Protein AF-A0A5R8WB84-F1 (afdb_monomer_lite)

Structure (mmCIF, N/CA/C/O backbone):
data_AF-A0A5R8WB84-F1
#
_entry.id   AF-A0A5R8WB84-F1
#
loop_
_atom_site.group_PDB
_atom_site.id
_atom_site.type_symbol
_atom_site.label_atom_id
_atom_site.label_alt_id
_atom_site.label_comp_id
_atom_site.label_asym_id
_atom_site.label_entity_id
_atom_site.label_seq_id
_atom_site.pdbx_PDB_ins_code
_atom_site.Cartn_x
_atom_site.Cartn_y
_atom_site.Cartn_z
_atom_site.occupancy
_atom_site.B_iso_or_equiv
_atom_site.auth_seq_id
_atom_site.auth_comp_id
_atom_site.auth_asym_id
_atom_site.auth_atom_id
_atom_site.pdbx_PDB_model_num
ATOM 1 N N . MET A 1 1 ? 4.385 -11.943 33.028 1.00 55.81 1 MET A N 1
ATOM 2 C CA . MET A 1 1 ? 4.362 -13.214 32.267 1.00 55.81 1 MET A CA 1
ATOM 3 C C . MET A 1 1 ? 3.483 -13.119 31.018 1.00 55.81 1 MET A C 1
ATOM 5 O O . MET A 1 1 ? 3.923 -13.540 29.957 1.00 55.81 1 MET A O 1
ATOM 9 N N . GLU A 1 2 ? 2.310 -12.484 31.090 1.00 69.31 2 GLU A N 1
ATOM 10 C CA . GLU A 1 2 ? 1.389 -12.321 29.947 1.00 69.31 2 GLU A CA 1
ATOM 11 C C . GLU A 1 2 ? 1.991 -11.527 28.764 1.00 69.31 2 GLU A C 1
ATOM 13 O O . GLU A 1 2 ? 1.921 -11.971 27.626 1.00 69.31 2 GLU A O 1
ATOM 18 N N . HIS A 1 3 ? 2.718 -10.431 29.021 1.00 70.00 3 HIS A N 1
ATOM 19 C CA . HIS A 1 3 ? 3.407 -9.674 27.959 1.00 70.00 3 HIS A CA 1
ATOM 20 C C . HIS A 1 3 ? 4.517 -10.461 27.243 1.00 70.00 3 HIS A C 1
ATOM 22 O O . HIS A 1 3 ? 4.686 -10.310 26.038 1.00 70.00 3 HIS A O 1
ATOM 28 N N . LEU A 1 4 ? 5.254 -11.313 27.966 1.00 73.31 4 LEU A N 1
ATOM 29 C CA . LEU A 1 4 ? 6.362 -12.089 27.400 1.00 73.31 4 LEU A CA 1
ATOM 30 C C . LEU A 1 4 ? 5.845 -13.229 26.511 1.00 73.31 4 LEU A C 1
ATOM 32 O O . LEU A 1 4 ? 6.374 -13.462 25.432 1.00 73.31 4 LEU A O 1
ATOM 36 N N . SER A 1 5 ? 4.780 -13.908 26.951 1.00 76.81 5 SER A N 1
ATOM 37 C CA . SER A 1 5 ? 4.115 -14.950 26.154 1.00 76.81 5 SER A CA 1
ATOM 38 C C . SER A 1 5 ? 3.452 -14.379 24.900 1.00 76.81 5 SER A C 1
ATOM 40 O O . SER A 1 5 ? 3.549 -14.978 23.832 1.00 76.81 5 SER A O 1
ATOM 42 N N . ARG A 1 6 ? 2.852 -13.186 24.995 1.00 76.25 6 ARG A N 1
ATOM 43 C CA . ARG A 1 6 ? 2.306 -12.474 23.839 1.00 76.25 6 ARG A CA 1
ATOM 44 C C . ARG A 1 6 ? 3.389 -12.105 22.822 1.00 76.25 6 ARG A C 1
ATOM 46 O O . ARG A 1 6 ? 3.241 -12.444 21.655 1.00 76.25 6 ARG A O 1
ATOM 53 N N . PHE A 1 7 ? 4.491 -11.504 23.272 1.00 75.94 7 PHE A N 1
ATOM 54 C CA . PHE A 1 7 ? 5.626 -11.192 22.401 1.00 75.94 7 PHE A CA 1
ATOM 55 C C . PHE A 1 7 ? 6.218 -12.453 21.754 1.00 75.94 7 PHE A C 1
ATOM 57 O O . PHE A 1 7 ? 6.484 -12.465 20.558 1.00 75.94 7 PHE A O 1
ATOM 64 N N . ALA A 1 8 ? 6.372 -13.545 22.511 1.00 81.19 8 ALA A N 1
ATOM 65 C CA . ALA A 1 8 ? 6.854 -14.813 21.967 1.00 81.19 8 ALA A CA 1
ATOM 66 C C . ALA A 1 8 ? 5.924 -15.365 20.872 1.00 81.19 8 ALA A C 1
ATOM 68 O O . ALA A 1 8 ? 6.402 -15.831 19.839 1.00 81.19 8 ALA A O 1
ATOM 69 N N . ASN A 1 9 ? 4.604 -15.270 21.057 1.00 81.88 9 ASN A N 1
ATOM 70 C CA . ASN A 1 9 ? 3.632 -15.668 20.039 1.00 81.88 9 ASN A CA 1
ATOM 71 C C . ASN A 1 9 ? 3.709 -14.778 18.790 1.00 81.88 9 ASN A C 1
ATOM 73 O O . ASN A 1 9 ? 3.677 -15.299 17.676 1.00 81.88 9 ASN A O 1
ATOM 77 N N . GLU A 1 10 ? 3.843 -13.461 18.962 1.00 78.50 10 GLU A N 1
ATOM 78 C CA . GLU A 1 10 ? 4.011 -12.506 17.858 1.00 78.50 10 GLU A CA 1
ATOM 79 C C . GLU A 1 10 ? 5.327 -12.757 17.099 1.00 78.50 10 GLU A C 1
ATOM 81 O O . GLU A 1 10 ? 5.325 -12.789 15.871 1.00 78.50 10 GLU A O 1
ATOM 86 N N . PHE A 1 11 ? 6.422 -13.053 17.804 1.00 81.44 11 PHE A N 1
ATOM 87 C CA . PHE A 1 11 ? 7.721 -13.397 17.218 1.00 81.44 11 PHE A CA 1
ATOM 88 C C . PHE A 1 11 ? 7.690 -14.719 16.436 1.00 81.44 11 PHE A C 1
ATOM 90 O O . PHE A 1 11 ? 8.152 -14.786 15.297 1.00 81.44 11 PHE A O 1
ATOM 97 N N . VAL A 1 12 ? 7.106 -15.779 17.006 1.00 84.38 12 VAL A N 1
ATOM 98 C CA . VAL A 1 12 ? 6.929 -17.066 16.307 1.00 84.38 12 VAL A CA 1
ATOM 99 C C . VAL A 1 12 ? 6.002 -16.901 15.101 1.00 84.38 12 VAL A C 1
ATOM 101 O O . VAL A 1 12 ? 6.254 -17.469 14.035 1.00 84.38 12 VAL A O 1
ATOM 104 N N . GLY A 1 13 ? 4.952 -16.089 15.247 1.00 81.00 13 GLY A N 1
ATOM 105 C CA . GLY A 1 13 ? 4.096 -15.669 14.146 1.00 81.00 13 GLY A CA 1
ATOM 106 C C . GLY A 1 13 ? 4.908 -14.998 13.040 1.00 81.00 13 GLY A C 1
ATOM 107 O O . GLY A 1 13 ? 4.831 -15.424 11.892 1.00 81.00 13 GLY A O 1
ATOM 108 N N . ALA A 1 14 ? 5.744 -14.019 13.382 1.00 79.31 14 ALA A N 1
ATOM 109 C CA . ALA A 1 14 ? 6.607 -13.316 12.442 1.00 79.31 14 ALA A CA 1
ATOM 110 C C . ALA A 1 14 ? 7.593 -14.257 11.728 1.00 79.31 14 ALA A C 1
ATOM 112 O O . ALA A 1 14 ? 7.686 -14.216 10.505 1.00 79.31 14 ALA A O 1
ATOM 113 N N . LEU A 1 15 ? 8.246 -15.186 12.434 1.00 84.38 15 LEU A N 1
ATOM 114 C CA . LEU A 1 15 ? 9.095 -16.211 11.806 1.00 84.38 15 LEU A CA 1
ATOM 115 C C . LEU A 1 15 ? 8.328 -17.050 10.778 1.00 84.38 15 LEU A C 1
ATOM 117 O O . LEU A 1 15 ? 8.792 -17.257 9.656 1.00 84.38 15 LEU A O 1
ATOM 121 N N . ARG A 1 16 ? 7.115 -17.494 11.126 1.00 85.75 16 ARG A N 1
ATOM 122 C CA . ARG A 1 16 ? 6.247 -18.223 10.192 1.00 85.75 16 ARG A CA 1
ATOM 123 C C . ARG A 1 16 ? 5.854 -17.362 8.989 1.00 85.75 16 ARG A C 1
ATOM 125 O O . ARG A 1 16 ? 5.659 -17.897 7.900 1.00 85.75 16 ARG A O 1
ATOM 132 N N . ASN A 1 17 ? 5.745 -16.050 9.179 1.00 81.94 17 ASN A N 1
ATOM 133 C CA . ASN A 1 17 ? 5.417 -15.094 8.126 1.00 81.94 17 ASN A CA 1
ATOM 134 C C . ASN A 1 17 ? 6.564 -14.881 7.136 1.00 81.94 17 ASN A C 1
ATOM 136 O O . ASN A 1 17 ? 6.289 -14.597 5.974 1.00 81.94 17 ASN A O 1
ATOM 140 N N . LEU A 1 18 ? 7.811 -15.065 7.575 1.00 84.75 18 LEU A N 1
ATOM 141 C CA . LEU A 1 18 ? 9.013 -14.950 6.744 1.00 84.75 18 LEU A CA 1
ATOM 142 C C . LEU A 1 18 ? 9.379 -16.246 6.019 1.00 84.75 18 LEU A C 1
ATOM 144 O O . LEU A 1 18 ? 10.057 -16.200 4.995 1.00 84.75 18 LEU A O 1
ATOM 148 N N . LEU A 1 19 ? 8.900 -17.395 6.506 1.00 87.81 19 LEU A N 1
ATOM 149 C CA . LEU A 1 19 ? 9.169 -18.710 5.917 1.00 87.81 19 LEU A CA 1
ATOM 150 C C . LEU A 1 19 ? 8.915 -18.765 4.396 1.00 87.81 19 LEU A C 1
ATOM 152 O O . LEU A 1 19 ? 9.779 -19.293 3.698 1.00 87.81 19 LEU A O 1
ATOM 156 N N . PRO A 1 20 ? 7.821 -18.197 3.841 1.00 89.12 20 PRO A N 1
ATOM 157 C CA . PRO A 1 20 ? 7.623 -18.144 2.395 1.00 89.12 20 PRO A CA 1
ATOM 158 C C . PRO A 1 20 ? 8.777 -17.475 1.641 1.00 89.12 20 PRO A C 1
ATOM 160 O O . PRO A 1 20 ? 9.170 -17.973 0.594 1.00 89.12 20 PRO A O 1
ATOM 163 N N . ILE A 1 21 ? 9.355 -16.391 2.171 1.00 86.75 21 ILE A N 1
ATOM 164 C CA . ILE A 1 21 ? 10.461 -15.680 1.510 1.00 86.75 21 ILE A CA 1
ATOM 165 C C . ILE A 1 21 ? 11.707 -16.553 1.509 1.00 86.75 21 ILE A C 1
ATOM 167 O O . ILE A 1 21 ? 12.303 -16.776 0.457 1.00 86.75 21 ILE A O 1
ATOM 171 N N . VAL A 1 22 ? 12.049 -17.115 2.671 1.00 85.75 22 VAL A N 1
ATOM 172 C CA . VAL A 1 22 ? 13.192 -18.026 2.809 1.00 85.75 22 VAL A CA 1
ATOM 173 C C . VAL A 1 22 ? 13.045 -19.222 1.870 1.00 85.75 22 VAL A C 1
ATOM 175 O O . VAL A 1 22 ? 14.002 -19.602 1.204 1.00 85.75 22 VAL A O 1
ATOM 178 N N . ALA A 1 23 ? 11.841 -19.786 1.763 1.00 89.31 23 ALA A N 1
ATOM 179 C CA . ALA A 1 23 ? 11.570 -20.906 0.872 1.00 89.31 23 ALA A CA 1
ATOM 180 C C . ALA A 1 23 ? 11.803 -20.542 -0.602 1.00 89.31 23 ALA A C 1
ATOM 182 O O . ALA A 1 23 ? 12.474 -21.293 -1.306 1.00 89.31 23 ALA A O 1
ATOM 183 N N . VAL A 1 24 ? 11.297 -19.393 -1.065 1.00 88.75 24 VAL A N 1
ATOM 184 C CA . VAL A 1 24 ? 11.494 -18.935 -2.453 1.00 88.75 24 VAL A CA 1
ATOM 185 C C . VAL A 1 24 ? 12.974 -18.725 -2.751 1.00 88.75 24 VAL A C 1
ATOM 187 O O . VAL A 1 24 ? 13.484 -19.251 -3.738 1.00 88.75 24 VAL A O 1
ATOM 190 N N . VAL A 1 25 ? 13.673 -18.025 -1.861 1.00 84.44 25 VAL A N 1
ATOM 191 C CA . VAL A 1 25 ? 15.113 -17.783 -1.965 1.00 84.44 25 VAL A CA 1
ATOM 192 C C . VAL A 1 25 ? 15.888 -19.096 -2.081 1.00 84.44 25 VAL A C 1
ATOM 194 O O . VAL A 1 25 ? 16.638 -19.289 -3.035 1.00 84.44 25 VAL A O 1
ATOM 197 N N . VAL A 1 26 ? 15.685 -20.019 -1.138 1.00 85.69 26 VAL A N 1
ATOM 198 C CA . VAL A 1 26 ? 16.426 -21.286 -1.077 1.00 85.69 26 VAL A CA 1
ATOM 199 C C . VAL A 1 26 ? 16.142 -22.152 -2.303 1.00 85.69 26 VAL A C 1
ATOM 201 O O . VAL A 1 26 ? 17.068 -22.740 -2.860 1.00 85.69 26 VAL A O 1
ATOM 204 N N . VAL A 1 27 ? 14.888 -22.211 -2.762 1.00 88.62 27 VAL A N 1
ATOM 205 C CA . VAL A 1 27 ? 14.512 -22.981 -3.956 1.00 88.62 27 VAL A CA 1
ATOM 206 C C . VAL A 1 27 ? 15.235 -22.459 -5.194 1.00 88.62 27 VAL A C 1
ATOM 208 O O . VAL A 1 27 ? 15.824 -23.252 -5.921 1.00 88.62 27 VAL A O 1
ATOM 211 N N . PHE A 1 28 ? 15.251 -21.149 -5.433 1.00 87.50 28 PHE A N 1
ATOM 212 C CA . PHE A 1 28 ? 15.930 -20.596 -6.607 1.00 87.50 28 PHE A CA 1
ATOM 213 C C . PHE A 1 28 ? 17.456 -20.687 -6.497 1.00 87.50 28 PHE A C 1
ATOM 215 O O . PHE A 1 28 ? 18.107 -21.088 -7.458 1.00 87.50 28 PHE A O 1
ATOM 222 N N . GLN A 1 29 ? 18.032 -20.395 -5.331 1.00 83.88 29 GLN A N 1
ATOM 223 C CA . GLN A 1 29 ? 19.478 -20.509 -5.106 1.00 83.88 29 GLN A CA 1
ATOM 224 C C . GLN A 1 29 ? 19.977 -21.942 -5.346 1.00 83.88 29 GLN A C 1
ATOM 226 O O . GLN A 1 29 ? 20.909 -22.157 -6.121 1.00 83.88 29 GLN A O 1
ATOM 231 N N . LEU A 1 30 ? 19.303 -22.947 -4.776 1.00 85.31 30 LEU A N 1
ATOM 232 C CA . LEU A 1 30 ? 19.727 -24.344 -4.897 1.00 85.31 30 LEU A CA 1
ATOM 233 C C . LEU A 1 30 ? 19.327 -24.993 -6.227 1.00 85.31 30 LEU A C 1
ATOM 235 O O . LEU A 1 30 ? 20.139 -25.696 -6.827 1.00 85.31 30 LEU A O 1
ATOM 239 N N . MET A 1 31 ? 18.086 -24.801 -6.688 1.00 85.38 31 MET A N 1
ATOM 240 C CA . MET A 1 31 ? 17.571 -25.514 -7.865 1.00 85.38 31 MET A CA 1
ATOM 241 C C . MET A 1 31 ? 17.868 -24.799 -9.184 1.00 85.38 31 MET A C 1
ATOM 243 O O . MET A 1 31 ? 18.110 -25.478 -10.182 1.00 85.38 31 MET A O 1
ATOM 247 N N . VAL A 1 32 ? 17.847 -23.461 -9.203 1.00 85.12 32 VAL A N 1
ATOM 248 C CA . VAL A 1 32 ? 18.014 -22.667 -10.434 1.00 85.12 32 VAL A CA 1
ATOM 249 C C . VAL A 1 32 ? 19.468 -22.241 -10.599 1.00 85.12 32 VAL A C 1
ATOM 251 O O . VAL A 1 32 ? 20.110 -22.628 -11.573 1.00 85.12 32 VAL A O 1
ATOM 254 N N . PHE A 1 33 ? 20.015 -21.503 -9.633 1.00 83.44 33 PHE A N 1
ATOM 255 C CA . PHE A 1 33 ? 21.368 -20.944 -9.734 1.00 83.44 33 PHE A CA 1
ATOM 256 C C . PHE A 1 33 ? 22.471 -21.928 -9.344 1.00 83.44 33 PHE A C 1
ATOM 258 O O . PHE A 1 33 ? 23.615 -21.764 -9.765 1.00 83.44 33 PHE A O 1
ATOM 265 N N . ARG A 1 34 ? 22.130 -22.966 -8.566 1.00 82.81 34 ARG A N 1
ATOM 266 C CA . ARG A 1 34 ? 23.067 -23.956 -8.009 1.00 82.81 34 ARG A CA 1
ATOM 267 C C . ARG A 1 34 ? 24.235 -23.302 -7.259 1.00 82.81 34 ARG A C 1
ATOM 269 O O . ARG A 1 34 ? 25.364 -23.787 -7.320 1.00 82.81 34 ARG A O 1
ATOM 276 N N . ARG A 1 35 ? 23.959 -22.201 -6.558 1.00 77.44 35 ARG A N 1
ATOM 277 C CA . ARG A 1 35 ? 24.913 -21.471 -5.715 1.00 77.44 35 ARG A CA 1
ATOM 278 C C . ARG A 1 35 ? 24.345 -21.331 -4.305 1.00 77.44 35 ARG A C 1
ATOM 280 O O . ARG A 1 35 ? 23.131 -21.342 -4.113 1.00 77.44 35 ARG A O 1
ATOM 287 N N . MET A 1 36 ? 25.228 -21.276 -3.312 1.00 69.81 36 MET A N 1
ATOM 288 C CA . MET A 1 36 ? 24.836 -20.834 -1.975 1.00 69.81 36 MET A CA 1
ATOM 289 C C . MET A 1 36 ? 24.845 -19.303 -1.942 1.00 69.81 36 MET A C 1
ATOM 291 O O . MET A 1 36 ? 25.636 -18.712 -2.677 1.00 69.81 36 MET A O 1
ATOM 295 N N . PRO A 1 37 ? 24.001 -18.672 -1.106 1.00 67.94 37 PRO A N 1
ATOM 296 C CA . PRO A 1 37 ? 24.146 -17.255 -0.802 1.00 67.94 37 PRO A CA 1
ATOM 297 C C . PRO A 1 37 ? 25.572 -16.981 -0.327 1.00 67.94 37 PRO A C 1
ATOM 299 O O . PRO A 1 37 ? 26.098 -17.771 0.461 1.00 67.94 37 PRO A O 1
ATOM 302 N N . ASP A 1 38 ? 26.164 -15.882 -0.790 1.00 70.62 38 ASP A N 1
ATOM 303 C CA . ASP A 1 38 ? 27.542 -15.526 -0.445 1.00 70.62 38 ASP A CA 1
ATOM 304 C C . ASP A 1 38 ? 27.698 -15.327 1.080 1.00 70.62 38 ASP A C 1
ATOM 306 O O . ASP A 1 38 ? 28.669 -15.813 1.658 1.00 70.62 38 ASP A O 1
ATOM 310 N N . ASP A 1 39 ? 26.668 -14.784 1.752 1.00 79.56 39 ASP A N 1
ATOM 311 C CA . ASP A 1 39 ? 26.644 -14.542 3.205 1.00 79.56 39 ASP A CA 1
ATOM 312 C C . ASP A 1 39 ? 25.387 -15.114 3.912 1.00 79.56 39 ASP A C 1
ATOM 314 O O . ASP A 1 39 ? 24.433 -14.398 4.240 1.00 79.56 39 ASP A O 1
ATOM 318 N N . PRO A 1 40 ? 25.346 -16.427 4.224 1.00 81.38 40 PRO A N 1
ATOM 319 C CA . PRO A 1 40 ? 24.186 -17.050 4.870 1.00 81.38 40 PRO A CA 1
ATOM 320 C C . PRO A 1 40 ? 23.967 -16.570 6.314 1.00 81.38 40 PRO A C 1
ATOM 322 O O . PRO A 1 40 ? 22.838 -16.589 6.808 1.00 81.38 40 PRO A O 1
ATOM 325 N N . LEU A 1 41 ? 25.031 -16.141 7.002 1.00 84.94 41 LEU A N 1
ATOM 326 C CA . LEU A 1 41 ? 24.939 -15.603 8.361 1.00 84.94 41 LEU A CA 1
ATOM 327 C C . LEU A 1 41 ? 24.231 -14.247 8.382 1.00 84.94 41 LEU A C 1
ATOM 329 O O . LEU A 1 41 ? 23.410 -14.017 9.269 1.00 84.94 41 LEU A O 1
ATOM 333 N N . GLU A 1 42 ? 24.500 -13.389 7.399 1.00 83.38 42 GLU A N 1
ATOM 334 C CA . GLU A 1 42 ? 23.844 -12.088 7.269 1.00 83.38 42 GLU A CA 1
ATOM 335 C C . GLU A 1 42 ? 22.360 -12.250 6.935 1.00 83.38 42 GLU A C 1
ATOM 337 O O . GLU A 1 42 ? 21.516 -11.604 7.553 1.00 83.38 42 GLU A O 1
ATOM 342 N N . LEU A 1 43 ? 22.013 -13.214 6.075 1.00 83.38 43 LEU A N 1
ATOM 343 C CA . LEU A 1 43 ? 20.619 -13.569 5.805 1.00 83.38 43 LEU A CA 1
ATOM 344 C C . LEU A 1 43 ? 19.883 -14.028 7.073 1.00 83.38 43 LEU A C 1
ATOM 346 O O . LEU A 1 43 ? 18.778 -13.561 7.356 1.00 83.38 43 LEU A O 1
ATOM 350 N N . VAL A 1 44 ? 20.475 -14.939 7.851 1.00 86.75 44 VAL A N 1
ATOM 351 C CA . VAL A 1 44 ? 19.862 -15.429 9.097 1.00 86.75 44 VAL A CA 1
ATOM 352 C C . VAL A 1 44 ? 19.745 -14.306 10.129 1.00 86.75 44 VAL A C 1
ATOM 354 O O . VAL A 1 44 ? 18.693 -14.166 10.756 1.00 86.75 44 VAL A O 1
ATOM 357 N N . ALA A 1 45 ? 20.785 -13.485 10.285 1.00 88.94 45 ALA A N 1
ATOM 358 C CA . ALA A 1 45 ? 20.761 -12.325 11.168 1.00 88.94 45 ALA A CA 1
ATOM 359 C C . ALA A 1 45 ? 19.668 -11.331 10.749 1.00 88.94 45 ALA A C 1
ATOM 361 O O . ALA A 1 45 ? 18.849 -10.941 11.581 1.00 88.94 45 ALA A O 1
ATOM 362 N N . GLY A 1 46 ? 19.585 -11.007 9.457 1.00 88.50 46 GLY A N 1
ATOM 363 C CA . GLY A 1 46 ? 18.535 -10.178 8.875 1.00 88.50 46 GLY A CA 1
ATOM 364 C C . GLY A 1 46 ? 17.147 -10.722 9.202 1.00 88.50 46 GLY A C 1
ATOM 365 O O . GLY A 1 46 ? 16.340 -10.017 9.798 1.00 88.50 46 GLY A O 1
ATOM 366 N N . LEU A 1 47 ? 16.882 -12.004 8.938 1.00 86.94 47 LEU A N 1
ATOM 367 C CA . LEU A 1 47 ? 15.591 -12.645 9.232 1.00 86.94 47 LEU A CA 1
ATOM 368 C C . LEU A 1 47 ? 15.203 -12.590 10.718 1.00 86.94 47 LEU A C 1
ATOM 370 O O . LEU A 1 47 ? 14.034 -12.363 11.040 1.00 86.94 47 LEU A O 1
ATOM 374 N N . LEU A 1 48 ? 16.160 -12.776 11.630 1.00 89.69 48 LEU A N 1
ATOM 375 C CA . LEU A 1 48 ? 15.921 -12.662 13.072 1.00 89.69 48 LEU A CA 1
ATOM 376 C C . LEU A 1 48 ? 15.582 -11.225 13.486 1.00 89.69 48 LEU A C 1
ATOM 378 O O . LEU A 1 48 ? 14.673 -11.012 14.299 1.00 89.69 48 LEU A O 1
ATOM 382 N N . ILE A 1 49 ? 16.272 -10.241 12.905 1.00 91.62 49 ILE A N 1
ATOM 383 C CA . ILE A 1 49 ? 15.982 -8.820 13.114 1.00 91.62 49 ILE A CA 1
ATOM 384 C C . ILE A 1 49 ? 14.578 -8.493 12.585 1.00 91.62 49 ILE A C 1
ATOM 386 O O . ILE A 1 49 ? 13.799 -7.869 13.303 1.00 91.62 49 ILE A O 1
ATOM 390 N N . VAL A 1 50 ? 14.209 -8.980 11.395 1.00 88.38 50 VAL A N 1
ATOM 391 C CA . VAL A 1 50 ? 12.869 -8.786 10.810 1.00 88.38 50 VAL A CA 1
ATOM 392 C C . VAL A 1 50 ? 11.783 -9.381 11.705 1.00 88.38 50 VAL A C 1
ATOM 394 O O . VAL A 1 50 ? 10.798 -8.707 12.005 1.00 88.38 50 VAL A O 1
ATOM 397 N N . ALA A 1 51 ? 11.961 -10.618 12.180 1.00 88.62 51 ALA A N 1
ATOM 398 C CA . ALA A 1 51 ? 10.989 -11.267 13.059 1.00 88.62 51 ALA A CA 1
ATOM 399 C C . ALA A 1 51 ? 10.796 -10.499 14.378 1.00 88.62 51 ALA A C 1
ATOM 401 O O . ALA A 1 51 ? 9.668 -10.323 14.842 1.00 88.62 51 ALA A O 1
ATOM 402 N N . THR A 1 52 ? 11.893 -9.995 14.952 1.00 90.94 52 THR A N 1
ATOM 403 C CA . THR A 1 52 ? 11.863 -9.143 16.150 1.00 90.94 52 THR A CA 1
ATOM 404 C C . THR A 1 52 ? 11.156 -7.818 15.862 1.00 90.94 52 THR A C 1
ATOM 406 O O . THR A 1 52 ? 10.283 -7.408 16.627 1.00 90.94 52 THR A O 1
ATOM 409 N N . GLY A 1 53 ? 11.487 -7.176 14.739 1.00 91.44 53 GLY A N 1
ATOM 410 C CA . GLY A 1 53 ? 10.910 -5.907 14.304 1.00 91.44 53 GLY A CA 1
ATOM 411 C C . GLY A 1 53 ? 9.394 -5.971 14.137 1.00 91.44 53 GLY A C 1
ATOM 412 O O . GLY A 1 53 ? 8.690 -5.151 14.722 1.00 91.44 53 GLY A O 1
ATOM 413 N N . ILE A 1 54 ? 8.879 -6.996 13.443 1.00 88.00 54 ILE A N 1
ATOM 414 C CA . ILE A 1 54 ? 7.430 -7.209 13.265 1.00 88.00 54 ILE A CA 1
ATOM 415 C C . ILE A 1 54 ? 6.725 -7.353 14.618 1.00 88.00 54 ILE A C 1
ATOM 417 O O . ILE A 1 54 ? 5.690 -6.723 14.826 1.00 88.00 54 ILE A O 1
ATOM 421 N N . GLY A 1 55 ? 7.273 -8.148 15.546 1.00 88.31 55 GLY A N 1
ATOM 422 C CA . GLY A 1 55 ? 6.672 -8.332 16.871 1.00 88.31 55 GLY A CA 1
ATOM 423 C C . GLY A 1 55 ? 6.571 -7.017 17.650 1.00 88.31 55 GLY A C 1
ATOM 424 O O . GLY A 1 55 ? 5.492 -6.631 18.097 1.00 88.31 55 GLY A O 1
ATOM 425 N N . VAL A 1 56 ? 7.676 -6.268 17.743 1.00 91.12 56 VAL A N 1
ATOM 426 C CA . VAL A 1 56 ? 7.694 -4.966 18.435 1.00 91.12 56 VAL A CA 1
ATOM 427 C C . VAL A 1 56 ? 6.756 -3.958 17.753 1.00 91.12 56 VAL A C 1
ATOM 429 O O . VAL A 1 56 ? 6.038 -3.223 18.437 1.00 91.12 56 VAL A O 1
ATOM 432 N N . PHE A 1 57 ? 6.720 -3.949 16.419 1.00 90.56 57 PHE A N 1
ATOM 433 C CA . PHE A 1 57 ? 5.874 -3.064 15.623 1.00 90.56 57 PHE A CA 1
ATOM 434 C C . PHE A 1 57 ? 4.378 -3.319 15.856 1.00 90.56 57 PHE A C 1
ATOM 436 O O . PHE A 1 57 ? 3.644 -2.384 16.185 1.00 90.56 57 PHE A O 1
ATOM 443 N N . LEU A 1 58 ? 3.926 -4.574 15.739 1.00 88.44 58 LEU A N 1
ATOM 444 C CA . LEU A 1 58 ? 2.518 -4.943 15.926 1.00 88.44 58 LEU A CA 1
ATOM 445 C C . LEU A 1 58 ? 2.048 -4.625 17.351 1.00 88.44 58 LEU A C 1
ATOM 447 O O . LEU A 1 58 ? 0.999 -4.002 17.537 1.00 88.44 58 LEU A O 1
ATOM 451 N N . GLN A 1 59 ? 2.866 -4.942 18.357 1.00 89.69 59 GLN A N 1
ATOM 452 C CA . GLN A 1 59 ? 2.578 -4.568 19.739 1.00 89.69 59 GLN A CA 1
ATOM 453 C C . GLN A 1 59 ? 2.502 -3.041 19.920 1.00 89.69 59 GLN A C 1
ATOM 455 O O . GLN A 1 59 ? 1.659 -2.535 20.669 1.00 89.69 59 GLN A O 1
ATOM 460 N N . GLY A 1 60 ? 3.357 -2.289 19.226 1.00 91.12 60 GLY A N 1
ATOM 461 C CA . GLY A 1 60 ? 3.334 -0.831 19.221 1.00 91.12 60 GLY A CA 1
ATOM 462 C C . GLY A 1 60 ? 2.034 -0.250 18.652 1.00 91.12 60 GLY A C 1
ATOM 463 O O . GLY A 1 60 ? 1.471 0.679 19.249 1.00 91.12 60 GLY A O 1
ATOM 464 N N . LEU A 1 61 ? 1.523 -0.803 17.543 1.00 89.88 61 LEU A N 1
ATOM 465 C CA . LEU A 1 61 ? 0.268 -0.364 16.913 1.00 89.88 61 LEU A CA 1
ATOM 466 C C . LEU A 1 61 ? -0.922 -0.501 17.869 1.00 89.88 61 LEU A C 1
ATOM 468 O O . LEU A 1 61 ? -1.715 0.436 18.023 1.00 89.88 61 LEU A O 1
ATOM 472 N N . ASP A 1 62 ? -0.998 -1.632 18.566 1.00 89.12 62 ASP A N 1
ATOM 473 C CA . ASP A 1 62 ? -2.036 -1.936 19.551 1.00 89.12 62 ASP A CA 1
ATOM 474 C C . ASP A 1 62 ? -2.012 -1.008 20.768 1.00 89.12 62 ASP A C 1
ATOM 476 O O . ASP A 1 62 ? -3.055 -0.673 21.339 1.00 89.12 62 ASP A O 1
ATOM 480 N N . LEU A 1 63 ? -0.820 -0.582 21.191 1.00 89.00 63 LEU A N 1
ATOM 481 C CA . LEU A 1 63 ? -0.650 0.308 22.337 1.00 89.00 63 LEU A CA 1
ATOM 482 C C . LEU A 1 63 ? -0.890 1.783 21.995 1.00 89.00 63 LEU A C 1
ATOM 484 O O . LEU A 1 63 ? -1.272 2.545 22.889 1.00 89.00 63 LEU A O 1
ATOM 488 N N . SER A 1 64 ? -0.672 2.187 20.740 1.00 90.38 64 SER A N 1
ATOM 489 C CA . SER A 1 64 ? -0.645 3.598 20.337 1.00 90.38 64 SER A CA 1
ATOM 490 C C . SER A 1 64 ? -1.619 3.930 19.205 1.00 90.38 64 SER A C 1
ATOM 492 O O . SER A 1 64 ? -2.653 4.550 19.456 1.00 90.38 64 SER A O 1
ATOM 494 N N . ILE A 1 65 ? -1.315 3.521 17.974 1.00 90.19 65 ILE A N 1
ATOM 495 C CA . ILE A 1 65 ? -1.988 3.971 16.752 1.00 90.19 65 ILE A CA 1
ATOM 496 C C . ILE A 1 65 ? -3.474 3.600 16.748 1.00 90.19 65 ILE A C 1
ATOM 498 O O . ILE A 1 65 ? -4.321 4.472 16.527 1.00 90.19 65 ILE A O 1
ATOM 502 N N . PHE A 1 66 ? -3.820 2.346 17.058 1.00 88.94 66 PHE A N 1
ATOM 503 C CA . PHE A 1 66 ? -5.217 1.907 17.043 1.00 88.94 66 PHE A CA 1
ATOM 504 C C . PHE A 1 66 ? -6.076 2.590 18.115 1.00 88.94 66 PHE A C 1
ATOM 506 O O . PHE A 1 66 ? -7.138 3.125 17.764 1.00 88.94 66 PHE A O 1
ATOM 513 N N . PRO A 1 67 ? -5.668 2.638 19.403 1.00 88.81 67 PRO A N 1
ATOM 514 C CA . PRO A 1 67 ? -6.412 3.387 20.409 1.00 88.81 67 PRO A CA 1
ATOM 515 C C . PRO A 1 67 ? -6.536 4.871 20.071 1.00 88.81 67 PRO A C 1
ATOM 517 O O . PRO A 1 67 ? -7.607 5.442 20.270 1.00 88.81 67 PRO A O 1
ATOM 520 N N . VAL A 1 68 ? -5.475 5.506 19.564 1.00 89.75 68 VAL A N 1
ATOM 521 C CA . VAL A 1 68 ? -5.487 6.935 19.218 1.00 89.75 68 VAL A CA 1
ATOM 522 C C . VAL A 1 68 ? -6.490 7.214 18.100 1.00 89.75 68 VAL A C 1
ATOM 524 O O . VAL A 1 68 ? -7.363 8.063 18.284 1.00 89.75 68 VAL A O 1
ATOM 527 N N . GLY A 1 69 ? -6.443 6.459 16.998 1.00 87.88 69 GLY A N 1
ATOM 528 C CA . GLY A 1 69 ? -7.380 6.610 15.880 1.00 87.88 69 GLY A CA 1
ATOM 529 C C . GLY A 1 69 ? -8.841 6.408 16.298 1.00 87.88 69 GLY A C 1
ATOM 530 O O . GLY A 1 69 ? -9.682 7.279 16.055 1.00 87.88 69 GLY A O 1
ATOM 531 N N . LYS A 1 70 ? -9.138 5.308 17.011 1.00 88.50 70 LYS A N 1
ATOM 532 C CA . LYS A 1 70 ? -10.496 5.002 17.503 1.00 88.50 70 LYS A CA 1
ATOM 533 C C . LYS A 1 70 ? -10.996 6.068 18.484 1.00 88.50 70 LYS A C 1
ATOM 535 O O . LYS A 1 70 ? -12.136 6.517 18.382 1.00 88.50 70 LYS A O 1
ATOM 540 N N . ASN A 1 71 ? -10.156 6.511 19.423 1.00 88.62 71 ASN A N 1
ATOM 541 C CA . ASN A 1 71 ? -10.540 7.516 20.417 1.00 88.62 71 ASN A CA 1
ATOM 542 C C . ASN A 1 71 ? -10.777 8.896 19.799 1.00 88.62 71 ASN A C 1
ATOM 544 O O . ASN A 1 71 ? -11.751 9.547 20.175 1.00 88.62 71 ASN A O 1
ATOM 548 N N . LEU A 1 72 ? -9.935 9.333 18.859 1.00 88.25 72 LEU A N 1
ATOM 549 C CA . LEU A 1 72 ? -10.124 10.596 18.140 1.00 88.25 72 LEU A CA 1
ATOM 550 C C . LEU A 1 72 ? -11.450 10.596 17.384 1.00 88.25 72 LEU A C 1
ATOM 552 O O . LEU A 1 72 ? -12.271 11.492 17.585 1.00 88.25 72 LEU A O 1
ATOM 556 N N . ALA A 1 73 ? -11.699 9.555 16.587 1.00 86.44 73 ALA A N 1
ATOM 557 C CA . ALA A 1 73 ? -12.952 9.385 15.860 1.00 86.44 73 ALA A CA 1
ATOM 558 C C . ALA A 1 73 ? -14.170 9.446 16.798 1.00 86.44 73 ALA A C 1
ATOM 560 O O . ALA A 1 73 ? -15.106 10.217 16.566 1.00 86.44 73 ALA A O 1
ATOM 561 N N . ASN A 1 74 ? -14.120 8.709 17.912 1.00 86.69 74 ASN A N 1
ATOM 562 C CA . ASN A 1 74 ? -15.188 8.702 18.909 1.00 86.69 74 ASN A CA 1
ATOM 563 C C . ASN A 1 74 ? -15.401 10.084 19.553 1.00 86.69 74 ASN A C 1
ATOM 565 O O . ASN A 1 74 ? -16.541 10.493 19.780 1.00 86.69 74 ASN A O 1
ATOM 569 N N . GLN A 1 75 ? -14.325 10.817 19.853 1.00 87.81 75 GLN A N 1
ATOM 570 C CA . GLN A 1 75 ? -14.398 12.156 20.447 1.00 87.81 75 GLN A CA 1
ATOM 571 C C . GLN A 1 75 ? -15.016 13.173 19.485 1.00 87.81 75 GLN A C 1
ATOM 573 O O . GLN A 1 75 ? -15.866 13.958 19.906 1.00 87.81 75 GLN A O 1
ATOM 578 N N . PHE A 1 76 ? -14.651 13.143 18.202 1.00 88.25 76 PHE A N 1
ATOM 579 C CA . PHE A 1 76 ? -15.237 14.036 17.201 1.00 88.25 76 PHE A CA 1
ATOM 580 C C . PHE A 1 76 ? -16.749 13.839 17.062 1.00 88.25 76 PHE A C 1
ATOM 582 O O . PHE A 1 76 ? -17.490 14.825 17.029 1.00 88.25 76 PHE A O 1
ATOM 589 N N . VAL A 1 77 ? -17.213 12.584 17.036 1.00 85.44 77 VAL A N 1
ATOM 590 C CA . VAL A 1 77 ? -18.645 12.266 16.931 1.00 85.44 77 VAL A CA 1
ATOM 591 C C . VAL A 1 77 ? -19.388 12.652 18.212 1.00 85.44 77 VAL A C 1
ATOM 593 O O . VAL A 1 77 ? -20.402 13.344 18.141 1.00 85.44 77 VAL A O 1
ATOM 596 N N . ARG A 1 78 ? -18.871 12.278 19.392 1.00 83.44 78 ARG A N 1
ATOM 597 C CA . ARG A 1 78 ? -19.520 12.578 20.684 1.00 83.44 78 ARG A CA 1
ATOM 598 C C . ARG A 1 78 ? -19.621 14.070 20.982 1.00 83.44 78 ARG A C 1
ATOM 600 O O . ARG A 1 78 ? -20.617 14.502 21.548 1.00 83.44 78 ARG A O 1
ATOM 607 N N . ASN A 1 79 ? -18.613 14.853 20.603 1.00 79.31 79 ASN A N 1
ATOM 608 C CA . ASN A 1 79 ? -18.604 16.296 20.839 1.00 79.31 79 ASN A CA 1
ATOM 609 C C . ASN A 1 79 ? -19.435 17.077 19.803 1.00 79.31 79 ASN A C 1
ATOM 611 O O . ASN A 1 79 ? -19.480 18.303 19.871 1.00 79.31 79 ASN A O 1
ATOM 615 N N . GLY A 1 80 ? -20.030 16.411 18.802 1.00 79.62 80 GLY A N 1
ATOM 616 C CA . GLY A 1 80 ? -20.690 17.086 17.679 1.00 79.62 80 GLY A CA 1
ATOM 617 C C . GLY A 1 80 ? -19.734 17.949 16.843 1.00 79.62 80 GLY A C 1
ATOM 618 O O . GLY A 1 80 ? -20.171 18.785 16.053 1.00 79.62 80 GLY A O 1
ATOM 619 N N . ALA A 1 81 ? -18.419 17.750 16.990 1.00 83.00 81 ALA A N 1
ATOM 620 C CA . ALA A 1 81 ? -17.363 18.560 16.389 1.00 83.00 81 ALA A CA 1
ATOM 621 C C . ALA A 1 81 ? -17.086 18.153 14.932 1.00 83.00 81 ALA A C 1
ATOM 623 O O . ALA A 1 81 ? -15.940 18.075 14.490 1.00 83.00 81 ALA A O 1
ATOM 624 N N . LEU A 1 82 ? -18.148 17.912 14.161 1.00 80.06 82 LEU A N 1
ATOM 625 C CA . LEU A 1 82 ? -18.067 17.450 12.775 1.00 80.06 82 LEU A CA 1
ATOM 626 C C . LEU A 1 82 ? -17.287 18.424 11.886 1.00 80.06 82 LEU A C 1
ATOM 628 O O . LEU A 1 82 ? -16.572 18.014 10.977 1.00 80.06 82 LEU A O 1
ATOM 632 N N . ARG A 1 83 ? -17.389 19.722 12.199 1.00 86.62 83 ARG A N 1
ATOM 633 C CA . ARG A 1 83 ? -16.655 20.797 11.521 1.00 86.62 83 ARG A CA 1
ATOM 634 C C . ARG A 1 83 ? -15.139 20.691 11.703 1.00 86.62 83 ARG A C 1
ATOM 636 O O . ARG A 1 83 ? -14.421 21.173 10.842 1.00 86.62 83 ARG A O 1
ATOM 643 N N . LEU A 1 84 ? -14.661 20.070 12.786 1.00 89.75 84 LEU A N 1
ATOM 644 C CA . LEU A 1 84 ? -13.233 19.843 13.041 1.00 89.75 84 LEU A CA 1
ATOM 645 C C . LEU A 1 84 ? -12.750 18.493 12.499 1.00 89.75 84 LEU A C 1
ATOM 647 O O . LEU A 1 84 ? -11.576 18.353 12.177 1.00 89.75 84 LEU A O 1
ATOM 651 N N . LEU A 1 85 ? -13.652 17.520 12.354 1.00 90.88 85 LEU A N 1
ATOM 652 C CA . LEU A 1 85 ? -13.316 16.196 11.834 1.00 90.88 85 LEU A CA 1
ATOM 653 C C . LEU A 1 85 ? -12.884 16.239 10.357 1.00 90.88 85 LEU A C 1
ATOM 655 O O . LEU A 1 85 ? -11.975 15.514 9.966 1.00 90.88 85 LEU A O 1
ATOM 659 N N . LEU A 1 86 ? -13.511 17.090 9.538 1.00 93.31 86 LEU A N 1
ATOM 660 C CA . LEU A 1 86 ? -13.146 17.241 8.124 1.00 93.31 86 LEU A CA 1
ATOM 661 C C . LEU A 1 86 ? -11.734 17.828 7.928 1.00 93.31 86 LEU A C 1
ATOM 663 O O . LEU A 1 86 ? -10.925 17.166 7.282 1.00 93.31 86 LEU A O 1
ATOM 667 N N . PRO A 1 87 ? -11.376 19.002 8.493 1.00 94.44 87 PRO A N 1
ATOM 668 C CA . PRO A 1 87 ? -10.011 19.514 8.377 1.00 94.44 87 PRO A CA 1
ATOM 669 C C . PRO A 1 87 ? -8.983 18.598 9.057 1.00 94.44 87 PRO A C 1
ATOM 671 O O . PRO A 1 87 ? -7.854 18.529 8.586 1.00 94.44 87 PRO A O 1
ATOM 674 N N . PHE A 1 88 ? -9.363 17.848 10.101 1.00 93.44 88 PHE A N 1
ATOM 675 C CA . PHE A 1 88 ? -8.517 16.792 10.667 1.00 93.44 88 PHE A CA 1
ATOM 676 C C . PHE A 1 88 ? -8.223 15.685 9.650 1.00 93.44 88 PHE A C 1
ATOM 678 O O . PHE A 1 88 ? -7.064 15.335 9.451 1.00 93.44 88 PHE A O 1
ATOM 685 N N . GLY A 1 89 ? -9.256 15.167 8.977 1.00 93.75 89 GLY A N 1
ATOM 686 C CA . GLY A 1 89 ? -9.098 14.173 7.918 1.00 93.75 89 GLY A CA 1
ATOM 687 C C . GLY A 1 89 ? -8.204 14.673 6.790 1.00 93.75 89 GLY A C 1
ATOM 688 O O . GLY A 1 89 ? -7.267 13.983 6.409 1.00 93.75 89 GLY A O 1
ATOM 689 N N . PHE A 1 90 ? -8.428 15.903 6.317 1.00 96.31 90 PHE A N 1
ATOM 690 C CA . PHE A 1 90 ? -7.555 16.515 5.316 1.00 96.31 90 PHE A CA 1
ATOM 691 C C . PHE A 1 90 ? -6.098 16.566 5.788 1.00 96.31 90 PHE A C 1
ATOM 693 O O . PHE A 1 90 ? -5.207 16.117 5.073 1.00 96.31 90 PHE A O 1
ATOM 700 N N . ALA A 1 91 ? -5.861 17.080 6.998 1.00 95.75 91 ALA A N 1
ATOM 701 C CA . ALA A 1 91 ? -4.520 17.255 7.539 1.00 95.75 91 ALA A CA 1
ATOM 702 C C . ALA A 1 91 ? -3.792 15.920 7.748 1.00 95.75 91 ALA A C 1
ATOM 704 O O . ALA A 1 91 ? -2.620 15.829 7.401 1.00 95.75 91 ALA A O 1
ATOM 705 N N . ILE A 1 92 ? -4.469 14.885 8.264 1.00 93.12 92 ILE A N 1
ATOM 706 C CA . ILE A 1 92 ? -3.880 13.546 8.431 1.00 93.12 92 ILE A CA 1
ATOM 707 C C . ILE A 1 92 ? -3.519 12.952 7.073 1.00 93.12 92 ILE A C 1
ATOM 709 O O . ILE A 1 92 ? -2.403 12.472 6.915 1.00 93.12 92 ILE A O 1
ATOM 713 N N . GLY A 1 93 ? -4.434 12.998 6.099 1.00 93.88 93 GLY A N 1
ATOM 714 C CA . GLY A 1 93 ? -4.191 12.446 4.765 1.00 93.88 93 GLY A CA 1
ATOM 715 C C . GLY A 1 93 ? -3.041 13.159 4.055 1.00 93.88 93 GLY A C 1
ATOM 716 O O . GLY A 1 93 ? -2.131 12.514 3.547 1.00 93.88 93 GLY A O 1
ATOM 717 N N . PHE A 1 94 ? -3.033 14.492 4.101 1.00 95.38 94 PHE A N 1
ATOM 718 C CA . PHE A 1 94 ? -1.954 15.303 3.544 1.00 95.38 94 PHE A CA 1
ATOM 719 C C . PHE A 1 94 ? -0.607 15.016 4.222 1.00 95.38 94 PHE A C 1
ATOM 721 O O . PHE A 1 94 ? 0.380 14.763 3.537 1.00 95.38 94 PHE A O 1
ATOM 728 N N . ALA A 1 95 ? -0.562 15.040 5.559 1.00 93.31 95 ALA A N 1
ATOM 729 C CA . ALA A 1 95 ? 0.666 14.835 6.325 1.00 93.31 95 ALA A CA 1
ATOM 730 C C . ALA A 1 95 ? 1.231 13.422 6.150 1.00 93.31 95 ALA A C 1
ATOM 732 O O . ALA A 1 95 ? 2.443 13.271 6.035 1.00 93.31 95 ALA A O 1
ATOM 733 N N . ALA A 1 96 ? 0.361 12.412 6.096 1.00 90.06 96 ALA A N 1
ATOM 734 C CA . ALA A 1 96 ? 0.756 11.035 5.843 1.00 90.06 96 ALA A CA 1
ATOM 735 C C . ALA A 1 96 ? 1.394 10.882 4.460 1.00 90.06 96 ALA A C 1
ATOM 737 O O . ALA A 1 96 ? 2.485 10.345 4.348 1.00 90.06 96 ALA A O 1
ATOM 738 N N . SER A 1 97 ? 0.749 11.394 3.412 1.00 91.44 97 SER A N 1
ATOM 739 C CA . SER A 1 97 ? 1.221 11.180 2.043 1.00 91.44 97 SER A CA 1
ATOM 740 C C . SER A 1 97 ? 2.403 12.057 1.648 1.00 91.44 97 SER A C 1
ATOM 742 O O . SER A 1 97 ? 3.217 11.639 0.833 1.00 91.44 97 SER A O 1
ATOM 744 N N . ILE A 1 98 ? 2.534 13.269 2.200 1.00 90.75 98 ILE A N 1
ATOM 745 C CA . ILE A 1 98 ? 3.696 14.114 1.889 1.00 90.75 98 ILE A CA 1
ATOM 746 C C . ILE A 1 98 ? 4.980 13.571 2.517 1.00 90.75 98 ILE A C 1
ATOM 748 O O . ILE A 1 98 ? 6.058 13.760 1.952 1.00 90.75 98 ILE A O 1
ATOM 752 N N . ALA A 1 99 ? 4.860 12.914 3.670 1.00 87.19 99 ALA A N 1
ATOM 753 C CA . ALA A 1 99 ? 5.970 12.331 4.410 1.00 87.19 99 ALA A CA 1
ATOM 754 C C . ALA A 1 99 ? 6.218 10.855 4.061 1.00 87.19 99 ALA A C 1
ATOM 756 O O . ALA A 1 99 ? 7.117 10.250 4.629 1.00 87.19 99 ALA A O 1
ATOM 757 N N . GLU A 1 100 ? 5.440 10.296 3.129 1.00 87.38 100 GLU A N 1
ATOM 758 C CA . GLU A 1 100 ? 5.503 8.888 2.746 1.00 87.38 100 GLU A CA 1
ATOM 759 C C . GLU A 1 100 ? 6.799 8.565 1.981 1.00 87.38 100 GLU A C 1
ATOM 761 O O . GLU A 1 100 ? 6.953 9.041 0.849 1.00 87.38 100 GLU A O 1
ATOM 766 N N . PRO A 1 101 ? 7.701 7.723 2.518 1.00 84.50 101 PRO A N 1
ATOM 767 C CA . PRO A 1 101 ? 9.007 7.453 1.904 1.00 84.50 101 PRO A CA 1
ATOM 768 C C . PRO A 1 101 ? 8.877 6.823 0.524 1.00 84.50 101 PRO A C 1
ATOM 770 O O . PRO A 1 101 ? 9.598 7.170 -0.412 1.00 84.50 101 PRO A O 1
ATOM 773 N N . ALA A 1 102 ? 7.894 5.942 0.362 1.00 85.44 102 ALA A N 1
ATOM 774 C CA . ALA A 1 102 ? 7.658 5.274 -0.899 1.00 85.44 102 ALA A CA 1
ATOM 775 C C . ALA A 1 102 ? 7.166 6.264 -1.983 1.00 85.44 102 ALA A C 1
ATOM 777 O O . ALA A 1 102 ? 7.589 6.180 -3.138 1.00 85.44 102 ALA A O 1
ATOM 778 N N . VAL A 1 103 ? 6.361 7.274 -1.618 1.00 89.56 103 VAL A N 1
ATOM 779 C CA . VAL A 1 103 ? 5.940 8.353 -2.535 1.00 89.56 103 VAL A CA 1
ATOM 780 C C . VAL A 1 103 ? 7.128 9.251 -2.885 1.00 89.56 103 VAL A C 1
ATOM 782 O O . VAL A 1 103 ? 7.236 9.699 -4.026 1.00 89.56 103 VAL A O 1
ATOM 785 N N . ILE A 1 104 ? 8.037 9.500 -1.935 1.00 88.62 104 ILE A N 1
ATOM 786 C CA . ILE A 1 104 ? 9.285 10.237 -2.182 1.00 88.62 104 ILE A CA 1
ATOM 787 C C . ILE A 1 104 ? 10.133 9.505 -3.221 1.00 88.62 104 ILE A C 1
ATOM 789 O O . ILE A 1 104 ? 10.517 10.119 -4.217 1.00 88.62 104 ILE A O 1
ATOM 793 N N . ALA A 1 105 ? 10.362 8.206 -3.021 1.00 84.81 105 ALA A N 1
ATOM 794 C CA . ALA A 1 105 ? 11.172 7.379 -3.906 1.00 84.81 105 ALA A CA 1
ATOM 795 C C . ALA A 1 105 ? 10.593 7.325 -5.328 1.00 84.81 105 ALA A C 1
ATOM 797 O O . ALA A 1 105 ? 11.306 7.580 -6.297 1.00 84.81 105 ALA A O 1
ATOM 798 N N . VAL A 1 106 ? 9.284 7.081 -5.470 1.00 87.06 106 VAL A N 1
ATOM 799 C CA . VAL A 1 106 ? 8.621 7.072 -6.786 1.00 87.06 106 VAL A CA 1
ATOM 800 C C . VAL A 1 106 ? 8.686 8.445 -7.451 1.00 87.06 106 VAL A C 1
ATOM 802 O O . VAL A 1 106 ? 8.921 8.531 -8.654 1.00 87.06 106 VAL A O 1
ATOM 805 N N . ALA A 1 107 ? 8.525 9.531 -6.693 1.00 90.19 107 ALA A N 1
ATOM 806 C CA . ALA A 1 107 ? 8.594 10.878 -7.247 1.00 90.19 107 ALA A CA 1
ATOM 807 C C . ALA A 1 107 ? 10.009 11.269 -7.703 1.00 90.19 107 ALA A C 1
ATOM 809 O O . ALA A 1 107 ? 10.156 11.923 -8.735 1.00 90.19 107 ALA A O 1
ATOM 810 N N . GLN A 1 108 ? 11.041 10.847 -6.969 1.00 88.12 108 GLN A N 1
ATOM 811 C CA . GLN A 1 108 ? 12.440 11.009 -7.372 1.00 88.12 108 GLN A CA 1
ATOM 812 C C . GLN A 1 108 ? 12.748 10.186 -8.623 1.00 88.12 108 GLN A C 1
ATOM 814 O O . GLN A 1 108 ? 13.285 10.722 -9.591 1.00 88.12 108 GLN A O 1
ATOM 819 N N . GLN A 1 109 ? 12.330 8.918 -8.649 1.00 85.19 109 GLN A N 1
ATOM 820 C CA . GLN A 1 109 ? 12.534 8.051 -9.804 1.00 85.19 109 GLN A CA 1
ATOM 821 C C . GLN A 1 109 ? 11.819 8.593 -11.046 1.00 85.19 109 GLN A C 1
ATOM 823 O O . GLN A 1 109 ? 12.392 8.614 -12.132 1.00 85.19 109 GLN A O 1
ATOM 828 N N . ALA A 1 110 ? 10.597 9.104 -10.891 1.00 87.56 110 ALA A N 1
ATOM 829 C CA . ALA A 1 110 ? 9.867 9.755 -11.971 1.00 87.56 110 ALA A CA 1
ATOM 830 C C . ALA A 1 110 ? 10.601 10.990 -12.506 1.00 87.56 110 ALA A C 1
ATOM 832 O O . ALA A 1 110 ? 10.640 11.199 -13.716 1.00 87.56 110 ALA A O 1
ATOM 833 N N . GLN A 1 111 ? 11.202 11.802 -11.633 1.00 88.94 111 GLN A N 1
ATOM 834 C CA . GLN A 1 111 ? 11.959 12.984 -12.044 1.00 88.94 111 GLN A CA 1
ATOM 835 C C . GLN A 1 111 ? 13.227 12.616 -12.825 1.00 88.94 111 GLN A C 1
ATOM 837 O O . GLN A 1 111 ? 13.503 13.238 -13.849 1.00 88.94 111 GLN A O 1
ATOM 842 N N . ILE A 1 112 ? 13.953 11.582 -12.389 1.00 85.94 112 ILE A N 1
ATOM 843 C CA . ILE A 1 112 ? 15.161 11.087 -13.065 1.00 85.94 112 ILE A CA 1
ATOM 844 C C . ILE A 1 112 ? 14.807 10.496 -14.435 1.00 85.94 112 ILE A C 1
ATOM 846 O O . ILE A 1 112 ? 15.366 10.901 -15.449 1.00 85.94 112 ILE A O 1
ATOM 850 N N . VAL A 1 113 ? 13.840 9.575 -14.481 1.00 84.19 113 VAL A N 1
ATOM 851 C CA . VAL A 1 113 ? 13.481 8.845 -15.710 1.00 84.19 113 VAL A CA 1
ATOM 852 C C . VAL A 1 113 ? 12.757 9.748 -16.725 1.00 84.19 113 VAL A C 1
ATOM 854 O O . VAL A 1 113 ? 12.763 9.462 -17.917 1.00 84.19 113 VAL A O 1
ATOM 857 N N . SER A 1 114 ? 12.161 10.860 -16.282 1.00 84.50 114 SER A N 1
ATOM 858 C CA . SER A 1 114 ? 11.549 11.865 -17.169 1.00 84.50 114 SER A CA 1
ATOM 859 C C . SER A 1 114 ? 12.480 13.019 -17.558 1.00 84.50 114 SER A C 1
ATOM 861 O O . SER A 1 114 ? 11.994 14.022 -18.082 1.00 84.50 114 SER A O 1
ATOM 863 N N . GLU A 1 115 ? 13.786 12.911 -17.281 1.00 82.56 115 GLU A N 1
ATOM 864 C CA . GLU A 1 115 ? 14.791 13.940 -17.596 1.00 82.56 115 GLU A CA 1
ATOM 865 C C . GLU A 1 115 ? 14.408 15.334 -17.056 1.00 82.56 115 GLU A C 1
ATOM 867 O O . GLU A 1 115 ? 14.529 16.352 -17.733 1.00 82.56 115 GLU A O 1
ATOM 872 N N . GLY A 1 116 ? 13.874 15.392 -15.830 1.00 81.69 116 GLY A N 1
ATOM 873 C CA . GLY A 1 116 ? 13.491 16.652 -15.181 1.00 81.69 116 GLY A CA 1
ATOM 874 C C . GLY A 1 116 ? 12.162 17.253 -15.654 1.00 81.69 116 GLY A C 1
ATOM 875 O O . GLY A 1 116 ? 11.752 18.299 -15.146 1.00 81.69 116 GLY A O 1
ATOM 876 N N . ARG A 1 117 ? 11.436 16.609 -16.579 1.00 84.44 117 ARG A N 1
ATOM 877 C CA . ARG A 1 117 ? 10.095 17.057 -16.999 1.00 84.44 117 ARG A CA 1
ATOM 878 C C . ARG A 1 117 ? 9.080 16.964 -15.854 1.00 84.44 117 ARG A C 1
ATOM 880 O O . ARG A 1 117 ? 8.246 17.852 -15.698 1.00 84.44 117 ARG A O 1
ATOM 887 N N . ILE A 1 118 ? 9.143 15.909 -15.041 1.00 88.31 118 ILE A N 1
ATOM 888 C CA . ILE A 1 118 ? 8.292 15.736 -13.856 1.00 88.31 118 ILE A CA 1
ATOM 889 C C . ILE A 1 118 ? 9.036 16.268 -12.631 1.00 88.31 118 ILE A C 1
ATOM 891 O O . ILE A 1 118 ? 10.098 15.766 -12.280 1.00 88.31 118 ILE A O 1
ATOM 895 N N . ASN A 1 119 ? 8.462 17.248 -11.932 1.00 90.75 119 ASN A N 1
ATOM 896 C CA . ASN A 1 119 ? 9.039 17.734 -10.681 1.00 90.75 119 ASN A CA 1
ATOM 897 C C . ASN A 1 119 ? 8.592 16.845 -9.510 1.00 90.75 119 ASN A C 1
ATOM 899 O O . ASN A 1 119 ? 7.397 16.766 -9.208 1.00 90.75 119 ASN A O 1
ATOM 903 N N . GLY A 1 120 ? 9.543 16.215 -8.817 1.00 90.00 120 GLY A N 1
ATOM 904 C CA . GLY A 1 120 ? 9.251 15.290 -7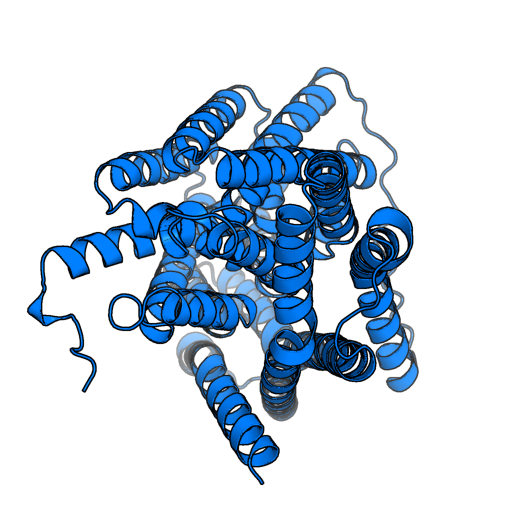.724 1.00 90.00 120 GLY A CA 1
ATOM 905 C C . GLY A 1 120 ? 8.514 15.944 -6.549 1.00 90.00 120 GLY A C 1
ATOM 906 O O . GLY A 1 120 ? 7.600 15.347 -5.981 1.00 90.00 120 GLY A O 1
ATOM 907 N N . LEU A 1 121 ? 8.830 17.199 -6.204 1.00 91.81 121 LEU A N 1
ATOM 908 C CA . LEU A 1 121 ? 8.136 17.921 -5.130 1.00 91.81 121 LEU A CA 1
ATOM 909 C C . LEU A 1 121 ? 6.691 18.256 -5.519 1.00 91.81 121 LEU A C 1
ATOM 911 O O . LEU A 1 121 ? 5.776 18.044 -4.721 1.00 91.81 121 LEU A O 1
ATOM 915 N N . THR A 1 122 ? 6.466 18.757 -6.736 1.00 93.31 122 THR A N 1
ATOM 916 C CA . THR A 1 122 ? 5.112 19.046 -7.229 1.00 93.31 122 THR A CA 1
ATOM 917 C C . THR A 1 122 ? 4.273 17.775 -7.292 1.00 93.31 122 THR A C 1
ATOM 919 O O . THR A 1 122 ? 3.135 17.783 -6.825 1.00 93.31 122 THR A O 1
ATOM 922 N N . LEU A 1 123 ? 4.842 16.670 -7.783 1.00 93.38 123 LEU A N 1
ATOM 923 C CA . LEU A 1 123 ? 4.176 15.371 -7.813 1.00 93.38 123 LEU A CA 1
ATOM 924 C C . LEU A 1 123 ? 3.757 14.920 -6.404 1.00 93.38 123 LEU A C 1
ATOM 926 O O . LEU A 1 123 ? 2.596 14.571 -6.189 1.00 93.38 123 LEU A O 1
ATOM 930 N N . ARG A 1 124 ? 4.658 15.019 -5.417 1.00 94.62 124 ARG A N 1
ATOM 931 C CA . ARG A 1 124 ? 4.352 14.726 -4.005 1.00 94.62 124 ARG A CA 1
ATOM 932 C C . ARG A 1 124 ? 3.223 15.596 -3.455 1.00 94.62 124 ARG A C 1
ATOM 934 O O . ARG A 1 124 ? 2.340 15.086 -2.770 1.00 94.62 124 ARG A O 1
ATOM 941 N N . LEU A 1 125 ? 3.227 16.897 -3.753 1.00 95.81 125 LEU A N 1
ATOM 942 C CA . LEU A 1 125 ? 2.174 17.818 -3.315 1.00 95.81 125 LEU A CA 1
ATOM 943 C C . LEU A 1 125 ? 0.819 17.476 -3.944 1.00 95.81 125 LEU A C 1
ATOM 945 O O . LEU A 1 125 ? -0.189 17.467 -3.239 1.00 95.81 125 LEU A O 1
ATOM 949 N N . VAL A 1 126 ? 0.787 17.151 -5.240 1.00 96.38 126 VAL A N 1
ATOM 950 C CA . VAL A 1 126 ? -0.433 16.718 -5.942 1.00 96.38 126 VAL A CA 1
ATOM 951 C C . VAL A 1 126 ? -1.010 15.465 -5.289 1.00 96.38 126 VAL A C 1
ATOM 953 O O . VAL A 1 126 ? -2.212 15.413 -5.011 1.00 96.38 126 VAL A O 1
ATOM 956 N N . ILE A 1 127 ? -0.158 14.485 -4.987 1.00 95.69 127 ILE A N 1
ATOM 957 C CA . ILE A 1 127 ? -0.552 13.254 -4.300 1.00 95.69 127 ILE A CA 1
ATOM 958 C C . ILE A 1 127 ? -1.101 13.580 -2.904 1.00 95.69 127 ILE A C 1
ATOM 960 O O . ILE A 1 127 ? -2.226 13.197 -2.585 1.00 95.69 127 ILE A O 1
ATOM 964 N N . ALA A 1 128 ? -0.370 14.352 -2.096 1.00 95.69 128 ALA A N 1
ATOM 965 C CA . ALA A 1 128 ? -0.762 14.679 -0.726 1.00 95.69 128 ALA A CA 1
ATOM 966 C C . ALA A 1 128 ? -2.081 15.464 -0.639 1.00 95.69 128 ALA A C 1
ATOM 968 O O . ALA A 1 128 ? -2.934 15.162 0.199 1.00 95.69 128 ALA A O 1
ATOM 969 N N . VAL A 1 129 ? -2.296 16.440 -1.527 1.00 97.12 129 VAL A N 1
ATOM 970 C CA . VAL A 1 129 ? -3.569 17.175 -1.608 1.00 97.12 129 VAL A CA 1
ATOM 971 C C . VAL A 1 129 ? -4.706 16.243 -2.026 1.00 97.12 129 VAL A C 1
ATOM 973 O O . VAL A 1 129 ? -5.783 16.296 -1.431 1.00 97.12 129 VAL A O 1
ATOM 976 N N . SER A 1 130 ? -4.468 15.357 -2.995 1.00 96.56 130 SER A N 1
ATOM 977 C CA . SER A 1 130 ? -5.459 14.374 -3.450 1.00 96.56 130 SER A CA 1
ATOM 978 C C . SER A 1 130 ? -5.887 13.431 -2.320 1.00 96.56 130 SER A C 1
ATOM 980 O O . SER A 1 130 ? -7.087 13.237 -2.107 1.00 96.56 130 SER A O 1
ATOM 982 N N . VAL A 1 131 ? -4.928 12.910 -1.543 1.00 95.81 131 VAL A N 1
ATOM 983 C CA . VAL A 1 131 ? -5.206 12.052 -0.378 1.00 95.81 131 VAL A CA 1
ATOM 984 C C . VAL A 1 131 ? -5.938 12.821 0.723 1.00 95.81 131 VAL A C 1
ATOM 986 O O . VAL A 1 131 ? -6.931 12.334 1.264 1.00 95.81 131 VAL A O 1
ATOM 989 N N . GLY A 1 132 ? -5.516 14.050 1.032 1.00 95.88 132 GLY A N 1
ATOM 990 C CA . GLY A 1 132 ? -6.208 14.895 2.006 1.00 95.88 132 GLY A CA 1
ATOM 991 C C . GLY A 1 132 ? -7.674 15.138 1.626 1.00 95.88 132 GLY A C 1
ATOM 992 O O . GLY A 1 132 ? -8.577 14.927 2.440 1.00 95.88 132 GLY A O 1
ATOM 993 N N . LEU A 1 133 ? -7.940 15.533 0.377 1.00 96.50 133 LEU A N 1
ATOM 994 C CA . LEU A 1 133 ? -9.299 15.794 -0.113 1.00 96.50 133 LEU A CA 1
ATOM 995 C C . LEU A 1 133 ? -10.169 14.536 -0.116 1.00 96.50 133 LEU A C 1
ATOM 997 O O . LEU A 1 133 ? -11.339 14.590 0.273 1.00 96.50 133 LEU A O 1
ATOM 1001 N N . VAL A 1 134 ? -9.624 13.390 -0.527 1.00 96.06 134 VAL A N 1
ATOM 1002 C CA . VAL A 1 134 ? -10.423 12.167 -0.554 1.00 96.06 134 VAL A CA 1
ATOM 1003 C C . VAL A 1 134 ? -10.680 11.618 0.844 1.00 96.06 134 VAL A C 1
ATOM 1005 O O . VAL A 1 134 ? -11.760 11.081 1.085 1.00 96.06 134 VAL A O 1
ATOM 1008 N N . LEU A 1 135 ? -9.776 11.819 1.804 1.00 95.31 135 LEU A N 1
ATOM 1009 C CA . LEU A 1 135 ? -10.027 11.409 3.183 1.00 95.31 135 LEU A CA 1
ATOM 1010 C C . LEU A 1 135 ? -11.185 12.212 3.804 1.00 95.31 135 LEU A C 1
ATOM 1012 O O . LEU A 1 135 ? -12.004 11.646 4.530 1.00 95.31 135 LEU A O 1
ATOM 1016 N N . VAL A 1 136 ? -11.348 13.490 3.433 1.00 95.75 136 VAL A N 1
ATOM 1017 C CA . VAL A 1 136 ? -12.552 14.281 3.763 1.00 95.75 136 VAL A CA 1
ATOM 1018 C C . VAL A 1 136 ? -13.810 13.625 3.193 1.00 95.75 136 VAL A C 1
ATOM 1020 O O . VAL A 1 136 ? -14.794 13.440 3.914 1.00 95.75 136 VAL A O 1
ATOM 1023 N N . LEU A 1 137 ? -13.789 13.241 1.913 1.00 95.31 137 LEU A N 1
ATOM 1024 C CA . LEU A 1 137 ? -14.908 12.557 1.261 1.00 95.31 137 LEU A CA 1
ATOM 1025 C C . LEU A 1 137 ? -15.203 11.202 1.923 1.00 95.31 137 LEU A C 1
ATOM 1027 O O . LEU A 1 137 ? -16.364 10.878 2.170 1.00 95.31 137 LEU A O 1
ATOM 1031 N N . GLY A 1 138 ? -14.168 10.438 2.266 1.00 95.00 138 GLY A N 1
ATOM 1032 C CA . GLY A 1 138 ? -14.269 9.161 2.962 1.00 95.00 138 GLY A CA 1
ATOM 1033 C C . GLY A 1 138 ? -14.919 9.306 4.336 1.00 95.00 138 GLY A C 1
ATOM 1034 O O . GLY A 1 138 ? -15.862 8.584 4.652 1.00 95.00 138 GLY A O 1
ATOM 1035 N N . ILE A 1 139 ? -14.507 10.298 5.124 1.00 94.25 139 ILE A N 1
ATOM 1036 C CA . ILE A 1 139 ? -15.154 10.614 6.401 1.00 94.25 139 ILE A CA 1
ATOM 1037 C C . ILE A 1 139 ? -16.625 10.992 6.182 1.00 94.25 139 ILE A C 1
ATOM 1039 O O . ILE A 1 139 ? -17.507 10.451 6.851 1.00 94.25 139 ILE A O 1
ATOM 1043 N N . LEU A 1 140 ? -16.926 11.873 5.218 1.00 93.56 140 LEU A N 1
ATOM 1044 C CA . LEU A 1 140 ? -18.306 12.250 4.881 1.00 93.56 140 LEU A CA 1
ATOM 1045 C C . LEU A 1 140 ? -19.160 11.044 4.484 1.00 93.56 140 LEU A C 1
ATOM 1047 O O . LEU A 1 140 ? -20.335 10.980 4.857 1.00 93.56 140 LEU A O 1
ATOM 1051 N N . ARG A 1 141 ? -18.574 10.081 3.769 1.00 94.00 141 ARG A N 1
ATOM 1052 C CA . ARG A 1 141 ? -19.213 8.815 3.412 1.00 94.00 141 ARG A CA 1
ATOM 1053 C C . ARG A 1 141 ? -19.598 8.027 4.662 1.00 94.00 141 ARG A C 1
ATOM 1055 O O . ARG A 1 141 ? -20.752 7.611 4.735 1.00 94.00 141 ARG A O 1
ATOM 1062 N N . VAL A 1 142 ? -18.707 7.850 5.642 1.00 93.25 142 VAL A N 1
ATOM 1063 C CA . VAL A 1 142 ? -19.028 7.112 6.886 1.00 93.25 142 VAL A CA 1
ATOM 1064 C C . VAL A 1 142 ? -20.133 7.818 7.678 1.00 93.25 142 VAL A C 1
ATOM 1066 O O . VAL A 1 142 ? -21.083 7.188 8.149 1.00 93.25 142 VAL A O 1
ATOM 1069 N N . LEU A 1 143 ? -20.065 9.149 7.761 1.00 91.25 143 LEU A N 1
ATOM 1070 C CA . LEU A 1 143 ? -21.061 9.963 8.458 1.00 91.25 143 LEU A CA 1
ATOM 1071 C C . LEU A 1 143 ? -22.449 9.838 7.815 1.00 91.25 143 LEU A C 1
ATOM 1073 O O . LEU A 1 143 ? -23.436 9.543 8.494 1.00 91.25 143 LEU A O 1
ATOM 1077 N N . ARG A 1 144 ? -22.530 10.018 6.491 1.00 90.75 144 ARG A N 1
ATOM 1078 C CA . ARG A 1 144 ? -23.797 9.968 5.747 1.00 90.75 144 ARG A CA 1
ATOM 1079 C C . ARG A 1 144 ? -24.271 8.555 5.424 1.00 90.75 144 ARG A C 1
ATOM 1081 O O . ARG A 1 144 ? -25.447 8.381 5.119 1.00 90.75 144 ARG A O 1
ATOM 1088 N N . GLY A 1 145 ? -23.411 7.546 5.530 1.00 89.44 145 GLY A N 1
ATOM 1089 C CA . GLY A 1 145 ? -23.754 6.170 5.171 1.00 89.44 145 GLY A CA 1
ATOM 1090 C C . GLY A 1 145 ? -23.793 5.936 3.679 1.00 89.44 145 GLY A C 1
ATOM 1091 O O . GLY A 1 145 ? -24.649 5.201 3.190 1.00 89.44 145 GLY A O 1
ATOM 1092 N N . TRP A 1 146 ? -22.937 6.634 2.938 1.00 93.06 146 TRP A N 1
ATOM 1093 C CA . TRP A 1 146 ? -22.876 6.440 1.503 1.00 93.06 146 TRP A CA 1
ATOM 1094 C C . TRP A 1 146 ? -22.236 5.085 1.192 1.00 93.06 146 TRP A C 1
ATOM 1096 O O . TRP A 1 146 ? -21.179 4.756 1.740 1.00 93.06 146 TRP A O 1
ATOM 1106 N N . PRO A 1 147 ? -22.844 4.287 0.303 1.00 91.38 147 PRO A N 1
ATOM 1107 C CA . PRO A 1 147 ? -22.282 3.000 -0.060 1.00 91.38 147 PRO A CA 1
ATOM 1108 C C . PRO A 1 147 ? -20.955 3.176 -0.810 1.00 91.38 147 PRO A C 1
ATOM 1110 O O . PRO A 1 147 ? -20.900 3.867 -1.829 1.00 91.38 147 PRO A O 1
ATOM 1113 N N . ILE A 1 148 ? -19.902 2.496 -0.345 1.00 93.31 148 ILE A N 1
ATOM 1114 C CA . ILE A 1 148 ? -18.545 2.614 -0.908 1.00 93.31 148 ILE A CA 1
ATOM 1115 C C . ILE A 1 148 ? -18.464 2.246 -2.381 1.00 93.31 148 ILE A C 1
ATOM 1117 O O . ILE A 1 148 ? -17.791 2.929 -3.142 1.00 93.31 148 ILE A O 1
ATOM 1121 N N . HIS A 1 149 ? -19.196 1.211 -2.800 1.00 92.00 149 HIS A N 1
ATOM 1122 C CA . HIS A 1 149 ? -19.133 0.712 -4.170 1.00 92.00 149 HIS A CA 1
ATOM 1123 C C . HIS A 1 149 ? -19.485 1.806 -5.182 1.00 92.00 149 HIS A C 1
ATOM 1125 O O . HIS A 1 149 ? -18.858 1.883 -6.226 1.00 92.00 149 HIS A O 1
ATOM 1131 N N . ARG A 1 150 ? -20.415 2.717 -4.858 1.00 92.19 150 ARG A N 1
ATOM 1132 C CA . ARG A 1 150 ? -20.758 3.832 -5.756 1.00 92.19 150 ARG A CA 1
ATOM 1133 C C . ARG A 1 150 ? -19.600 4.809 -5.926 1.00 92.19 150 ARG A C 1
ATOM 1135 O O . ARG A 1 150 ? -19.370 5.276 -7.033 1.00 92.19 150 ARG A O 1
ATOM 1142 N N . LEU A 1 151 ? -18.883 5.104 -4.842 1.00 94.81 151 LEU A N 1
ATOM 1143 C CA . LEU A 1 151 ? -17.727 5.999 -4.872 1.00 94.81 151 LEU A CA 1
ATOM 1144 C C . LEU A 1 151 ? -16.547 5.359 -5.603 1.00 94.81 151 LEU A C 1
ATOM 1146 O O . LEU A 1 151 ? -15.911 6.032 -6.405 1.00 94.81 151 LEU A O 1
ATOM 1150 N N . LEU A 1 152 ? -16.300 4.067 -5.370 1.00 94.38 152 LEU A N 1
ATOM 1151 C CA . LEU A 1 152 ? -15.249 3.328 -6.065 1.00 94.38 152 LEU A CA 1
ATOM 1152 C C . LEU A 1 152 ? -15.553 3.194 -7.559 1.00 94.38 152 LEU A C 1
ATOM 1154 O O . LEU A 1 152 ? -14.693 3.507 -8.369 1.00 94.38 152 LEU A O 1
ATOM 1158 N N . ILE A 1 153 ? -16.775 2.804 -7.942 1.00 93.56 153 ILE A N 1
ATOM 1159 C CA . ILE A 1 153 ? -17.166 2.705 -9.359 1.00 93.56 153 ILE A CA 1
ATOM 1160 C C . ILE A 1 153 ? -17.026 4.061 -10.046 1.00 93.56 153 ILE A C 1
ATOM 1162 O O . ILE A 1 153 ? -16.417 4.141 -11.107 1.00 93.56 153 ILE A O 1
ATOM 1166 N N . ALA A 1 154 ? -17.555 5.131 -9.443 1.00 94.19 154 ALA A N 1
ATOM 1167 C CA . ALA A 1 154 ? -17.461 6.465 -10.025 1.00 94.19 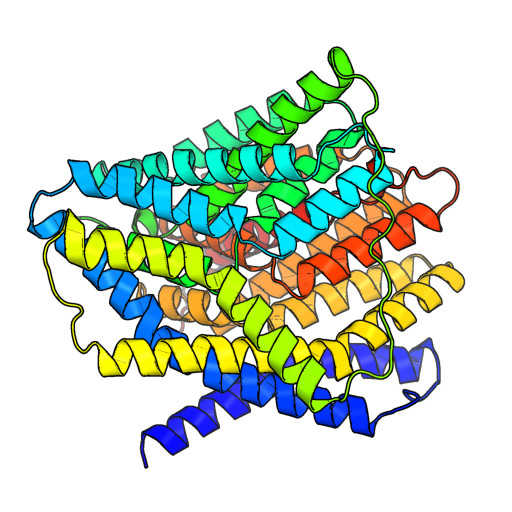154 ALA A CA 1
ATOM 1168 C C . ALA A 1 154 ? -16.003 6.929 -10.153 1.00 94.19 154 ALA A C 1
ATOM 1170 O O . ALA A 1 154 ? -15.601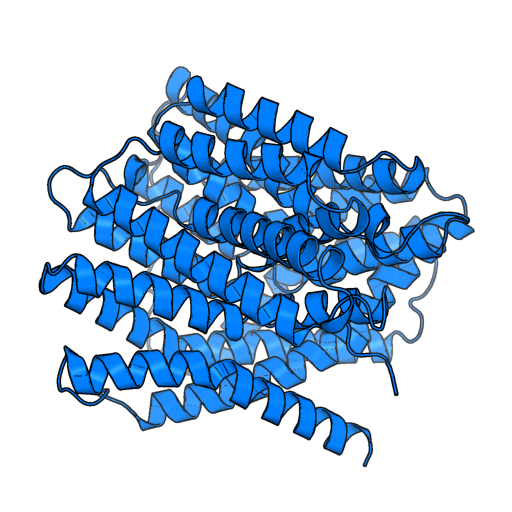 7.392 -11.216 1.00 94.19 154 ALA A O 1
ATOM 1171 N N . GLY A 1 155 ? -15.198 6.782 -9.099 1.00 94.31 155 GLY A N 1
ATOM 1172 C CA . GLY A 1 155 ? -13.813 7.243 -9.111 1.00 94.31 155 GLY A CA 1
ATOM 1173 C C . GLY A 1 155 ? -12.903 6.427 -10.029 1.00 94.31 155 GLY A C 1
ATOM 1174 O O . GLY A 1 155 ? -12.124 7.021 -10.768 1.00 94.31 155 GLY A O 1
ATOM 1175 N N . TYR A 1 156 ? -13.045 5.098 -10.080 1.00 94.31 156 TYR A N 1
ATOM 1176 C CA . TYR A 1 156 ? -12.293 4.275 -11.032 1.00 94.31 156 TYR A CA 1
ATOM 1177 C C . TYR A 1 156 ? -12.770 4.460 -12.473 1.00 94.31 156 TYR A C 1
ATOM 1179 O O . TYR A 1 156 ? -11.939 4.433 -13.374 1.00 94.31 156 TYR A O 1
ATOM 1187 N N . ALA A 1 157 ? -14.060 4.714 -12.721 1.00 94.00 157 ALA A N 1
ATOM 1188 C CA . ALA A 1 157 ? -14.529 5.087 -14.057 1.00 94.00 157 ALA A CA 1
ATOM 1189 C C . ALA A 1 157 ? -13.906 6.413 -14.521 1.00 94.00 157 ALA A C 1
ATOM 1191 O O . ALA A 1 157 ? -13.476 6.524 -15.669 1.00 94.00 157 ALA A O 1
ATOM 1192 N N . VAL A 1 158 ? -13.798 7.398 -13.622 1.00 95.12 158 VAL A N 1
ATOM 1193 C CA . VAL A 1 158 ? -13.095 8.660 -13.893 1.00 95.12 158 VAL A CA 1
ATOM 1194 C C . VAL A 1 158 ? -11.612 8.403 -14.167 1.00 95.12 158 VAL A C 1
ATOM 1196 O O . VAL A 1 158 ? -11.123 8.835 -15.207 1.00 95.12 158 VAL A O 1
ATOM 1199 N N . ALA A 1 159 ? -10.918 7.651 -13.308 1.00 94.25 159 ALA A N 1
ATOM 1200 C CA . ALA A 1 159 ? -9.506 7.312 -13.502 1.00 94.25 159 ALA A CA 1
ATOM 1201 C C . ALA A 1 159 ? -9.263 6.601 -14.841 1.00 94.25 159 ALA A C 1
ATOM 1203 O O . ALA A 1 159 ? -8.392 7.002 -15.603 1.00 94.25 159 ALA A O 1
ATOM 1204 N N . LEU A 1 160 ? -10.086 5.605 -15.185 1.00 94.31 160 LEU A N 1
ATOM 1205 C CA . LEU A 1 160 ? -9.997 4.901 -16.466 1.00 94.31 160 LEU A CA 1
ATOM 1206 C C . LEU A 1 160 ? -10.279 5.813 -17.660 1.00 94.31 160 LEU A C 1
ATOM 1208 O O . LEU A 1 160 ? -9.642 5.664 -18.695 1.00 94.31 160 LEU A O 1
ATOM 1212 N N . THR A 1 161 ? -11.197 6.769 -17.532 1.00 93.50 161 THR A N 1
ATOM 1213 C CA . THR A 1 161 ? -11.456 7.743 -18.601 1.00 93.50 161 THR A CA 1
ATOM 1214 C C . THR A 1 161 ? -10.228 8.622 -18.834 1.00 93.50 161 THR A C 1
ATOM 1216 O O . THR A 1 161 ? -9.799 8.785 -19.974 1.00 93.50 161 THR A O 1
ATOM 1219 N N . PHE A 1 162 ? -9.612 9.131 -17.763 1.00 93.75 162 PHE A N 1
ATOM 1220 C CA . PHE A 1 162 ? -8.380 9.915 -17.861 1.00 93.75 162 PHE A CA 1
ATOM 1221 C C . PHE A 1 162 ? -7.188 9.087 -18.347 1.00 93.75 162 PHE A C 1
ATOM 1223 O O . PHE A 1 162 ? -6.349 9.623 -19.060 1.00 93.75 162 PHE A O 1
ATOM 1230 N N . THR A 1 163 ? -7.144 7.783 -18.067 1.00 94.06 163 THR A N 1
ATOM 1231 C CA . THR A 1 163 ? -6.120 6.866 -18.592 1.00 94.06 163 THR A CA 1
ATOM 1232 C C . THR A 1 163 ? -6.035 6.877 -20.119 1.00 94.06 163 THR A C 1
ATOM 1234 O O . THR A 1 163 ? -4.935 6.814 -20.652 1.00 94.06 163 THR A O 1
ATOM 1237 N N . PHE A 1 164 ? -7.158 6.990 -20.835 1.00 91.69 164 PHE A N 1
ATOM 1238 C CA . PHE A 1 164 ? -7.147 7.049 -22.305 1.00 91.69 164 PHE A CA 1
ATOM 1239 C C . PHE A 1 164 ? -6.770 8.426 -22.869 1.00 91.69 164 PHE A C 1
ATOM 1241 O O . PHE A 1 164 ? -6.492 8.540 -24.059 1.00 91.69 164 PHE A O 1
ATOM 1248 N N . VAL A 1 165 ? -6.779 9.465 -22.032 1.00 90.38 165 VAL A N 1
ATOM 1249 C CA . VAL A 1 165 ? -6.438 10.844 -22.418 1.00 90.38 165 VAL A CA 1
ATOM 1250 C C . VAL A 1 165 ? -5.006 11.200 -22.006 1.00 90.38 165 VAL A C 1
ATOM 1252 O O . VAL A 1 165 ? -4.375 12.048 -22.633 1.00 90.38 165 VAL A O 1
ATOM 1255 N N . ALA A 1 166 ? -4.492 10.567 -20.952 1.00 92.00 166 ALA A N 1
ATOM 1256 C CA . ALA A 1 166 ? -3.187 10.861 -20.385 1.00 92.00 166 ALA A CA 1
ATOM 1257 C C . ALA A 1 166 ? -2.029 10.378 -21.288 1.00 92.00 166 ALA A C 1
ATOM 1259 O O . ALA A 1 166 ? -2.153 9.346 -21.954 1.00 92.00 166 ALA A O 1
ATOM 1260 N N . PRO A 1 167 ? -0.874 11.074 -21.268 1.00 91.06 167 PRO A N 1
ATOM 1261 C CA . PRO A 1 167 ? 0.350 10.625 -21.934 1.00 91.06 167 PRO A CA 1
ATOM 1262 C C . PRO A 1 167 ? 0.792 9.248 -21.432 1.00 91.06 167 PRO A C 1
ATOM 1264 O O . PRO A 1 167 ? 0.709 8.981 -20.230 1.00 91.06 167 PRO A O 1
ATOM 1267 N N . ALA A 1 168 ? 1.296 8.394 -22.328 1.00 89.50 168 ALA A N 1
ATOM 1268 C CA . ALA A 1 168 ? 1.667 7.007 -22.026 1.00 89.50 168 ALA A CA 1
ATOM 1269 C C . ALA A 1 168 ? 2.717 6.892 -20.905 1.00 89.50 168 ALA A C 1
ATOM 1271 O O . ALA A 1 168 ? 2.672 5.956 -20.109 1.00 89.50 168 ALA A O 1
ATOM 1272 N N . GLU A 1 169 ? 3.602 7.881 -20.810 1.00 89.12 169 GLU A N 1
ATOM 1273 C CA . GLU A 1 169 ? 4.671 8.027 -19.821 1.00 89.12 169 GLU A CA 1
ATOM 1274 C C . GLU A 1 169 ? 4.142 8.231 -18.395 1.00 89.12 169 GLU A C 1
ATOM 1276 O O . GLU A 1 169 ? 4.812 7.913 -17.417 1.00 89.12 169 GLU A O 1
ATOM 1281 N N . ILE A 1 170 ? 2.931 8.776 -18.262 1.00 91.56 170 ILE A N 1
ATOM 1282 C CA . ILE A 1 170 ? 2.323 9.111 -16.971 1.00 91.56 170 ILE A CA 1
ATOM 1283 C C . ILE A 1 170 ? 1.420 7.994 -16.473 1.00 91.56 170 ILE A C 1
ATOM 1285 O O . ILE A 1 170 ? 1.220 7.872 -15.267 1.00 91.56 170 ILE A O 1
ATOM 1289 N N . ILE A 1 171 ? 0.855 7.183 -17.371 1.00 93.06 171 ILE A N 1
ATOM 1290 C CA . ILE A 1 171 ? -0.184 6.221 -16.996 1.00 93.06 171 ILE A CA 1
ATOM 1291 C C . ILE A 1 171 ? 0.352 5.244 -15.946 1.00 93.06 171 ILE A C 1
ATOM 1293 O O . ILE A 1 171 ? -0.234 5.144 -14.873 1.00 93.06 171 ILE A O 1
ATOM 1297 N N . GLY A 1 172 ? 1.479 4.573 -16.211 1.00 92.44 172 GLY A N 1
ATOM 1298 C CA . GLY A 1 172 ? 2.087 3.637 -15.256 1.00 92.44 172 GLY A CA 1
ATOM 1299 C C . GLY A 1 172 ? 2.412 4.305 -13.918 1.00 92.44 172 GLY A C 1
ATOM 1300 O O . GLY A 1 172 ? 2.003 3.818 -12.863 1.00 92.44 172 GLY A O 1
ATOM 1301 N N . LEU A 1 173 ? 3.058 5.474 -13.977 1.00 93.00 173 LEU A N 1
ATOM 1302 C CA . LEU A 1 173 ? 3.423 6.266 -12.804 1.00 93.00 173 LEU A CA 1
ATOM 1303 C C . LEU A 1 173 ? 2.207 6.667 -11.958 1.00 93.00 173 LEU A C 1
ATOM 1305 O O . LEU A 1 173 ? 2.273 6.623 -10.736 1.00 93.00 173 LEU A O 1
ATOM 1309 N N . ALA A 1 174 ? 1.095 7.059 -12.581 1.00 94.75 174 ALA A N 1
ATOM 1310 C CA . ALA A 1 174 ? -0.094 7.510 -11.868 1.00 94.75 174 ALA A CA 1
ATOM 1311 C C . ALA A 1 174 ? -0.753 6.392 -11.058 1.00 94.75 174 ALA A C 1
ATOM 1313 O O . ALA A 1 174 ? -1.179 6.619 -9.923 1.00 94.75 174 ALA A O 1
ATOM 1314 N N . TYR A 1 175 ? -0.828 5.187 -11.624 1.00 94.31 175 TYR A N 1
ATOM 1315 C CA . TYR A 1 175 ? -1.381 4.043 -10.906 1.00 94.31 175 TYR A CA 1
ATOM 1316 C C . TYR A 1 175 ? -0.456 3.567 -9.784 1.00 94.31 175 TYR A C 1
ATOM 1318 O O . TYR A 1 175 ? -0.941 3.278 -8.689 1.00 94.31 175 TYR A O 1
ATOM 1326 N N . ASP A 1 176 ? 0.857 3.547 -10.020 1.00 92.88 176 ASP A N 1
ATOM 1327 C CA . ASP A 1 176 ? 1.828 3.219 -8.977 1.00 92.88 176 ASP A CA 1
ATOM 1328 C C . ASP A 1 176 ? 1.792 4.263 -7.853 1.00 92.88 176 ASP A C 1
ATOM 1330 O O . ASP A 1 176 ? 1.652 3.902 -6.690 1.00 92.88 176 ASP A O 1
ATOM 1334 N N . ALA A 1 177 ? 1.783 5.558 -8.179 1.00 90.81 177 ALA A N 1
ATOM 1335 C CA . ALA A 1 177 ? 1.682 6.639 -7.199 1.00 90.81 177 ALA A CA 1
ATOM 1336 C C . ALA A 1 177 ? 0.436 6.523 -6.311 1.00 90.81 177 ALA A C 1
ATOM 1338 O O . ALA A 1 177 ? 0.527 6.758 -5.109 1.00 90.81 177 ALA A O 1
ATOM 1339 N N . GLY A 1 178 ? -0.713 6.129 -6.876 1.00 89.06 178 GLY A N 1
ATOM 1340 C CA . GLY A 1 178 ? -1.918 5.830 -6.102 1.00 89.06 178 GLY A CA 1
ATOM 1341 C C . GLY A 1 178 ? -1.704 4.684 -5.114 1.00 89.06 178 GLY A C 1
ATOM 1342 O O . GLY A 1 178 ? -1.984 4.832 -3.922 1.00 89.06 178 GLY A O 1
ATOM 1343 N N . GLY A 1 179 ? -1.160 3.563 -5.597 1.00 86.44 179 GLY A N 1
ATOM 1344 C CA . GLY A 1 179 ? -0.858 2.388 -4.775 1.00 86.44 179 GLY A CA 1
ATOM 1345 C C . GLY A 1 179 ? 0.144 2.672 -3.657 1.00 86.44 179 GLY A C 1
ATOM 1346 O O . GLY A 1 179 ? 0.055 2.073 -2.599 1.00 86.44 179 GLY A O 1
ATOM 1347 N N . VAL A 1 180 ? 1.054 3.622 -3.848 1.00 89.38 180 VAL A N 1
ATOM 1348 C CA . VAL A 1 180 ? 2.162 3.906 -2.924 1.00 89.38 180 VAL A CA 1
ATOM 1349 C C . VAL A 1 180 ? 1.794 4.902 -1.812 1.00 89.38 180 VAL A C 1
ATOM 1351 O O . VAL A 1 180 ? 2.569 5.140 -0.894 1.00 89.38 180 VAL A O 1
ATOM 1354 N N . THR A 1 181 ? 0.589 5.477 -1.833 1.00 88.56 181 THR A N 1
ATOM 1355 C CA . THR A 1 181 ? 0.161 6.500 -0.852 1.00 88.56 181 THR A CA 1
ATOM 1356 C C . THR A 1 181 ? -0.074 5.998 0.579 1.00 88.56 181 THR A C 1
ATOM 1358 O O . THR A 1 181 ? -0.450 6.779 1.461 1.00 88.56 181 THR A O 1
ATOM 1361 N N . THR A 1 182 ? 0.109 4.705 0.817 1.00 83.69 182 THR A N 1
ATOM 1362 C CA . THR A 1 182 ? -0.357 3.971 1.989 1.00 83.69 182 THR A CA 1
ATOM 1363 C C . THR A 1 182 ? 0.803 3.455 2.846 1.00 83.69 182 THR A C 1
ATOM 1365 O O . THR A 1 182 ? 1.208 2.305 2.733 1.00 83.69 182 THR A O 1
ATOM 1368 N N . ASN A 1 183 ? 1.288 4.278 3.789 1.00 80.50 183 ASN A N 1
ATOM 1369 C CA . ASN A 1 183 ? 2.290 3.823 4.764 1.00 80.50 183 ASN A CA 1
ATOM 1370 C C . ASN A 1 183 ? 1.789 2.666 5.643 1.00 80.50 183 ASN A C 1
ATOM 1372 O O . ASN A 1 183 ? 0.628 2.641 6.076 1.00 80.50 183 ASN A O 1
ATOM 1376 N N . ILE A 1 184 ? 2.744 1.859 6.094 1.00 81.75 184 ILE A N 1
ATOM 1377 C CA . ILE A 1 184 ? 2.635 0.870 7.166 1.00 81.75 184 ILE A CA 1
ATOM 1378 C C . ILE A 1 184 ? 2.020 1.421 8.475 1.00 81.75 184 ILE A C 1
ATOM 1380 O O . ILE A 1 184 ? 1.319 0.686 9.167 1.00 81.75 184 ILE A O 1
ATOM 1384 N N . VAL A 1 185 ? 2.226 2.702 8.822 1.00 85.06 185 VAL A N 1
ATOM 1385 C CA . VAL A 1 185 ? 1.636 3.359 10.013 1.00 85.06 185 VAL A CA 1
ATOM 1386 C C . VAL A 1 185 ? 0.288 4.019 9.696 1.00 85.06 185 VAL A C 1
ATOM 1388 O O . VAL A 1 185 ? -0.669 3.934 10.475 1.00 85.06 185 VAL A O 1
ATOM 1391 N N . SER A 1 186 ? 0.193 4.677 8.542 1.00 88.00 186 SER A N 1
ATOM 1392 C CA . SER A 1 186 ? -0.966 5.473 8.123 1.00 88.00 186 SER A CA 1
ATOM 1393 C C . SER A 1 186 ? -2.191 4.615 7.842 1.00 88.00 186 SER A C 1
ATOM 1395 O O . SER A 1 186 ? -3.301 5.001 8.208 1.00 88.00 186 SER A O 1
ATOM 1397 N N . VAL A 1 187 ? -2.015 3.435 7.245 1.00 90.44 187 VAL A N 1
ATOM 1398 C CA . VAL A 1 187 ? -3.131 2.525 6.969 1.00 90.44 187 VAL A CA 1
ATOM 1399 C C . VAL A 1 187 ? -3.816 2.067 8.265 1.00 90.44 187 VAL A C 1
ATOM 1401 O O . VAL A 1 187 ? -5.022 2.311 8.387 1.00 90.44 187 VAL A O 1
ATOM 1404 N N . PRO A 1 188 ? -3.117 1.463 9.252 1.00 89.88 188 PRO A N 1
ATOM 1405 C CA . PRO A 1 188 ? -3.686 1.158 10.564 1.00 89.88 188 PRO A CA 1
ATOM 1406 C C . PRO A 1 188 ? -4.434 2.333 11.198 1.00 89.88 188 PRO A C 1
ATOM 1408 O O . PRO A 1 188 ? -5.530 2.155 11.734 1.00 89.88 188 PRO A O 1
ATOM 1411 N N . LEU A 1 189 ? -3.873 3.543 11.110 1.00 90.62 189 LEU A N 1
ATOM 1412 C CA . LEU A 1 189 ? -4.481 4.750 11.663 1.00 90.62 189 LEU A CA 1
ATOM 1413 C C . LEU A 1 189 ? -5.784 5.131 10.943 1.00 90.62 189 LEU A C 1
ATOM 1415 O O . LEU A 1 189 ? -6.804 5.353 11.597 1.00 90.62 189 LEU A O 1
ATOM 1419 N N . ILE A 1 190 ? -5.770 5.191 9.609 1.00 92.50 190 ILE A N 1
ATOM 1420 C CA . ILE A 1 190 ? -6.933 5.530 8.774 1.00 92.50 190 ILE A CA 1
ATOM 1421 C C . ILE A 1 190 ? -8.041 4.485 8.957 1.00 92.50 190 ILE A C 1
ATOM 1423 O O . ILE A 1 190 ? -9.203 4.849 9.153 1.00 92.50 190 ILE A O 1
ATOM 1427 N N . ALA A 1 191 ? -7.691 3.196 8.979 1.00 92.06 191 ALA A N 1
ATOM 1428 C CA . ALA A 1 191 ? -8.630 2.115 9.264 1.00 92.06 191 ALA A CA 1
ATOM 1429 C C . ALA A 1 191 ? -9.217 2.234 10.682 1.00 92.06 191 ALA A C 1
ATOM 1431 O O . ALA A 1 191 ? -10.429 2.115 10.866 1.00 92.06 191 ALA A O 1
ATOM 1432 N N . ALA A 1 192 ? -8.395 2.547 11.689 1.00 92.06 192 ALA A N 1
ATOM 1433 C CA . ALA A 1 192 ? -8.859 2.771 13.058 1.00 92.06 192 ALA A CA 1
ATOM 1434 C C . ALA A 1 192 ? -9.801 3.977 13.181 1.00 92.06 192 ALA A C 1
ATOM 1436 O O . ALA A 1 192 ? -10.773 3.908 13.937 1.00 92.06 192 ALA A O 1
ATOM 1437 N N . ILE A 1 193 ? -9.554 5.058 12.432 1.00 92.75 193 ILE A N 1
ATOM 1438 C CA . ILE A 1 193 ? -10.464 6.208 12.347 1.00 92.75 193 ILE A CA 1
ATOM 1439 C C . ILE A 1 193 ? -11.801 5.768 11.745 1.00 92.75 193 ILE A C 1
ATOM 1441 O O . ILE A 1 193 ? -12.847 6.042 12.332 1.00 92.75 193 ILE A O 1
ATOM 1445 N N . GLY A 1 194 ? -11.785 5.053 10.618 1.00 93.75 194 GLY A N 1
ATOM 1446 C CA . GLY A 1 194 ? -12.999 4.556 9.967 1.00 93.75 194 GLY A CA 1
ATOM 1447 C C . GLY A 1 194 ? -13.819 3.632 10.870 1.00 93.75 194 GLY A C 1
ATOM 1448 O O . GLY A 1 194 ? -15.011 3.867 11.080 1.00 93.75 194 GLY A O 1
ATOM 1449 N N . LEU A 1 195 ? -13.168 2.650 11.499 1.00 92.38 195 LEU A N 1
ATOM 1450 C CA . LEU A 1 195 ? -13.785 1.751 12.478 1.00 92.38 195 LEU A CA 1
ATOM 1451 C C . LEU A 1 195 ? -14.322 2.504 13.702 1.00 92.38 195 LEU A C 1
ATOM 1453 O O . LEU A 1 195 ? -15.423 2.208 14.164 1.00 92.38 195 LEU A O 1
ATOM 1457 N N . GLY A 1 196 ? -13.589 3.494 14.219 1.00 91.38 196 GLY A N 1
ATOM 1458 C CA . GLY A 1 196 ? -14.039 4.335 15.331 1.00 91.38 196 GLY A CA 1
ATOM 1459 C C . GLY A 1 196 ? -15.278 5.164 14.977 1.00 91.38 196 GLY A C 1
ATOM 1460 O O . GLY A 1 196 ? -16.241 5.210 15.745 1.00 91.38 196 GLY A O 1
ATOM 1461 N N . LEU A 1 197 ? -15.303 5.759 13.779 1.00 92.50 197 LEU A N 1
ATOM 1462 C CA . LEU A 1 197 ? -16.458 6.508 13.280 1.00 92.50 197 LEU A CA 1
ATOM 1463 C C . LEU A 1 197 ? -17.675 5.596 13.107 1.00 92.50 197 LEU A C 1
ATOM 1465 O O . LEU A 1 197 ? -18.758 5.941 13.578 1.00 92.50 197 LEU A O 1
ATOM 1469 N N . ALA A 1 198 ? -17.499 4.425 12.491 1.00 92.06 198 ALA A N 1
ATOM 1470 C CA . ALA A 1 198 ? -18.572 3.451 12.321 1.00 92.06 198 ALA A CA 1
ATOM 1471 C C . ALA A 1 198 ? -19.109 2.965 13.677 1.00 92.06 198 ALA A C 1
ATOM 1473 O O . ALA A 1 198 ? -20.316 2.951 13.887 1.00 92.06 198 ALA A O 1
ATOM 1474 N N . ASN A 1 199 ? -18.236 2.657 14.639 1.00 91.88 199 ASN A N 1
ATOM 1475 C CA . ASN A 1 199 ? -18.653 2.208 15.969 1.00 91.88 199 ASN A CA 1
ATOM 1476 C C . ASN A 1 199 ? -19.392 3.294 16.777 1.00 91.88 199 ASN A C 1
ATOM 1478 O O . ASN A 1 199 ? -20.223 2.991 17.632 1.00 91.88 199 ASN A O 1
ATOM 1482 N N . SER A 1 200 ? -19.097 4.571 16.521 1.00 89.31 200 SER A N 1
ATOM 1483 C CA . SER A 1 200 ? -19.719 5.702 17.221 1.00 89.31 200 SER A CA 1
ATOM 1484 C C . SER A 1 200 ? -21.090 6.111 16.682 1.00 89.31 200 SER A C 1
ATOM 1486 O O . SER A 1 200 ? -21.776 6.912 17.320 1.00 89.31 200 SER A O 1
ATOM 1488 N N . ILE A 1 201 ? -21.508 5.593 15.525 1.00 89.44 201 ILE A N 1
ATOM 1489 C CA . ILE A 1 201 ? -22.752 5.984 14.855 1.00 89.44 201 ILE A CA 1
ATOM 1490 C C . ILE A 1 201 ? -23.717 4.796 14.858 1.00 89.44 201 ILE A C 1
ATOM 1492 O O . ILE A 1 201 ? -23.430 3.729 14.319 1.00 89.44 201 ILE A O 1
ATOM 1496 N N . ARG A 1 202 ? -24.907 4.985 15.444 1.00 84.88 202 ARG A N 1
ATOM 1497 C CA . ARG A 1 202 ? -25.936 3.934 15.500 1.00 84.88 202 ARG A CA 1
ATOM 1498 C C . ARG A 1 202 ? -26.336 3.480 14.092 1.00 84.88 202 ARG A C 1
ATOM 1500 O O . ARG A 1 202 ? -26.612 4.307 13.228 1.00 84.88 202 ARG A O 1
ATOM 1507 N N . GLY A 1 203 ? -26.418 2.164 13.896 1.00 84.56 203 GLY A N 1
ATOM 1508 C CA . GLY A 1 203 ? -26.848 1.547 12.636 1.00 84.56 203 GLY A CA 1
ATOM 1509 C C . GLY A 1 203 ? -25.754 1.412 11.571 1.00 84.56 203 GLY A C 1
ATOM 1510 O O . GLY A 1 203 ? -26.059 0.971 10.466 1.00 84.56 203 GLY A O 1
ATOM 1511 N N . ARG A 1 204 ? -24.498 1.769 11.877 1.00 89.94 204 ARG A N 1
ATOM 1512 C CA . ARG A 1 204 ? -23.352 1.516 10.993 1.00 89.94 204 ARG A CA 1
ATOM 1513 C C . ARG A 1 204 ? -22.765 0.132 11.221 1.00 89.94 204 ARG A C 1
ATOM 1515 O O . ARG A 1 204 ? -22.741 -0.385 12.334 1.00 89.94 204 ARG A O 1
ATOM 1522 N N . SER A 1 205 ? -22.262 -0.447 10.141 1.00 89.50 205 SER A N 1
ATOM 1523 C CA . SER A 1 205 ? -21.528 -1.705 10.147 1.00 89.50 205 SER A CA 1
ATOM 1524 C C . SER A 1 205 ? -20.022 -1.443 10.149 1.00 89.50 205 SER A C 1
ATOM 1526 O O . SER A 1 205 ? -19.516 -0.658 9.349 1.00 89.50 205 SER A O 1
ATOM 1528 N N . LEU A 1 206 ? -19.276 -2.129 11.016 1.00 90.00 206 LEU A N 1
ATOM 1529 C CA . LEU A 1 206 ? -17.818 -1.968 11.082 1.00 90.00 206 LEU A CA 1
ATOM 1530 C C . LEU A 1 206 ? -17.141 -2.380 9.769 1.00 90.00 206 LEU A C 1
ATOM 1532 O O . LEU A 1 206 ? -16.248 -1.686 9.296 1.00 90.00 206 LEU A O 1
ATOM 1536 N N . LEU A 1 207 ? -17.616 -3.459 9.138 1.00 88.50 207 LEU A N 1
ATOM 1537 C CA . LEU A 1 207 ? -17.057 -3.925 7.870 1.00 88.50 207 LEU A CA 1
ATOM 1538 C C . LEU A 1 207 ? -17.437 -3.051 6.669 1.00 88.50 207 LEU A C 1
ATOM 1540 O O . LEU A 1 207 ? -16.555 -2.643 5.920 1.00 88.50 207 LEU A O 1
ATOM 1544 N N . ALA A 1 208 ? -18.725 -2.754 6.465 1.00 90.06 208 ALA A N 1
ATOM 1545 C CA . ALA A 1 208 ? -19.147 -2.068 5.241 1.00 90.06 208 ALA A CA 1
ATOM 1546 C C . ALA A 1 208 ? -18.980 -0.542 5.316 1.00 90.06 208 ALA A C 1
ATOM 1548 O O . ALA A 1 208 ? -18.793 0.094 4.277 1.00 90.06 208 ALA A O 1
ATOM 1549 N N . ASP A 1 209 ? -19.042 0.048 6.516 1.00 91.31 209 ASP A N 1
ATOM 1550 C CA . ASP A 1 209 ? -18.891 1.494 6.715 1.00 91.31 209 ASP A CA 1
ATOM 1551 C C . ASP A 1 209 ? -17.525 1.874 7.299 1.00 91.31 209 ASP A C 1
ATOM 1553 O O . ASP A 1 209 ? -17.016 2.936 6.959 1.00 91.31 209 ASP A O 1
ATOM 1557 N N . GLY A 1 210 ? -16.927 1.034 8.153 1.00 90.44 210 GLY A N 1
ATOM 1558 C CA . GLY A 1 210 ? -15.651 1.342 8.809 1.00 90.44 210 GLY A CA 1
ATOM 1559 C C . GLY A 1 210 ? -14.424 1.191 7.906 1.00 90.44 210 GLY A C 1
ATOM 1560 O O . GLY A 1 210 ? -13.506 2.001 8.002 1.00 90.44 210 GLY A O 1
ATOM 1561 N N . PHE A 1 211 ? -14.427 0.213 6.997 1.00 94.00 211 PHE A N 1
ATOM 1562 C CA . PHE A 1 211 ? -13.397 0.066 5.960 1.00 94.00 211 PHE A CA 1
ATOM 1563 C C . PHE A 1 211 ? -13.747 0.855 4.685 1.00 94.00 211 PHE A C 1
ATOM 1565 O O . PHE A 1 211 ? -14.858 1.366 4.495 1.00 94.00 211 PHE A O 1
ATOM 1572 N N . GLY A 1 212 ? -12.801 0.940 3.757 1.00 93.56 212 GLY A N 1
ATOM 1573 C CA . GLY A 1 212 ? -12.910 1.607 2.461 1.00 93.56 212 GLY A CA 1
ATOM 1574 C C . GLY A 1 212 ? -12.399 3.048 2.471 1.00 93.56 212 GLY A C 1
ATOM 1575 O O . GLY A 1 212 ? -12.655 3.775 1.516 1.00 93.56 212 GLY A O 1
ATOM 1576 N N . LEU A 1 213 ? -11.774 3.509 3.560 1.00 94.44 213 LEU A N 1
ATOM 1577 C CA . LEU A 1 213 ? -11.106 4.815 3.587 1.00 94.44 213 LEU A CA 1
ATOM 1578 C C . LEU A 1 213 ? -9.755 4.740 2.870 1.00 94.44 213 LEU A C 1
ATOM 1580 O O . LEU A 1 213 ? -9.442 5.628 2.082 1.00 94.44 213 LEU A O 1
ATOM 1584 N N . VAL A 1 214 ? -9.003 3.658 3.085 1.00 93.38 214 VAL A N 1
ATOM 1585 C CA . VAL A 1 214 ? -7.699 3.427 2.446 1.00 93.38 214 VAL A CA 1
ATOM 1586 C C . VAL A 1 214 ? -7.874 3.245 0.936 1.00 93.38 214 VAL A C 1
ATOM 1588 O O . VAL A 1 214 ? -7.162 3.860 0.150 1.00 93.38 214 VAL A O 1
ATOM 1591 N N . ALA A 1 215 ? -8.907 2.511 0.523 1.00 94.31 215 ALA A N 1
ATOM 1592 C CA . ALA A 1 215 ? -9.313 2.334 -0.868 1.00 94.31 215 ALA A CA 1
ATOM 1593 C C . ALA A 1 215 ? -9.478 3.659 -1.626 1.00 94.31 215 ALA A C 1
ATOM 1595 O O . ALA A 1 215 ? -9.090 3.790 -2.787 1.00 94.31 215 ALA A O 1
ATOM 1596 N N . LEU A 1 216 ? -10.084 4.647 -0.966 1.00 95.00 216 LEU A N 1
ATOM 1597 C CA . LEU A 1 216 ? -10.302 5.966 -1.540 1.00 95.00 216 LEU A CA 1
ATOM 1598 C C . LEU A 1 216 ? -8.990 6.757 -1.635 1.00 95.00 216 LEU A C 1
ATOM 1600 O O . LEU A 1 216 ? -8.769 7.420 -2.650 1.00 95.00 216 LEU A O 1
ATOM 1604 N N . CYS A 1 217 ? -8.124 6.640 -0.621 1.00 93.75 217 CYS A N 1
ATOM 1605 C CA . CYS A 1 217 ? -6.784 7.228 -0.618 1.00 93.75 217 CYS A CA 1
ATOM 1606 C C . CYS A 1 217 ? -5.910 6.706 -1.760 1.00 93.75 217 CYS A C 1
ATOM 1608 O O . CYS A 1 217 ? -5.153 7.489 -2.305 1.00 93.75 217 CYS A O 1
ATOM 1610 N N . VAL A 1 218 ? -6.066 5.448 -2.179 1.00 92.75 218 VAL A N 1
ATOM 1611 C CA . VAL A 1 218 ? -5.339 4.892 -3.333 1.00 92.75 218 VAL A CA 1
ATOM 1612 C C . VAL A 1 218 ? -5.894 5.401 -4.668 1.00 92.75 218 VAL A C 1
ATOM 1614 O O . VAL A 1 218 ? -5.143 5.715 -5.585 1.00 92.75 218 VAL A O 1
ATOM 1617 N N . MET A 1 219 ? -7.218 5.512 -4.788 1.00 94.19 219 MET A N 1
ATOM 1618 C CA . MET A 1 219 ? -7.898 5.792 -6.057 1.00 94.19 219 MET A CA 1
ATOM 1619 C C . MET A 1 219 ? -7.759 7.246 -6.538 1.00 94.19 219 MET A C 1
ATOM 1621 O O . MET A 1 219 ? -7.522 7.488 -7.718 1.00 94.19 219 MET A O 1
ATOM 1625 N N . VAL A 1 220 ? -7.959 8.239 -5.664 1.00 93.62 220 VAL A N 1
ATOM 1626 C CA . VAL A 1 220 ? -8.025 9.652 -6.099 1.00 93.62 220 VAL A CA 1
ATOM 1627 C C . VAL A 1 220 ? -6.673 10.251 -6.508 1.00 93.62 220 VAL A C 1
ATOM 1629 O O . VAL A 1 220 ? -6.651 10.989 -7.496 1.00 93.62 220 VAL A O 1
ATOM 1632 N N . PRO A 1 221 ? -5.539 9.934 -5.857 1.00 93.56 221 PRO A N 1
ATOM 1633 C CA . PRO A 1 221 ? -4.229 10.381 -6.325 1.00 93.56 221 PRO A CA 1
ATOM 1634 C C . PRO A 1 221 ? -3.900 9.915 -7.740 1.00 93.56 221 PRO A C 1
ATOM 1636 O O . PRO A 1 221 ? -3.246 10.667 -8.452 1.00 93.56 221 PRO A O 1
ATOM 1639 N N . MET A 1 222 ? -4.408 8.757 -8.191 1.00 94.12 222 MET A N 1
ATOM 1640 C CA . MET A 1 222 ? -4.238 8.308 -9.584 1.00 94.12 222 MET A CA 1
ATOM 1641 C C . MET A 1 222 ? -4.756 9.365 -10.564 1.00 94.12 222 MET A C 1
ATOM 1643 O O . MET A 1 222 ? -4.044 9.776 -11.476 1.00 94.12 222 MET A O 1
ATOM 1647 N N . VAL A 1 223 ? -5.965 9.880 -10.320 1.00 95.19 223 VAL A N 1
ATOM 1648 C CA . VAL A 1 223 ? -6.569 10.946 -11.134 1.00 95.19 223 VAL A CA 1
ATOM 1649 C C . VAL A 1 223 ? -5.751 12.237 -11.035 1.00 95.19 223 VAL A C 1
ATOM 1651 O O . VAL A 1 223 ? -5.501 12.890 -12.045 1.00 95.19 223 VAL A O 1
ATOM 1654 N N . GLY A 1 224 ? -5.293 12.596 -9.831 1.00 95.06 224 GLY A N 1
ATOM 1655 C CA . GLY A 1 224 ? -4.458 13.781 -9.611 1.00 95.06 224 GLY A CA 1
ATOM 1656 C C . GLY A 1 224 ? -3.150 13.740 -10.408 1.00 95.06 224 GLY A C 1
ATOM 1657 O O . GLY A 1 224 ? -2.806 14.714 -11.080 1.00 95.06 224 GLY A O 1
ATOM 1658 N N . VAL A 1 225 ? -2.454 12.601 -10.395 1.00 95.19 225 VAL A N 1
ATOM 1659 C CA . VAL A 1 225 ? -1.198 12.408 -11.134 1.00 95.19 225 VAL A CA 1
ATOM 1660 C C . VAL A 1 225 ? -1.434 12.369 -12.643 1.00 95.19 225 VAL A C 1
ATOM 1662 O O . VAL A 1 225 ? -0.649 12.954 -13.383 1.00 95.19 225 VAL A O 1
ATOM 1665 N N . GLN A 1 226 ? -2.535 11.775 -13.118 1.00 95.19 226 GLN A N 1
ATOM 1666 C CA . GLN A 1 226 ? -2.906 11.813 -14.539 1.00 95.19 226 GLN A CA 1
ATOM 1667 C C . GLN A 1 226 ? -3.152 13.238 -15.037 1.00 95.19 226 GLN A C 1
ATOM 1669 O O . GLN A 1 226 ? -2.651 13.620 -16.096 1.00 95.19 226 GLN A O 1
ATOM 1674 N N . LEU A 1 227 ? -3.892 14.044 -14.270 1.00 94.25 227 LEU A N 1
ATOM 1675 C CA . LEU A 1 227 ? -4.149 15.447 -14.594 1.00 94.25 227 LEU A CA 1
ATOM 1676 C C . LEU A 1 227 ? -2.855 16.266 -14.597 1.00 94.25 227 LEU A C 1
ATOM 1678 O O . LEU A 1 227 ? -2.605 17.019 -15.539 1.00 94.25 227 LEU A O 1
ATOM 1682 N N . TYR A 1 228 ? -2.016 16.084 -13.575 1.00 93.50 228 TYR A N 1
ATOM 1683 C CA . TYR A 1 228 ? -0.716 16.740 -13.490 1.00 93.50 228 TYR A CA 1
ATOM 1684 C C . TYR A 1 228 ? 0.190 16.359 -14.663 1.00 93.50 228 TYR A C 1
ATOM 1686 O O . TYR A 1 228 ? 0.725 17.235 -15.333 1.00 93.50 228 TYR A O 1
ATOM 1694 N N . GLY A 1 229 ? 0.318 15.069 -14.965 1.00 90.44 229 GLY A N 1
ATOM 1695 C CA . GLY A 1 229 ? 1.143 14.605 -16.069 1.00 90.44 229 GLY A CA 1
ATOM 1696 C C . GLY A 1 229 ? 0.624 15.059 -17.434 1.00 90.44 229 GLY A C 1
ATOM 1697 O O . GLY A 1 229 ? 1.416 15.474 -18.274 1.00 90.44 229 GLY A O 1
ATOM 1698 N N . THR A 1 230 ? -0.698 15.096 -17.631 1.00 91.00 230 THR A N 1
ATOM 1699 C CA . THR A 1 230 ? -1.296 15.682 -18.841 1.00 91.00 230 THR A CA 1
ATOM 1700 C C . THR A 1 230 ? -0.911 17.153 -18.970 1.00 91.00 230 THR A C 1
ATOM 1702 O O . THR A 1 230 ? -0.499 17.577 -20.045 1.00 91.00 230 THR A O 1
ATOM 1705 N N . TRP A 1 231 ? -0.975 17.926 -17.883 1.00 90.62 231 TRP A N 1
ATOM 1706 C CA . TRP A 1 231 ? -0.575 19.335 -17.874 1.00 90.62 231 TRP A CA 1
ATOM 1707 C C . TRP A 1 231 ? 0.923 19.526 -18.158 1.00 90.62 231 TRP A C 1
ATOM 1709 O O . TRP A 1 231 ? 1.291 20.342 -19.000 1.00 90.62 231 TRP A O 1
ATOM 1719 N N . VAL A 1 232 ? 1.789 18.732 -17.525 1.00 89.12 232 VAL A N 1
ATOM 1720 C CA . VAL A 1 232 ? 3.245 18.801 -17.717 1.00 89.12 232 VAL A CA 1
ATOM 1721 C C . VAL A 1 232 ? 3.649 18.470 -19.153 1.00 89.12 232 VAL A C 1
ATOM 1723 O O . VAL A 1 232 ? 4.464 19.176 -19.730 1.00 89.12 232 VAL A O 1
ATOM 1726 N N . TYR A 1 233 ? 3.084 17.426 -19.758 1.00 85.56 233 TYR A N 1
ATOM 1727 C CA . TYR A 1 233 ? 3.465 17.011 -21.114 1.00 85.56 233 TYR A CA 1
ATOM 1728 C C . TYR A 1 233 ? 2.799 17.843 -22.219 1.00 85.56 233 TYR A C 1
ATOM 1730 O O . TYR A 1 233 ? 3.233 17.778 -23.366 1.00 85.56 233 TYR A O 1
ATOM 1738 N N . SER A 1 234 ? 1.767 18.629 -21.895 1.00 84.69 234 SER A N 1
ATOM 1739 C CA . SER A 1 234 ? 1.127 19.549 -22.848 1.00 84.69 234 SER A CA 1
ATOM 1740 C C . SER A 1 234 ? 1.663 20.979 -22.770 1.00 84.69 234 SER A C 1
ATOM 1742 O O . SER A 1 234 ? 1.749 21.642 -23.801 1.00 84.69 234 SER A O 1
ATOM 1744 N N . PHE A 1 235 ? 2.031 21.458 -21.577 1.00 79.25 235 PHE A N 1
ATOM 1745 C CA . PHE A 1 235 ? 2.403 22.861 -21.349 1.00 79.25 235 PHE A CA 1
ATOM 1746 C C . PHE A 1 235 ? 3.753 23.056 -20.641 1.00 79.25 235 PHE A C 1
ATOM 1748 O O . PHE A 1 235 ? 4.242 24.184 -20.580 1.00 79.25 235 PHE A O 1
ATOM 1755 N N . GLY A 1 236 ? 4.345 22.003 -20.075 1.00 67.75 236 GLY A N 1
ATOM 1756 C CA . GLY A 1 236 ? 5.588 22.076 -19.307 1.00 67.75 236 GLY A CA 1
ATOM 1757 C C . GLY A 1 236 ? 6.845 21.963 -20.174 1.00 67.75 236 GLY A C 1
ATOM 1758 O O . GLY A 1 236 ? 6.909 21.167 -21.110 1.00 67.75 236 GLY A O 1
ATOM 1759 N N . GLY A 1 237 ? 7.869 22.750 -19.838 1.00 65.06 237 GLY A N 1
ATOM 1760 C CA . GLY A 1 237 ? 9.237 22.555 -20.329 1.00 65.06 237 GLY A CA 1
ATOM 1761 C C . GLY A 1 237 ? 10.016 21.573 -19.447 1.00 65.06 237 GLY A C 1
ATOM 1762 O O . GLY A 1 237 ? 9.617 21.312 -18.312 1.00 65.06 237 GLY A O 1
ATOM 1763 N N . ALA A 1 238 ? 11.128 21.033 -19.956 1.00 63.94 238 ALA A N 1
ATOM 1764 C CA . ALA A 1 238 ? 12.065 20.274 -19.126 1.00 63.94 238 ALA A CA 1
ATOM 1765 C C . ALA A 1 238 ? 12.666 21.203 -18.055 1.00 63.94 238 ALA A C 1
ATOM 1767 O O . ALA A 1 238 ? 13.129 22.298 -18.382 1.00 63.94 238 ALA A O 1
ATOM 1768 N N . GLY A 1 239 ? 12.586 20.800 -16.787 1.00 65.06 239 GLY A N 1
ATOM 1769 C CA . GLY A 1 239 ? 13.205 21.508 -15.669 1.00 65.06 239 GLY A CA 1
ATOM 1770 C C . GLY A 1 239 ? 14.614 20.997 -15.375 1.00 65.06 239 GLY A C 1
ATOM 1771 O O . GLY A 1 239 ? 15.091 20.058 -16.010 1.00 65.06 239 GLY A O 1
ATOM 1772 N N . ASP A 1 240 ? 15.264 21.597 -14.378 1.00 62.50 240 ASP A N 1
ATOM 1773 C CA . ASP A 1 240 ? 16.578 21.143 -13.924 1.00 62.50 240 ASP A CA 1
ATOM 1774 C C . ASP A 1 240 ? 16.504 19.710 -13.377 1.00 62.50 240 ASP A C 1
ATOM 1776 O O . ASP A 1 240 ? 15.659 19.367 -12.538 1.00 62.50 240 ASP A O 1
ATOM 1780 N N . ILE A 1 241 ? 17.416 18.871 -13.862 1.00 61.50 241 ILE A N 1
ATOM 1781 C CA . ILE A 1 241 ? 17.610 17.510 -13.372 1.00 61.50 241 ILE A CA 1
ATOM 1782 C C . ILE A 1 241 ? 18.308 17.635 -12.011 1.00 61.50 241 ILE A C 1
ATOM 1784 O O . ILE A 1 241 ? 19.387 18.232 -11.946 1.00 61.50 241 ILE A O 1
ATOM 1788 N N . PRO A 1 242 ? 17.728 17.121 -10.911 1.00 60.00 242 PRO A N 1
ATOM 1789 C CA . PRO A 1 242 ? 18.438 17.058 -9.646 1.00 60.00 242 PRO A CA 1
ATOM 1790 C C . PRO A 1 242 ? 19.724 16.263 -9.855 1.00 60.00 242 PRO A C 1
ATOM 1792 O O . PRO A 1 242 ? 19.693 15.276 -10.598 1.00 60.00 242 PRO A O 1
ATOM 1795 N N . PRO A 1 243 ? 20.835 16.636 -9.203 1.00 57.62 243 PRO A N 1
ATOM 1796 C CA . PRO A 1 243 ? 21.978 15.743 -9.162 1.00 57.62 243 PRO A CA 1
ATOM 1797 C C . PRO A 1 243 ? 21.499 14.359 -8.685 1.00 57.62 243 PRO A C 1
ATOM 1799 O O . PRO A 1 243 ? 20.599 14.293 -7.833 1.00 57.62 243 PRO A O 1
ATOM 1802 N N . PRO A 1 244 ? 22.025 13.262 -9.264 1.00 56.75 244 PRO A N 1
ATOM 1803 C CA . PRO A 1 244 ? 21.742 11.930 -8.747 1.00 56.75 244 PRO A CA 1
ATOM 1804 C C . PRO A 1 244 ? 22.009 11.939 -7.237 1.00 56.75 244 PRO A C 1
ATOM 1806 O O . PRO A 1 244 ? 22.919 12.650 -6.808 1.00 56.75 244 PRO A O 1
ATOM 1809 N N . PRO A 1 245 ? 21.198 11.235 -6.427 1.00 55.88 245 PRO A N 1
ATOM 1810 C CA . PRO A 1 245 ? 21.428 11.189 -4.991 1.00 55.88 245 PRO A CA 1
ATOM 1811 C C . PRO A 1 245 ? 22.887 10.802 -4.754 1.00 55.88 245 PRO A C 1
ATOM 1813 O O . PRO A 1 245 ? 23.333 9.776 -5.270 1.00 55.88 245 PRO A O 1
ATOM 1816 N N . ASP A 1 246 ? 23.627 11.658 -4.047 1.00 47.81 246 ASP A N 1
ATOM 1817 C CA . ASP A 1 246 ? 25.008 11.368 -3.688 1.00 47.81 246 ASP A CA 1
ATOM 1818 C C . ASP A 1 246 ? 25.002 10.033 -2.938 1.00 47.81 246 ASP A C 1
ATOM 1820 O O . ASP A 1 246 ? 24.358 9.893 -1.894 1.00 47.81 246 ASP A O 1
ATOM 1824 N N . SER A 1 247 ? 25.684 9.032 -3.493 1.00 45.38 247 SER A N 1
ATOM 1825 C CA . SER A 1 247 ? 26.051 7.825 -2.764 1.00 45.38 247 SER A CA 1
ATOM 1826 C C . SER A 1 247 ? 27.134 8.223 -1.765 1.00 45.38 247 SER A C 1
ATOM 1828 O O . SER A 1 247 ? 28.321 7.990 -1.997 1.00 45.38 247 SER A O 1
ATOM 1830 N N . ASP A 1 248 ? 26.742 8.919 -0.701 1.00 42.50 248 ASP A N 1
ATOM 1831 C CA . ASP A 1 248 ? 27.633 9.273 0.399 1.00 42.50 248 ASP A CA 1
ATOM 1832 C C . ASP A 1 248 ? 27.842 8.037 1.287 1.00 42.50 248 ASP A C 1
ATOM 1834 O O . ASP A 1 248 ? 27.467 7.996 2.455 1.00 42.50 248 ASP A O 1
ATOM 1838 N N . ASP A 1 249 ? 28.433 6.994 0.699 1.00 49.22 249 ASP A N 1
ATOM 1839 C CA . ASP A 1 249 ? 28.985 5.846 1.412 1.00 49.22 249 ASP A CA 1
ATOM 1840 C C . ASP A 1 249 ? 30.446 6.158 1.765 1.00 49.22 249 ASP A C 1
ATOM 1842 O O . ASP A 1 249 ? 31.399 5.495 1.347 1.00 49.22 249 ASP A O 1
ATOM 1846 N N . GLY A 1 250 ? 30.645 7.207 2.565 1.00 53.56 250 GLY A N 1
ATOM 1847 C CA . GLY A 1 250 ? 31.779 7.200 3.481 1.00 53.56 250 GLY A CA 1
ATOM 1848 C C . GLY A 1 250 ? 31.587 6.054 4.484 1.00 53.56 250 GLY A C 1
ATOM 1849 O O . GLY A 1 250 ? 30.448 5.662 4.742 1.00 53.56 250 GLY A O 1
ATOM 1850 N N . PRO A 1 251 ? 32.651 5.506 5.098 1.00 47.91 251 PRO A N 1
ATOM 1851 C CA . PRO A 1 251 ? 32.502 4.593 6.224 1.00 47.91 251 PRO A CA 1
ATOM 1852 C C . PRO A 1 251 ? 31.972 5.396 7.419 1.00 47.91 251 PRO A C 1
ATOM 1854 O O . PRO A 1 251 ? 32.715 5.773 8.322 1.00 47.91 251 PRO A O 1
ATOM 1857 N N . ALA A 1 252 ? 30.684 5.732 7.396 1.00 57.09 252 ALA A N 1
ATOM 1858 C CA . ALA A 1 252 ? 29.984 6.223 8.556 1.00 57.09 252 ALA A CA 1
ATOM 1859 C C . ALA A 1 252 ? 30.068 5.110 9.596 1.00 57.09 252 ALA A C 1
ATOM 1861 O O . ALA A 1 252 ? 29.771 3.950 9.296 1.00 57.09 252 ALA A O 1
ATOM 1862 N N . ASP A 1 253 ? 30.492 5.456 10.812 1.00 68.19 253 ASP A N 1
ATOM 1863 C CA . ASP A 1 253 ? 30.417 4.543 11.943 1.00 68.19 253 ASP A CA 1
ATOM 1864 C C . ASP A 1 253 ? 29.040 3.872 11.913 1.00 68.19 253 ASP A C 1
ATOM 1866 O O . ASP A 1 253 ? 28.021 4.564 11.887 1.00 68.19 253 ASP A O 1
ATOM 1870 N N . TRP A 1 254 ? 28.993 2.536 11.904 1.00 70.75 254 TRP A N 1
ATOM 1871 C CA . TRP A 1 254 ? 27.752 1.738 11.899 1.00 70.75 254 TRP A CA 1
ATOM 1872 C C . TRP A 1 254 ? 26.698 2.322 12.856 1.00 70.75 254 TRP A C 1
ATOM 1874 O O . TRP A 1 254 ? 25.498 2.335 12.582 1.00 70.75 254 TRP A O 1
ATOM 1884 N N . VAL A 1 255 ? 27.163 2.838 14.000 1.00 73.88 255 VAL A N 1
ATOM 1885 C CA . VAL A 1 255 ? 26.338 3.456 15.040 1.00 73.88 255 VAL A CA 1
ATOM 1886 C C . VAL A 1 255 ? 25.737 4.783 14.575 1.00 73.88 255 VAL A C 1
ATOM 1888 O O . VAL A 1 255 ? 24.555 5.027 14.810 1.00 73.88 255 VAL A O 1
ATOM 1891 N N . LEU A 1 256 ? 26.515 5.630 13.901 1.00 78.94 256 LEU A N 1
ATOM 1892 C CA . LEU A 1 256 ? 26.033 6.881 13.326 1.00 78.94 256 LEU A CA 1
ATOM 1893 C C . LEU A 1 256 ? 25.000 6.606 12.227 1.00 78.94 256 LEU A C 1
ATOM 1895 O O . LEU A 1 256 ? 23.932 7.209 12.258 1.00 78.94 256 LEU A O 1
ATOM 1899 N N . GLY A 1 257 ? 25.257 5.638 11.339 1.00 79.75 257 GLY A N 1
ATOM 1900 C CA . GLY A 1 257 ? 24.288 5.202 10.325 1.00 79.75 257 GLY A CA 1
ATOM 1901 C C . GLY A 1 257 ? 22.976 4.707 10.944 1.00 79.75 257 GLY A C 1
ATOM 1902 O O . GLY A 1 257 ? 21.894 5.111 10.521 1.00 79.75 257 GLY A O 1
ATOM 1903 N N . MET A 1 258 ? 23.056 3.920 12.025 1.00 77.94 258 MET A N 1
ATOM 1904 C CA . MET A 1 258 ? 21.872 3.483 12.770 1.00 77.94 258 MET A CA 1
ATOM 1905 C C . MET A 1 258 ? 21.073 4.644 13.379 1.00 77.94 258 MET A C 1
ATOM 1907 O O . MET A 1 258 ? 19.842 4.640 13.335 1.00 77.94 258 MET A O 1
ATOM 1911 N N . ILE A 1 259 ? 21.757 5.625 13.970 1.00 82.62 259 ILE A N 1
ATOM 1912 C CA . ILE A 1 259 ? 21.114 6.787 14.597 1.00 82.62 259 ILE A CA 1
ATOM 1913 C C . ILE A 1 259 ? 20.476 7.690 13.537 1.00 82.62 259 ILE A C 1
ATOM 1915 O O . ILE A 1 259 ? 19.354 8.156 13.737 1.00 82.62 259 ILE A O 1
ATOM 1919 N N . LEU A 1 260 ? 21.165 7.923 12.418 1.00 83.38 260 LEU A N 1
ATOM 1920 C CA . LEU A 1 260 ? 20.663 8.737 11.314 1.00 83.38 260 LEU A CA 1
ATOM 1921 C C . LEU A 1 260 ? 19.427 8.102 10.670 1.00 83.38 260 LEU A C 1
ATOM 1923 O O . LEU A 1 260 ? 18.417 8.788 10.534 1.00 83.38 260 LEU A O 1
ATOM 1927 N N . GLY A 1 261 ? 19.447 6.794 10.396 1.00 82.00 261 GLY A N 1
ATOM 1928 C CA . GLY A 1 261 ? 18.284 6.089 9.848 1.00 82.00 261 GLY A CA 1
ATOM 1929 C C . GLY A 1 261 ? 17.065 6.129 10.780 1.00 82.00 261 GLY A C 1
ATOM 1930 O O . GLY A 1 261 ? 15.935 6.342 10.339 1.00 82.00 261 GLY A O 1
ATOM 1931 N N . LEU A 1 262 ? 17.272 6.010 12.096 1.00 83.75 262 LEU A N 1
ATOM 1932 C CA . LEU A 1 262 ? 16.182 6.172 13.062 1.00 83.75 262 LEU A CA 1
ATOM 1933 C C . LEU A 1 262 ? 15.671 7.623 13.105 1.00 83.75 262 LEU A C 1
ATOM 1935 O O . LEU A 1 262 ? 14.468 7.852 13.235 1.00 83.75 262 LEU A O 1
ATOM 1939 N N . ALA A 1 263 ? 16.559 8.611 12.975 1.00 86.50 263 ALA A N 1
ATOM 1940 C CA . ALA A 1 263 ? 16.182 10.020 12.907 1.00 86.50 263 ALA A CA 1
ATOM 1941 C C . ALA A 1 263 ? 15.382 10.357 11.634 1.00 86.50 263 ALA A C 1
ATOM 1943 O O . ALA A 1 263 ? 14.468 11.185 11.698 1.00 86.50 263 ALA A O 1
ATOM 1944 N N . GLU A 1 264 ? 15.682 9.710 10.507 1.00 83.50 264 GLU A N 1
ATOM 1945 C CA . GLU A 1 264 ? 14.899 9.800 9.269 1.00 83.50 264 GLU A CA 1
ATOM 1946 C C . GLU A 1 264 ? 13.484 9.263 9.474 1.00 83.50 264 GLU A C 1
ATOM 1948 O O . GLU A 1 264 ? 12.524 10.008 9.278 1.00 83.50 264 GLU A O 1
ATOM 1953 N N . MET A 1 265 ? 13.340 8.048 10.009 1.00 83.81 265 MET A N 1
ATOM 1954 C CA . MET A 1 265 ? 12.021 7.465 10.277 1.00 83.81 265 MET A CA 1
ATOM 1955 C C . MET A 1 265 ? 11.205 8.305 11.275 1.00 83.81 265 MET A C 1
ATOM 1957 O O . MET A 1 265 ? 10.002 8.512 11.113 1.00 83.81 265 MET A O 1
ATOM 1961 N N . VAL A 1 266 ? 11.850 8.869 12.304 1.00 87.81 266 VAL A N 1
ATOM 1962 C CA . VAL A 1 266 ? 11.193 9.825 13.212 1.00 87.81 266 VAL A CA 1
ATOM 1963 C C . VAL A 1 266 ? 10.700 11.054 12.445 1.00 87.81 266 VAL A C 1
ATOM 1965 O O . VAL A 1 266 ? 9.573 11.497 12.674 1.00 87.81 266 VAL A O 1
ATOM 1968 N N . ARG A 1 267 ? 11.517 11.613 11.543 1.00 86.94 267 ARG A N 1
ATOM 1969 C CA . ARG A 1 267 ? 11.164 12.784 10.727 1.00 86.94 267 ARG A CA 1
ATOM 1970 C C . ARG A 1 267 ? 9.995 12.494 9.785 1.00 86.94 267 ARG A C 1
ATOM 1972 O O . ARG A 1 267 ? 9.174 13.385 9.589 1.00 86.94 267 ARG A O 1
ATOM 1979 N N . GLU A 1 268 ? 9.895 11.283 9.250 1.00 82.25 268 GLU A N 1
ATOM 1980 C CA . GLU A 1 268 ? 8.806 10.846 8.366 1.00 82.25 268 GLU A CA 1
ATOM 1981 C C . GLU A 1 268 ? 7.473 10.707 9.110 1.00 82.25 268 GLU A C 1
ATOM 1983 O O . GLU A 1 268 ? 6.422 11.104 8.611 1.00 82.25 268 GLU A O 1
ATOM 1988 N N . VAL A 1 269 ? 7.496 10.232 10.356 1.00 85.06 269 VAL A N 1
ATOM 1989 C CA . VAL A 1 269 ? 6.269 10.052 11.151 1.00 85.06 269 VAL A CA 1
ATOM 1990 C C . VAL A 1 269 ? 5.866 11.337 11.900 1.00 85.06 269 VAL A C 1
ATOM 1992 O O . VAL A 1 269 ? 4.700 11.521 12.273 1.00 85.06 269 VAL A O 1
ATOM 1995 N N . LEU A 1 270 ? 6.798 12.278 12.088 1.00 89.06 270 LEU A N 1
ATOM 1996 C CA . LEU A 1 270 ? 6.583 13.533 12.817 1.00 89.06 270 LEU A CA 1
ATOM 1997 C C . LEU A 1 270 ? 5.399 14.374 12.296 1.00 89.06 270 LEU A C 1
ATOM 1999 O O . LEU A 1 270 ? 4.641 14.864 13.137 1.00 89.06 270 LEU A O 1
ATOM 2003 N N . PRO A 1 271 ? 5.162 14.543 10.978 1.00 90.31 271 PRO A N 1
ATOM 2004 C CA . PRO A 1 271 ? 4.012 15.288 10.467 1.00 90.31 271 PRO A CA 1
ATOM 2005 C C . PRO A 1 271 ? 2.676 14.694 10.919 1.00 90.31 271 PRO A C 1
ATOM 2007 O O . PRO A 1 271 ? 1.783 15.434 11.337 1.00 90.31 271 PRO A O 1
ATOM 2010 N N . ILE A 1 272 ? 2.551 13.363 10.917 1.00 89.12 272 ILE A N 1
ATOM 2011 C CA . ILE A 1 272 ? 1.341 12.661 11.363 1.00 89.12 272 ILE A CA 1
ATOM 2012 C C . ILE A 1 272 ? 1.125 12.906 12.859 1.00 89.12 272 ILE A C 1
ATOM 2014 O O . ILE A 1 272 ? 0.031 13.300 13.274 1.00 89.12 272 ILE A O 1
ATOM 2018 N N . VAL A 1 273 ? 2.175 12.737 13.671 1.00 88.00 273 VAL A N 1
ATOM 2019 C CA . VAL A 1 273 ? 2.122 13.012 15.116 1.00 88.00 273 VAL A CA 1
ATOM 2020 C C . VAL A 1 273 ? 1.755 14.470 15.370 1.00 88.00 273 VAL A C 1
ATOM 2022 O O . VAL A 1 273 ? 0.883 14.744 16.190 1.00 88.00 273 VAL A O 1
ATOM 2025 N N . GLY A 1 274 ? 2.361 15.407 14.643 1.00 91.25 274 GLY A N 1
ATOM 2026 C CA . GLY A 1 274 ? 2.080 16.836 14.740 1.00 91.25 274 GLY A CA 1
ATOM 2027 C C . GLY A 1 274 ? 0.604 17.151 14.509 1.00 91.25 274 GLY A C 1
ATOM 2028 O O . GLY A 1 274 ? -0.012 17.828 15.333 1.00 91.25 274 GLY A O 1
ATOM 2029 N N . VAL A 1 275 ? 0.004 16.597 13.449 1.00 92.06 275 VAL A N 1
ATOM 2030 C CA . VAL A 1 275 ? -1.432 16.752 13.174 1.00 92.06 275 VAL A CA 1
ATOM 2031 C C . VAL A 1 275 ? -2.278 16.150 14.295 1.00 92.06 275 VAL A C 1
ATOM 2033 O O . VAL A 1 275 ? -3.196 16.805 14.794 1.00 92.06 275 VAL A O 1
ATOM 2036 N N . VAL A 1 276 ? -1.960 14.930 14.736 1.00 89.00 276 VAL A N 1
ATOM 2037 C CA . VAL A 1 276 ? -2.675 14.268 15.835 1.00 89.00 276 VAL A CA 1
ATOM 2038 C C . VAL A 1 276 ? -2.632 15.120 17.106 1.00 89.00 276 VAL A C 1
ATOM 2040 O O . VAL A 1 276 ? -3.680 15.399 17.688 1.00 89.00 276 VAL A O 1
ATOM 2043 N N . LEU A 1 277 ? -1.450 15.575 17.528 1.00 90.38 277 LEU A N 1
ATOM 2044 C CA . LEU A 1 277 ? -1.275 16.361 18.750 1.00 90.38 277 LEU A CA 1
ATOM 2045 C C . LEU A 1 277 ? -1.930 17.741 18.647 1.00 90.38 277 LEU A C 1
ATOM 2047 O O . LEU A 1 277 ? -2.559 18.183 19.611 1.00 90.38 277 LEU A O 1
ATOM 2051 N N . PHE A 1 278 ? -1.844 18.396 17.486 1.00 92.19 278 PHE A N 1
ATOM 2052 C CA . PHE A 1 278 ? -2.523 19.663 17.223 1.00 92.19 278 PHE A CA 1
ATOM 2053 C C . PHE A 1 278 ? -4.037 19.521 17.412 1.00 92.19 278 PHE A C 1
ATOM 2055 O O . PHE A 1 278 ? -4.645 20.254 18.197 1.00 92.19 278 PHE A O 1
ATOM 2062 N N . PHE A 1 279 ? -4.663 18.540 16.758 1.00 89.94 279 PHE A N 1
ATOM 2063 C CA . PHE A 1 279 ? -6.109 18.357 16.877 1.00 89.94 279 PHE A CA 1
ATOM 2064 C C . PHE A 1 279 ? -6.527 17.854 18.258 1.00 89.94 279 PHE A C 1
ATOM 2066 O O . PHE A 1 279 ? -7.575 18.253 18.761 1.00 89.94 279 PHE A O 1
ATOM 2073 N N . GLN A 1 280 ? -5.704 17.039 18.908 1.00 87.44 280 GLN A N 1
ATOM 2074 C CA . GLN A 1 280 ? -5.975 16.528 20.245 1.00 87.44 280 GLN A CA 1
ATOM 2075 C C . GLN A 1 280 ? -5.934 17.643 21.306 1.00 87.44 280 GLN A C 1
ATOM 2077 O O . GLN A 1 280 ? -6.906 17.837 22.045 1.00 87.44 280 GLN A O 1
ATOM 2082 N N . TYR A 1 281 ? -4.833 18.398 21.378 1.00 88.62 281 TYR A N 1
ATOM 2083 C CA . TYR A 1 281 ? -4.612 19.390 22.433 1.00 88.62 281 TYR A CA 1
ATOM 2084 C C . TYR A 1 281 ? -5.212 20.760 22.122 1.00 88.62 281 TYR A C 1
ATOM 2086 O O . TYR A 1 281 ? -5.768 21.386 23.023 1.00 88.62 281 TYR A O 1
ATOM 2094 N N . ILE A 1 282 ? -5.129 21.228 20.874 1.00 89.25 282 ILE A N 1
ATOM 2095 C CA . ILE A 1 282 ? -5.565 22.582 20.504 1.00 89.25 282 ILE A CA 1
ATOM 2096 C C . ILE A 1 282 ? -7.025 22.568 20.047 1.00 89.25 282 ILE A C 1
ATOM 2098 O O . ILE A 1 282 ? -7.840 23.313 20.594 1.00 89.25 282 ILE A O 1
ATOM 2102 N N . ALA A 1 283 ? -7.379 21.703 19.090 1.00 86.50 283 ALA A N 1
ATOM 2103 C CA . ALA A 1 283 ? -8.720 21.717 18.495 1.00 86.50 283 ALA A CA 1
ATOM 2104 C C . ALA A 1 283 ? -9.789 21.081 19.403 1.00 86.50 283 ALA A C 1
ATOM 2106 O O . ALA A 1 283 ? -10.840 21.676 19.632 1.00 86.50 283 ALA A O 1
ATOM 2107 N N . LEU A 1 284 ? -9.524 19.889 19.947 1.00 85.31 284 LEU A N 1
ATOM 2108 C CA . LEU A 1 284 ? -10.444 19.169 20.835 1.00 85.31 284 LEU A CA 1
ATOM 2109 C C . LEU A 1 284 ? -10.303 19.582 22.303 1.00 85.31 284 LEU A C 1
ATOM 2111 O O . LEU A 1 284 ? -11.219 19.331 23.086 1.00 85.31 284 LEU A O 1
ATOM 2115 N N . ARG A 1 285 ? -9.178 20.206 22.687 1.00 86.31 285 ARG A N 1
ATOM 2116 C CA . ARG A 1 285 ? -8.853 20.578 24.077 1.00 86.31 285 ARG A CA 1
ATOM 2117 C C . ARG A 1 285 ? -8.991 19.400 25.050 1.00 86.31 285 ARG A C 1
ATOM 2119 O O . ARG A 1 285 ? -9.480 19.547 26.171 1.00 86.31 285 ARG A O 1
ATOM 2126 N N . ARG A 1 286 ? -8.574 18.203 24.622 1.00 81.81 286 ARG A N 1
ATOM 2127 C CA . ARG A 1 286 ? -8.636 16.966 25.418 1.00 81.81 286 ARG A CA 1
ATOM 2128 C C . ARG A 1 286 ? -7.252 16.349 25.547 1.00 81.81 286 ARG A C 1
ATOM 2130 O O . ARG A 1 286 ? -6.468 16.352 24.606 1.00 81.81 286 ARG A O 1
ATOM 2137 N N . ARG A 1 287 ? -6.968 15.747 26.700 1.00 80.25 287 ARG A N 1
ATOM 2138 C CA . ARG A 1 287 ? -5.746 14.954 26.892 1.00 80.25 287 ARG A CA 1
ATOM 2139 C C . ARG A 1 287 ? -5.907 13.570 26.264 1.00 80.25 287 ARG A C 1
ATOM 2141 O O . ARG A 1 287 ? -7.010 13.023 26.266 1.00 80.25 287 ARG A O 1
ATOM 2148 N N . LEU A 1 288 ? -4.805 13.007 25.766 1.00 75.19 288 LEU A N 1
ATOM 2149 C CA . LEU A 1 288 ? -4.758 11.604 25.354 1.00 75.19 288 LEU A CA 1
ATOM 2150 C C . LEU A 1 288 ? -5.082 10.704 26.552 1.00 75.19 288 LEU A C 1
ATOM 2152 O O . LEU A 1 288 ? -4.604 10.940 27.664 1.00 75.19 288 LEU A O 1
ATOM 2156 N N . ALA A 1 289 ? -5.883 9.665 26.325 1.00 71.94 289 ALA A N 1
ATOM 2157 C CA . ALA A 1 289 ? -6.097 8.629 27.325 1.00 71.94 289 ALA A CA 1
ATOM 2158 C C . ALA A 1 289 ? -4.802 7.815 27.464 1.00 71.94 289 ALA A C 1
ATOM 2160 O O . ALA A 1 289 ? -4.352 7.219 26.492 1.00 71.94 289 ALA A O 1
ATOM 2161 N N . HIS A 1 290 ? -4.215 7.787 28.663 1.00 81.75 290 HIS A N 1
ATOM 2162 C CA . HIS A 1 290 ? -2.952 7.092 28.957 1.00 81.75 290 HIS A CA 1
ATOM 2163 C C . HIS A 1 290 ? -1.769 7.554 28.073 1.00 81.75 290 HIS A C 1
ATOM 2165 O O . HIS A 1 290 ? -1.223 6.757 27.310 1.00 81.75 290 HIS A O 1
ATOM 2171 N N . PRO A 1 291 ? -1.320 8.822 28.185 1.00 85.00 291 PRO A N 1
ATOM 2172 C CA . PRO A 1 291 ? -0.300 9.389 27.298 1.00 85.00 291 PRO A CA 1
ATOM 2173 C C . PRO A 1 291 ? 1.017 8.606 27.330 1.00 85.00 291 PRO A C 1
ATOM 2175 O O . PRO A 1 291 ? 1.622 8.402 26.286 1.00 85.00 291 PRO A O 1
ATOM 2178 N N . TRP A 1 292 ? 1.424 8.093 28.496 1.00 87.75 292 TRP A N 1
ATOM 2179 C CA . TRP A 1 292 ? 2.635 7.277 28.607 1.00 87.75 292 TRP A CA 1
ATOM 2180 C C . TRP A 1 292 ? 2.533 5.967 27.819 1.00 87.75 292 TRP A C 1
ATOM 2182 O O . TRP A 1 292 ? 3.469 5.592 27.125 1.00 87.75 292 TRP A O 1
ATOM 2192 N N . ARG A 1 293 ? 1.370 5.304 27.854 1.00 88.12 293 ARG A N 1
ATOM 2193 C CA . ARG A 1 293 ? 1.127 4.081 27.077 1.00 88.12 293 ARG A CA 1
ATOM 2194 C C . ARG A 1 293 ? 1.180 4.357 25.575 1.00 88.12 293 ARG A C 1
ATOM 2196 O O . ARG A 1 293 ? 1.756 3.561 24.844 1.00 88.12 293 ARG A O 1
ATOM 2203 N N . VAL A 1 294 ? 0.622 5.488 25.137 1.00 87.94 294 VAL A N 1
ATOM 2204 C CA . VAL A 1 294 ? 0.672 5.916 23.731 1.00 87.94 294 VAL A CA 1
ATOM 2205 C C . VAL A 1 294 ? 2.104 6.227 23.303 1.00 87.94 294 VAL A C 1
ATOM 2207 O O . VAL A 1 294 ? 2.511 5.775 22.242 1.00 87.94 294 VAL A O 1
ATOM 2210 N N . VAL A 1 295 ? 2.879 6.947 24.120 1.00 90.19 295 VAL A N 1
ATOM 2211 C CA . VAL A 1 295 ? 4.284 7.269 23.818 1.00 90.19 295 VAL A CA 1
ATOM 2212 C C . VAL A 1 295 ? 5.133 6.003 23.748 1.00 90.19 295 VAL A C 1
ATOM 2214 O O . VAL A 1 295 ? 5.851 5.819 22.774 1.00 90.19 295 VAL A O 1
ATOM 2217 N N . VAL A 1 296 ? 5.011 5.101 24.728 1.00 91.81 296 VAL A N 1
ATOM 2218 C CA . VAL A 1 296 ? 5.719 3.812 24.714 1.00 91.81 296 VAL A CA 1
ATOM 2219 C C . VAL A 1 296 ? 5.332 3.001 23.479 1.00 91.81 296 VAL A C 1
ATOM 2221 O O . VAL A 1 296 ? 6.210 2.540 22.761 1.00 91.81 296 VAL A O 1
ATOM 2224 N N . GLY A 1 297 ? 4.033 2.884 23.185 1.00 91.69 297 GLY A N 1
ATOM 2225 C CA . GLY A 1 297 ? 3.566 2.190 21.987 1.00 91.69 297 GLY A CA 1
ATOM 2226 C C . GLY A 1 297 ? 4.104 2.814 20.700 1.00 91.69 297 GLY A C 1
ATOM 2227 O O . GLY A 1 297 ? 4.526 2.093 19.808 1.00 91.69 297 GLY A O 1
ATOM 2228 N N . PHE A 1 298 ? 4.159 4.141 20.620 1.00 90.25 298 PHE A N 1
ATOM 2229 C CA . PHE A 1 298 ? 4.678 4.848 19.455 1.00 90.25 298 PHE A CA 1
ATOM 2230 C C . PHE A 1 298 ? 6.188 4.635 19.270 1.00 90.25 298 PHE A C 1
ATOM 2232 O O . PHE A 1 298 ? 6.636 4.363 18.162 1.00 90.25 298 PHE A O 1
ATOM 2239 N N . VAL A 1 299 ? 6.972 4.669 20.354 1.00 92.19 299 VAL A N 1
ATOM 2240 C CA . VAL A 1 299 ? 8.401 4.311 20.317 1.00 92.19 299 VAL A CA 1
ATOM 2241 C C . VAL A 1 299 ? 8.584 2.863 19.858 1.00 92.19 299 VAL A C 1
ATOM 2243 O O . VAL A 1 299 ? 9.466 2.594 19.050 1.00 92.19 299 VAL A O 1
ATOM 2246 N N . MET A 1 300 ? 7.731 1.939 20.309 1.00 92.75 300 MET A N 1
ATOM 2247 C CA . MET A 1 300 ? 7.751 0.552 19.836 1.00 92.75 300 MET A CA 1
ATOM 2248 C C . MET A 1 300 ? 7.428 0.446 18.340 1.00 92.75 300 MET A C 1
ATOM 2250 O O . MET A 1 300 ? 8.121 -0.279 17.638 1.00 92.75 300 MET A O 1
ATOM 2254 N N . VAL A 1 301 ? 6.449 1.201 17.824 1.00 90.88 301 VAL A N 1
ATOM 2255 C CA . VAL A 1 301 ? 6.176 1.262 16.374 1.00 90.88 301 VAL A CA 1
ATOM 2256 C C . VAL A 1 301 ? 7.425 1.696 15.611 1.00 90.88 301 VAL A C 1
ATOM 2258 O O . VAL A 1 301 ? 7.819 1.007 14.679 1.00 90.88 301 VAL A O 1
ATOM 2261 N N . LEU A 1 302 ? 8.075 2.788 16.028 1.00 90.25 302 LEU A N 1
ATOM 2262 C CA . LEU A 1 302 ? 9.265 3.308 15.349 1.00 90.25 302 LEU A CA 1
ATOM 2263 C C . LEU A 1 302 ? 10.443 2.331 15.401 1.00 90.25 302 LEU A C 1
ATOM 2265 O O . LEU A 1 302 ? 11.039 2.029 14.376 1.00 90.25 302 LEU A O 1
ATOM 2269 N N . VAL A 1 303 ? 10.771 1.804 16.583 1.00 91.50 303 VAL A N 1
ATOM 2270 C CA . VAL A 1 303 ? 11.894 0.867 16.746 1.00 91.50 303 VAL A CA 1
ATOM 2271 C C . VAL A 1 303 ? 11.623 -0.449 16.018 1.00 91.50 303 VAL A C 1
ATOM 2273 O O . VAL A 1 303 ? 12.518 -0.985 15.369 1.00 91.50 303 VAL A O 1
ATOM 2276 N N . GLY A 1 304 ? 10.396 -0.967 16.104 1.00 91.38 304 GLY A N 1
ATOM 2277 C CA . GLY A 1 304 ? 9.993 -2.196 15.429 1.00 91.38 304 GLY A CA 1
ATOM 2278 C C . GLY A 1 304 ? 10.013 -2.058 13.909 1.00 91.38 304 GLY A C 1
ATOM 2279 O O . GLY A 1 304 ? 10.557 -2.927 13.229 1.00 91.38 304 GLY A O 1
ATOM 2280 N N . LEU A 1 305 ? 9.491 -0.946 13.383 1.00 88.00 305 LEU A N 1
ATOM 2281 C CA . LEU A 1 305 ? 9.524 -0.654 11.953 1.00 88.00 305 LEU A CA 1
ATOM 2282 C C . LEU A 1 305 ? 10.959 -0.458 11.454 1.00 88.00 305 LEU A C 1
ATOM 2284 O O . LEU A 1 305 ? 11.342 -1.054 10.452 1.00 88.00 305 LEU A O 1
ATOM 2288 N N . TYR A 1 306 ? 11.780 0.296 12.186 1.00 89.19 306 TYR A N 1
ATOM 2289 C CA . TYR A 1 306 ? 13.183 0.492 11.832 1.00 89.19 306 TYR A CA 1
ATOM 2290 C C . TYR A 1 306 ? 13.947 -0.836 11.795 1.00 89.19 306 TYR A C 1
ATOM 2292 O O . TYR A 1 306 ? 14.620 -1.138 10.812 1.00 89.19 306 TYR A O 1
ATOM 2300 N N . ALA A 1 307 ? 13.785 -1.678 12.822 1.00 90.25 307 ALA A N 1
ATOM 2301 C CA . ALA A 1 307 ? 14.372 -3.015 12.844 1.00 90.25 307 ALA A CA 1
ATOM 2302 C C . ALA A 1 307 ? 13.884 -3.867 11.661 1.00 90.25 307 ALA A C 1
ATOM 2304 O O . ALA A 1 307 ? 14.692 -4.509 10.999 1.00 90.25 307 ALA A O 1
ATOM 2305 N N . PHE A 1 308 ? 12.587 -3.839 11.347 1.00 87.94 308 PHE A N 1
ATOM 2306 C CA . PHE A 1 308 ? 12.024 -4.542 10.193 1.00 87.94 308 PHE A CA 1
ATOM 2307 C C . PHE A 1 308 ? 12.677 -4.108 8.871 1.00 87.94 308 PHE A C 1
ATOM 2309 O O . PHE A 1 308 ? 13.158 -4.960 8.123 1.00 87.94 308 PHE A O 1
ATOM 2316 N N . VAL A 1 309 ? 12.761 -2.800 8.612 1.00 84.31 309 VAL A N 1
ATOM 2317 C CA . VAL A 1 309 ? 13.371 -2.254 7.390 1.00 84.31 309 VAL A CA 1
ATOM 2318 C C . VAL A 1 309 ? 14.860 -2.598 7.315 1.00 84.31 309 VAL A C 1
ATOM 2320 O O . VAL A 1 309 ? 15.328 -3.063 6.277 1.00 84.31 309 VAL A O 1
ATOM 2323 N N . VAL A 1 310 ? 15.606 -2.434 8.412 1.00 86.38 310 VAL A N 1
ATOM 2324 C CA . VAL A 1 310 ? 17.039 -2.769 8.469 1.00 86.38 310 VAL A CA 1
ATOM 2325 C C . VAL A 1 310 ? 17.268 -4.261 8.238 1.00 86.38 310 VAL A C 1
ATOM 2327 O O . VAL A 1 310 ? 18.093 -4.629 7.408 1.00 86.38 310 VAL A O 1
ATOM 2330 N N . GLY A 1 311 ? 16.516 -5.134 8.911 1.00 86.69 311 GLY A N 1
ATOM 2331 C CA . GLY A 1 311 ? 16.651 -6.580 8.739 1.00 86.69 311 GLY A CA 1
ATOM 2332 C C . GLY A 1 311 ? 16.366 -7.033 7.302 1.00 86.69 311 GLY A C 1
ATOM 2333 O O . GLY A 1 311 ? 17.010 -7.955 6.803 1.00 86.69 311 GLY A O 1
ATOM 2334 N N . LEU A 1 312 ? 15.447 -6.356 6.606 1.00 81.69 312 LEU A N 1
ATOM 2335 C CA . LEU A 1 312 ? 15.177 -6.612 5.194 1.00 81.69 312 LEU A CA 1
ATOM 2336 C C . LEU A 1 312 ? 16.277 -6.096 4.270 1.00 81.69 312 LEU A C 1
ATOM 2338 O O . LEU A 1 312 ? 16.624 -6.807 3.328 1.00 81.69 312 LEU A O 1
ATOM 2342 N N . LYS A 1 313 ? 16.833 -4.910 4.543 1.00 82.19 313 LYS A N 1
ATOM 2343 C CA . LYS A 1 313 ? 17.965 -4.349 3.791 1.00 82.19 313 LYS A CA 1
ATOM 2344 C C . LYS A 1 313 ? 19.241 -5.180 3.940 1.00 82.19 313 LYS A C 1
ATOM 2346 O O . LYS A 1 313 ? 19.974 -5.287 2.971 1.00 82.19 313 LYS A O 1
ATOM 2351 N N . LEU A 1 314 ? 19.473 -5.789 5.104 1.00 81.56 314 LEU A N 1
ATOM 2352 C CA . LEU A 1 314 ? 20.611 -6.690 5.328 1.00 81.56 314 LEU A CA 1
ATOM 2353 C C . LEU A 1 314 ? 20.390 -8.073 4.698 1.00 81.56 314 LEU A C 1
ATOM 2355 O O . LEU A 1 314 ? 21.298 -8.653 4.124 1.00 81.56 314 LEU A O 1
ATOM 2359 N N . GLY A 1 315 ? 19.176 -8.623 4.804 1.00 80.94 315 GLY A N 1
ATOM 2360 C CA . GLY A 1 315 ? 18.926 -10.010 4.405 1.00 80.94 315 GLY A CA 1
ATOM 2361 C C . GLY A 1 315 ? 18.302 -10.185 3.021 1.00 80.94 315 GLY A C 1
ATOM 2362 O O . GLY A 1 315 ? 18.843 -10.866 2.155 1.00 80.94 315 GLY A O 1
ATOM 2363 N N . LEU A 1 316 ? 17.089 -9.662 2.838 1.00 78.25 316 LEU A N 1
ATOM 2364 C CA . LEU A 1 316 ? 16.179 -10.126 1.784 1.00 78.25 316 LEU A CA 1
ATOM 2365 C C . LEU A 1 316 ? 16.182 -9.249 0.529 1.00 78.25 316 LEU A C 1
ATOM 2367 O O . LEU A 1 316 ? 16.019 -9.779 -0.568 1.00 78.25 316 LEU A O 1
ATOM 2371 N N . VAL A 1 317 ? 16.364 -7.933 0.672 1.00 78.12 317 VAL A N 1
ATOM 2372 C CA . VAL A 1 317 ? 16.336 -6.996 -0.462 1.00 78.12 317 VAL A CA 1
ATOM 2373 C C . VAL A 1 317 ? 17.524 -7.210 -1.409 1.00 78.12 317 VAL A C 1
ATOM 2375 O O . VAL A 1 317 ? 17.252 -7.449 -2.586 1.00 78.12 317 VAL A O 1
ATOM 2378 N N . PRO A 1 318 ? 18.797 -7.222 -0.951 1.00 78.06 318 PRO A N 1
ATOM 2379 C CA . PRO A 1 318 ? 19.945 -7.419 -1.845 1.00 78.06 318 PRO A CA 1
ATOM 2380 C C . PRO A 1 318 ? 19.895 -8.770 -2.557 1.00 78.06 318 PRO A C 1
ATOM 2382 O O . PRO A 1 318 ? 20.212 -8.901 -3.736 1.00 78.06 318 PRO A O 1
ATOM 2385 N N . LEU A 1 319 ? 19.431 -9.797 -1.849 1.00 79.50 319 LEU A N 1
ATOM 2386 C CA . LEU A 1 319 ? 19.291 -11.125 -2.419 1.00 79.50 319 LEU A CA 1
ATOM 2387 C C . LEU A 1 319 ? 18.210 -11.165 -3.503 1.00 79.50 319 LEU A C 1
ATOM 2389 O O . LEU A 1 319 ? 18.413 -11.766 -4.553 1.00 79.50 319 LEU A O 1
ATOM 2393 N N . GLY A 1 320 ? 17.076 -10.497 -3.275 1.00 78.12 320 GLY A N 1
ATOM 2394 C CA . GLY A 1 320 ? 16.011 -10.370 -4.266 1.00 78.12 320 GLY A CA 1
ATOM 2395 C C . GLY A 1 320 ? 16.456 -9.631 -5.530 1.00 78.12 320 GLY A C 1
ATOM 2396 O O . GLY A 1 320 ? 16.127 -10.083 -6.627 1.00 78.12 320 GLY A O 1
ATOM 2397 N N . THR A 1 321 ? 17.221 -8.540 -5.396 1.00 75.69 321 THR A N 1
ATOM 2398 C CA . THR A 1 321 ? 17.734 -7.764 -6.539 1.00 75.69 321 THR A CA 1
ATOM 2399 C C . THR A 1 321 ? 18.756 -8.556 -7.347 1.00 75.69 321 THR A C 1
ATOM 2401 O O . THR A 1 321 ? 18.589 -8.681 -8.557 1.00 75.69 321 THR A O 1
ATOM 2404 N N . LEU A 1 322 ? 19.727 -9.197 -6.688 1.00 80.31 322 LEU A N 1
ATOM 2405 C CA . LEU A 1 322 ? 20.721 -10.045 -7.358 1.00 80.31 322 LEU A CA 1
ATOM 2406 C C . LEU A 1 322 ? 20.067 -11.214 -8.105 1.00 80.31 322 LEU A C 1
ATOM 2408 O O . LEU A 1 322 ? 20.434 -11.531 -9.234 1.00 80.31 322 LEU A O 1
ATOM 2412 N N . MET A 1 323 ? 19.070 -11.860 -7.496 1.00 82.06 323 MET A N 1
ATOM 2413 C CA . MET A 1 323 ? 18.340 -12.948 -8.148 1.00 82.06 323 MET A CA 1
ATOM 2414 C C . MET A 1 323 ? 17.526 -12.456 -9.349 1.00 82.06 323 MET A C 1
ATOM 2416 O O . MET A 1 323 ? 17.456 -13.155 -10.35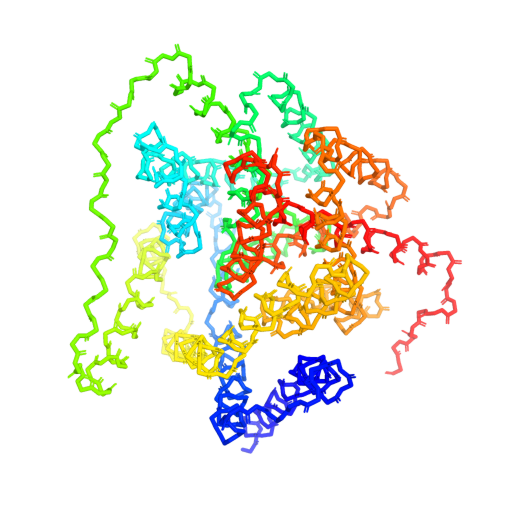8 1.00 82.06 323 MET A O 1
ATOM 2420 N N . ALA A 1 324 ? 16.917 -11.271 -9.260 1.00 79.31 324 ALA A N 1
ATOM 2421 C CA . ALA A 1 324 ? 16.199 -10.672 -10.378 1.00 79.31 324 ALA A CA 1
ATOM 2422 C C . ALA A 1 324 ? 17.143 -10.374 -11.553 1.00 79.31 324 ALA A C 1
ATOM 2424 O O . ALA A 1 324 ? 16.844 -10.780 -12.673 1.00 79.31 324 ALA A O 1
ATOM 2425 N N . GLU A 1 325 ? 18.293 -9.747 -11.293 1.00 80.06 325 GLU A N 1
ATOM 2426 C CA . GLU A 1 325 ? 19.326 -9.469 -12.301 1.00 80.06 325 GLU A CA 1
ATOM 2427 C C . GLU A 1 325 ? 19.803 -10.757 -12.982 1.00 80.06 325 GLU A C 1
ATOM 2429 O O . GLU A 1 325 ? 19.741 -10.869 -14.204 1.00 80.06 325 GLU A O 1
ATOM 2434 N N . GLN A 1 326 ? 20.151 -11.785 -12.204 1.00 84.38 326 GLN A N 1
ATOM 2435 C CA . GLN A 1 326 ? 20.595 -13.072 -12.750 1.00 84.38 326 GLN A CA 1
ATOM 2436 C C . GLN A 1 326 ? 19.518 -13.767 -13.601 1.00 84.38 326 GLN A C 1
ATOM 2438 O O . GLN A 1 326 ? 19.837 -14.410 -14.601 1.00 84.38 326 GLN A O 1
ATOM 2443 N N . LEU A 1 327 ? 18.236 -13.673 -13.228 1.00 85.94 327 LEU A N 1
ATOM 2444 C CA . LEU A 1 327 ? 17.142 -14.239 -14.031 1.00 85.94 327 LEU A CA 1
ATOM 2445 C C . LEU A 1 327 ? 16.923 -13.474 -15.335 1.00 85.94 327 LEU A C 1
ATOM 2447 O O . LEU A 1 327 ? 16.595 -14.087 -16.353 1.00 85.94 327 LEU A O 1
ATOM 2451 N N . ILE A 1 328 ? 17.087 -12.154 -15.292 1.00 82.19 328 ILE A N 1
ATOM 2452 C CA . ILE A 1 328 ? 17.009 -11.287 -16.464 1.00 82.19 328 ILE A CA 1
ATOM 2453 C C . ILE A 1 328 ? 18.160 -11.614 -17.425 1.00 82.19 328 ILE A C 1
ATOM 2455 O O . ILE A 1 328 ? 17.904 -11.822 -18.609 1.00 82.19 328 ILE A O 1
ATOM 2459 N N . GLU A 1 329 ? 19.388 -11.774 -16.922 1.00 83.56 329 GLU A N 1
ATOM 2460 C CA . GLU A 1 329 ? 20.561 -12.177 -17.715 1.00 83.56 329 GLU A CA 1
ATOM 2461 C C . GLU A 1 329 ? 20.409 -13.567 -18.345 1.00 83.56 329 GLU A C 1
ATOM 2463 O O . GLU A 1 329 ? 20.787 -13.776 -19.497 1.00 83.56 329 GLU A O 1
ATOM 2468 N N . GLN A 1 330 ? 19.826 -14.527 -17.618 1.00 85.62 330 GLN A N 1
ATOM 2469 C CA . GLN A 1 330 ? 19.523 -15.852 -18.172 1.00 85.62 330 GLN A CA 1
ATOM 2470 C C . GLN A 1 330 ? 18.510 -15.792 -19.322 1.00 85.62 330 GLN A C 1
ATOM 2472 O O . GLN A 1 330 ? 18.458 -16.713 -20.138 1.00 85.62 330 GLN A O 1
ATOM 2477 N N . GLY A 1 331 ? 17.676 -14.749 -19.373 1.00 83.00 331 GLY A N 1
ATOM 2478 C CA . GLY A 1 331 ? 16.741 -14.511 -20.468 1.00 83.00 331 GLY A CA 1
ATOM 2479 C C . GLY A 1 331 ? 15.632 -15.557 -20.593 1.00 83.00 331 GLY A C 1
ATOM 2480 O O . GLY A 1 331 ? 15.049 -15.687 -21.666 1.00 83.00 331 GLY A O 1
ATOM 2481 N N . VAL A 1 332 ? 15.327 -16.322 -19.531 1.00 89.25 332 VAL A N 1
ATOM 2482 C CA . VAL A 1 332 ? 14.277 -17.359 -19.540 1.00 89.25 332 VAL A CA 1
ATOM 2483 C C . VAL A 1 332 ? 12.960 -16.775 -19.006 1.00 89.25 332 VAL A C 1
ATOM 2485 O O . VAL A 1 332 ? 12.774 -16.702 -17.785 1.00 89.25 332 VAL A O 1
ATOM 2488 N N . PRO A 1 333 ? 11.980 -16.430 -19.869 1.00 89.38 333 PRO A N 1
ATOM 2489 C CA . PRO A 1 333 ? 10.791 -15.680 -19.450 1.00 89.38 333 PRO A CA 1
ATOM 2490 C C . PRO A 1 333 ? 9.945 -16.423 -18.410 1.00 89.38 333 PRO A C 1
ATOM 2492 O O . PRO A 1 333 ? 9.380 -15.816 -17.504 1.00 89.38 333 PRO A O 1
ATOM 2495 N N . ALA A 1 334 ? 9.885 -17.756 -18.509 1.00 92.12 334 ALA A N 1
ATOM 2496 C CA . ALA A 1 334 ? 9.138 -18.595 -17.578 1.00 92.12 334 ALA A CA 1
ATOM 2497 C C . ALA A 1 334 ? 9.711 -18.557 -16.150 1.00 92.12 334 ALA A C 1
ATOM 2499 O O . ALA A 1 334 ? 8.942 -18.569 -15.191 1.00 92.12 334 ALA A O 1
ATOM 2500 N N . LEU A 1 335 ? 11.040 -18.485 -16.000 1.00 91.12 335 LEU A N 1
ATOM 2501 C CA . LEU A 1 335 ? 11.686 -18.403 -14.687 1.00 91.12 335 LEU A CA 1
ATOM 2502 C C . LEU A 1 335 ? 11.522 -17.013 -14.072 1.00 91.12 335 LEU A C 1
ATOM 2504 O O . LEU A 1 335 ? 11.216 -16.924 -12.886 1.00 91.12 335 LEU A O 1
ATOM 2508 N N . ILE A 1 336 ? 11.636 -15.952 -14.880 1.00 91.44 336 ILE A N 1
ATOM 2509 C CA . ILE A 1 336 ? 11.358 -14.573 -14.448 1.00 91.44 336 ILE A CA 1
ATOM 2510 C C . ILE A 1 336 ? 9.911 -14.469 -13.944 1.00 91.44 336 ILE A C 1
ATOM 2512 O O . ILE A 1 336 ? 9.667 -13.955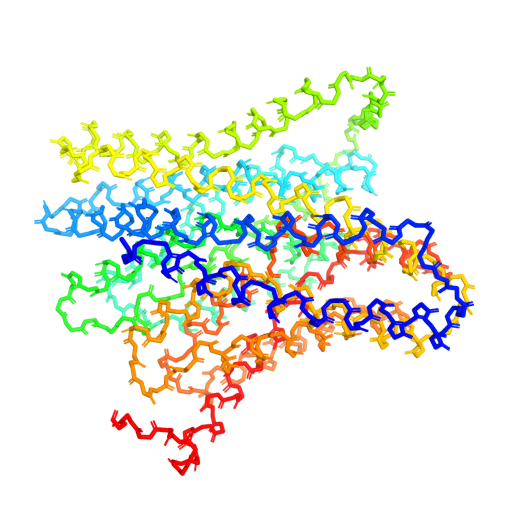 -12.855 1.00 91.44 336 ILE A O 1
ATOM 2516 N N . LEU A 1 337 ? 8.949 -15.016 -14.696 1.00 93.75 337 LEU A N 1
ATOM 2517 C CA . LEU A 1 337 ? 7.535 -15.010 -14.319 1.00 93.75 337 LEU A CA 1
ATOM 2518 C C . LEU A 1 337 ? 7.277 -15.802 -13.030 1.00 93.75 337 LEU A C 1
ATOM 2520 O O . LEU A 1 337 ? 6.569 -15.329 -12.142 1.00 93.75 337 LEU A O 1
ATOM 2524 N N . LEU A 1 338 ? 7.858 -16.999 -12.915 1.00 93.56 338 LEU A N 1
ATOM 2525 C CA . LEU A 1 338 ? 7.732 -17.832 -11.722 1.00 93.56 338 LEU A CA 1
ATOM 2526 C C . LEU A 1 338 ? 8.315 -17.127 -10.491 1.00 93.56 338 LEU A C 1
ATOM 2528 O O . LEU A 1 338 ? 7.677 -17.109 -9.439 1.00 93.56 338 LEU A O 1
ATOM 2532 N N . PHE A 1 339 ? 9.496 -16.523 -10.630 1.00 91.25 339 PHE A N 1
ATOM 2533 C CA . PHE A 1 339 ? 10.132 -15.751 -9.568 1.00 91.25 339 PHE A CA 1
ATOM 2534 C C . PHE A 1 339 ? 9.265 -14.570 -9.147 1.00 91.25 339 PHE A C 1
ATOM 2536 O O . PHE A 1 339 ? 8.979 -14.429 -7.963 1.00 91.25 339 PHE A O 1
ATOM 2543 N N . ALA A 1 340 ? 8.775 -13.786 -10.107 1.00 92.50 340 ALA A N 1
ATOM 2544 C CA . ALA A 1 340 ? 7.908 -12.638 -9.870 1.00 92.50 340 ALA A CA 1
ATOM 2545 C C . ALA A 1 340 ? 6.640 -13.009 -9.077 1.00 92.50 340 ALA A C 1
ATOM 2547 O O . ALA A 1 340 ? 6.285 -12.331 -8.111 1.00 92.50 340 ALA A O 1
ATOM 2548 N N . VAL A 1 341 ? 5.988 -14.125 -9.430 1.00 95.38 341 VAL A N 1
ATOM 2549 C CA . VAL A 1 341 ? 4.811 -14.627 -8.701 1.00 95.38 341 VAL A CA 1
ATOM 2550 C C . VAL A 1 341 ? 5.171 -15.046 -7.279 1.00 95.38 341 VAL A C 1
ATOM 2552 O O . VAL A 1 341 ? 4.476 -14.691 -6.324 1.00 95.38 341 VAL A O 1
ATOM 2555 N N . LEU A 1 342 ? 6.252 -15.809 -7.127 1.00 93.81 342 LEU A N 1
ATOM 2556 C CA . LEU A 1 342 ? 6.648 -16.378 -5.846 1.00 93.81 342 LEU A CA 1
ATOM 2557 C C . LEU A 1 342 ? 7.172 -15.320 -4.874 1.00 93.81 342 LEU A C 1
ATOM 2559 O O . LEU A 1 342 ? 6.779 -15.333 -3.708 1.00 93.81 342 LEU A O 1
ATOM 2563 N N . ILE A 1 343 ? 7.998 -14.382 -5.340 1.00 89.38 343 ILE A N 1
ATOM 2564 C CA . ILE A 1 343 ? 8.511 -13.293 -4.505 1.00 89.38 343 ILE A CA 1
ATOM 2565 C C . ILE A 1 343 ? 7.385 -12.336 -4.112 1.00 89.38 343 ILE A C 1
ATOM 2567 O O . ILE A 1 343 ? 7.286 -11.962 -2.946 1.00 89.38 343 ILE A O 1
ATOM 2571 N N . GLY A 1 344 ? 6.467 -12.035 -5.038 1.00 92.12 344 GLY A N 1
ATOM 2572 C CA . GLY A 1 344 ? 5.280 -11.232 -4.761 1.00 92.12 344 GLY A CA 1
ATOM 2573 C C . GLY A 1 344 ? 4.395 -11.853 -3.684 1.00 92.12 344 GLY A C 1
ATOM 2574 O O . GLY A 1 344 ? 4.002 -11.180 -2.732 1.00 92.12 344 GLY A O 1
ATOM 2575 N N . PHE A 1 345 ? 4.142 -13.160 -3.776 1.00 93.75 345 PHE A N 1
ATOM 2576 C CA . PHE A 1 345 ? 3.439 -13.902 -2.731 1.00 93.75 345 PHE A CA 1
ATOM 2577 C C . PHE A 1 345 ? 4.190 -13.846 -1.394 1.00 93.75 345 PHE A C 1
ATOM 2579 O O . PHE A 1 345 ? 3.601 -13.570 -0.349 1.00 93.75 345 PHE A O 1
ATOM 2586 N N . ALA A 1 346 ? 5.495 -14.102 -1.417 1.00 90.25 346 ALA A N 1
ATOM 2587 C CA . ALA A 1 346 ? 6.291 -14.254 -0.215 1.00 90.25 346 ALA A CA 1
ATOM 2588 C C . ALA A 1 346 ? 6.460 -12.944 0.569 1.00 90.25 346 ALA A C 1
ATOM 2590 O O . ALA A 1 346 ? 6.257 -12.932 1.783 1.00 90.25 346 ALA A O 1
ATOM 2591 N N . VAL A 1 347 ? 6.772 -11.840 -0.115 1.00 88.12 347 VAL A N 1
ATOM 2592 C CA . VAL A 1 347 ? 6.898 -10.514 0.508 1.00 88.12 347 VAL A CA 1
ATOM 2593 C C . VAL A 1 347 ? 5.549 -10.053 1.058 1.00 88.12 347 VAL A C 1
ATOM 2595 O O . VAL A 1 347 ? 5.478 -9.614 2.202 1.00 88.12 347 VAL A O 1
ATOM 2598 N N . THR A 1 348 ? 4.454 -10.274 0.323 1.00 91.38 348 THR A N 1
ATOM 2599 C CA . THR A 1 348 ? 3.103 -9.961 0.822 1.00 91.38 348 THR A CA 1
ATOM 2600 C C . THR A 1 348 ? 2.741 -10.770 2.061 1.00 91.38 348 THR A C 1
ATOM 2602 O O . THR A 1 348 ? 2.090 -10.267 2.974 1.00 91.38 348 THR A O 1
ATOM 2605 N N . MET A 1 349 ? 3.167 -12.033 2.137 1.00 89.62 349 MET A N 1
ATOM 2606 C CA . MET A 1 349 ? 3.001 -12.802 3.364 1.00 89.62 349 MET A CA 1
ATOM 2607 C C . MET A 1 349 ? 3.755 -12.145 4.522 1.00 89.62 349 MET A C 1
ATOM 2609 O O . MET A 1 349 ? 3.227 -12.137 5.625 1.00 89.62 349 MET A O 1
ATOM 2613 N N . ALA A 1 350 ? 4.929 -11.560 4.325 1.00 85.56 350 ALA A N 1
ATOM 2614 C CA . ALA A 1 350 ? 5.655 -10.891 5.402 1.00 85.56 350 ALA A CA 1
ATOM 2615 C C . ALA A 1 350 ? 5.095 -9.509 5.791 1.00 85.56 350 ALA A C 1
ATOM 2617 O O . ALA A 1 350 ? 5.553 -8.949 6.783 1.00 85.56 350 ALA A O 1
ATOM 2618 N N . GLU A 1 351 ? 4.105 -8.983 5.065 1.00 88.06 351 GLU A N 1
ATOM 2619 C CA . GLU A 1 351 ? 3.610 -7.615 5.228 1.00 88.06 351 GLU A CA 1
ATOM 2620 C C . GLU A 1 351 ? 2.916 -7.382 6.588 1.00 88.06 351 GLU A C 1
ATOM 2622 O O . GLU A 1 351 ? 1.822 -7.917 6.826 1.00 88.06 351 GLU A O 1
ATOM 2627 N N . PRO A 1 352 ? 3.493 -6.572 7.499 1.00 86.19 352 PRO A N 1
ATOM 2628 C CA . PRO A 1 352 ? 2.931 -6.380 8.833 1.00 86.19 352 PRO A CA 1
ATOM 2629 C C . PRO A 1 352 ? 1.629 -5.570 8.819 1.00 86.19 352 PRO A C 1
ATOM 2631 O O . PRO A 1 352 ? 0.729 -5.863 9.610 1.00 86.19 352 PRO A O 1
ATOM 2634 N N . ALA A 1 353 ? 1.465 -4.606 7.904 1.00 88.50 353 ALA A N 1
ATOM 2635 C CA . ALA A 1 353 ? 0.209 -3.863 7.795 1.00 88.50 353 ALA A CA 1
ATOM 2636 C C . ALA A 1 353 ? -0.954 -4.779 7.371 1.00 88.50 353 ALA A C 1
ATOM 2638 O O . ALA A 1 353 ? -2.072 -4.643 7.874 1.00 88.50 353 ALA A O 1
ATOM 2639 N N . LEU A 1 354 ? -0.685 -5.774 6.516 1.00 91.88 354 LEU A N 1
ATOM 2640 C CA . LEU A 1 354 ? -1.664 -6.781 6.103 1.00 91.88 354 LEU A CA 1
ATOM 2641 C C . LEU A 1 354 ? -2.084 -7.676 7.271 1.00 91.88 354 LEU A C 1
ATOM 2643 O O . LEU A 1 354 ? -3.268 -7.994 7.400 1.00 91.88 354 LEU A O 1
ATOM 2647 N N . VAL A 1 355 ? -1.139 -8.062 8.134 1.00 89.75 355 VAL A N 1
ATOM 2648 C CA . VAL A 1 355 ? -1.440 -8.800 9.371 1.00 89.75 355 VAL A CA 1
ATOM 2649 C C . VAL A 1 355 ? -2.380 -7.979 10.252 1.00 89.75 355 VAL A C 1
ATOM 2651 O O . VAL A 1 355 ? -3.463 -8.452 10.593 1.00 89.75 355 VAL A O 1
ATOM 2654 N N . ALA A 1 356 ? -2.018 -6.725 10.528 1.00 89.94 356 ALA A N 1
ATOM 2655 C CA . ALA A 1 356 ? -2.772 -5.853 11.420 1.00 89.94 356 ALA A CA 1
ATOM 2656 C C . ALA A 1 356 ? -4.200 -5.570 10.905 1.00 89.94 356 ALA A C 1
ATOM 2658 O O . ALA A 1 356 ? -5.174 -5.638 11.656 1.00 89.94 356 ALA A O 1
ATOM 2659 N N . ILE A 1 357 ? -4.358 -5.296 9.606 1.00 92.25 357 ILE A N 1
ATOM 2660 C CA . ILE A 1 357 ? -5.673 -5.064 8.989 1.00 92.25 357 ILE A CA 1
ATOM 2661 C C . ILE A 1 357 ? -6.501 -6.352 8.910 1.00 92.25 357 ILE A C 1
ATOM 2663 O O . ILE A 1 357 ? -7.712 -6.313 9.137 1.00 92.25 357 ILE A O 1
ATOM 2667 N N . GLY A 1 358 ? -5.868 -7.497 8.640 1.00 92.50 358 GLY A N 1
ATOM 2668 C CA . GLY A 1 358 ? -6.526 -8.802 8.674 1.00 92.50 358 GLY A CA 1
ATOM 2669 C C . GLY A 1 358 ? -7.096 -9.134 10.057 1.00 92.50 358 GLY A C 1
ATOM 2670 O O . GLY A 1 358 ? -8.224 -9.621 10.149 1.00 92.50 358 GLY A O 1
ATOM 2671 N N . GLU A 1 359 ? -6.357 -8.819 11.122 1.00 90.88 359 GLU A N 1
ATOM 2672 C CA . GLU A 1 359 ? -6.806 -8.965 12.512 1.00 90.88 359 GLU A CA 1
ATOM 2673 C C . GLU A 1 359 ? -7.958 -8.008 12.840 1.00 90.88 359 GLU A C 1
ATOM 2675 O O . GLU A 1 359 ? -9.004 -8.460 13.304 1.00 90.88 359 GLU A O 1
ATOM 2680 N N . GLN A 1 360 ? -7.855 -6.718 12.485 1.00 90.62 360 GLN A N 1
ATOM 2681 C CA . GLN A 1 360 ? -8.966 -5.767 12.664 1.00 90.62 360 GLN A CA 1
ATOM 2682 C C . GLN A 1 360 ? -10.237 -6.203 11.914 1.00 90.62 360 GLN A C 1
ATOM 2684 O O . GLN A 1 360 ? -11.351 -6.008 12.406 1.00 90.62 360 GLN A O 1
ATOM 2689 N N . ALA A 1 361 ? -10.096 -6.795 10.726 1.00 91.81 361 ALA A N 1
ATOM 2690 C CA . ALA A 1 361 ? -11.224 -7.311 9.958 1.00 91.81 361 ALA A CA 1
ATOM 2691 C C . ALA A 1 361 ? -11.867 -8.546 10.610 1.00 91.81 361 ALA A C 1
ATOM 2693 O O . ALA A 1 361 ? -13.095 -8.671 10.610 1.00 91.81 361 ALA A O 1
ATOM 2694 N N . GLN A 1 362 ? -11.055 -9.442 11.176 1.00 93.19 362 GLN A N 1
ATOM 2695 C CA . GLN A 1 362 ? -11.533 -10.594 11.935 1.00 93.19 362 GLN A CA 1
ATOM 2696 C C . GLN A 1 362 ? -12.253 -10.156 13.219 1.00 93.19 362 GLN A C 1
ATOM 2698 O O . GLN A 1 362 ? -13.349 -10.647 13.486 1.00 93.19 362 GLN A O 1
ATOM 2703 N N . ASP A 1 363 ? -11.710 -9.187 13.957 1.00 90.94 363 ASP A N 1
ATOM 2704 C CA . ASP A 1 363 ? -12.337 -8.627 15.163 1.00 90.94 363 ASP A CA 1
ATOM 2705 C C . ASP A 1 363 ? -13.660 -7.916 14.854 1.00 90.94 363 ASP A C 1
ATOM 2707 O O . ASP A 1 363 ? -14.620 -7.989 15.622 1.00 90.94 363 ASP A O 1
ATOM 2711 N N . ALA A 1 364 ? -13.740 -7.244 13.702 1.00 88.19 364 ALA A N 1
ATOM 2712 C CA . ALA A 1 364 ? -14.957 -6.582 13.246 1.00 88.19 364 ALA A CA 1
ATOM 2713 C C . ALA A 1 364 ? -16.059 -7.566 12.805 1.00 88.19 364 ALA A C 1
ATOM 2715 O O . ALA A 1 364 ? -17.234 -7.189 12.783 1.00 88.19 364 ALA A O 1
ATOM 2716 N N . SER A 1 365 ? -15.718 -8.809 12.438 1.00 85.38 365 SER A N 1
ATOM 2717 C CA . SER A 1 365 ? -16.698 -9.859 12.123 1.00 85.38 365 SER A CA 1
ATOM 2718 C C . SER A 1 365 ? -16.174 -11.273 12.428 1.00 85.38 365 SER A C 1
ATOM 2720 O O . SER A 1 365 ? -15.831 -12.029 11.505 1.00 85.38 365 SER A O 1
ATOM 2722 N N . PRO A 1 366 ? -16.188 -11.673 13.715 1.00 81.62 366 PRO A N 1
ATOM 2723 C CA . PRO A 1 366 ? -15.725 -12.990 14.137 1.00 81.62 366 PRO A CA 1
ATOM 2724 C C . PRO A 1 366 ? -16.501 -14.123 13.450 1.00 81.62 366 PRO A C 1
ATOM 2726 O O . PRO A 1 366 ? -17.710 -14.028 13.232 1.00 81.62 366 PRO A O 1
ATOM 2729 N N . GLY A 1 367 ? -15.798 -15.192 13.063 1.00 77.19 367 GLY A N 1
ATOM 2730 C CA . GLY A 1 367 ? -16.375 -16.382 12.415 1.00 77.19 367 GLY A CA 1
ATOM 2731 C C . GLY A 1 367 ? -16.728 -16.225 10.928 1.00 77.19 367 GLY A C 1
ATOM 2732 O O . GLY A 1 367 ? -16.909 -17.225 10.234 1.00 77.19 367 GLY A O 1
ATOM 2733 N N . ARG A 1 368 ? -16.785 -14.995 10.395 1.00 81.44 368 ARG A N 1
ATOM 2734 C CA . ARG A 1 368 ? -17.025 -14.740 8.961 1.00 81.44 368 ARG A CA 1
ATOM 2735 C C . ARG A 1 368 ? -15.747 -14.416 8.190 1.00 81.44 368 ARG A C 1
ATOM 2737 O O . ARG A 1 368 ? -15.657 -14.767 7.016 1.00 81.44 368 ARG A O 1
ATOM 2744 N N . ILE A 1 369 ? -14.780 -13.765 8.835 1.00 86.25 369 ILE A N 1
ATOM 2745 C CA . ILE A 1 369 ? -13.475 -13.427 8.259 1.00 86.25 369 ILE A CA 1
ATOM 2746 C C . ILE A 1 369 ? -12.384 -14.062 9.117 1.00 86.25 369 ILE A C 1
ATOM 2748 O O . ILE A 1 369 ? -12.402 -13.939 10.336 1.00 86.25 369 ILE A O 1
ATOM 2752 N N . SER A 1 370 ? -11.426 -14.730 8.477 1.00 90.56 370 SER A N 1
ATOM 2753 C CA . SER A 1 370 ? -10.219 -15.229 9.139 1.00 90.56 370 SER A CA 1
ATOM 2754 C C . SER A 1 370 ? -8.996 -14.481 8.619 1.00 90.56 370 SER A C 1
ATOM 2756 O O . SER A 1 370 ? -8.732 -14.532 7.414 1.00 90.56 370 SER A O 1
ATOM 2758 N N . ALA A 1 371 ? -8.231 -13.860 9.516 1.00 90.94 371 ALA A N 1
ATOM 2759 C CA . ALA A 1 371 ? -7.041 -13.074 9.199 1.00 90.94 371 ALA A CA 1
ATOM 2760 C C . ALA A 1 371 ? -6.028 -13.881 8.371 1.00 90.94 371 ALA A C 1
ATOM 2762 O O . ALA A 1 371 ? -5.518 -13.401 7.361 1.00 90.94 371 ALA A O 1
ATOM 2763 N N . THR A 1 372 ? -5.809 -15.154 8.723 1.00 89.94 372 THR A N 1
ATOM 2764 C CA . THR A 1 372 ? -4.890 -16.036 7.989 1.00 89.94 372 THR A CA 1
ATOM 2765 C C . THR A 1 372 ? -5.346 -16.302 6.554 1.00 89.94 372 THR A C 1
ATOM 2767 O O . THR A 1 372 ? -4.529 -16.219 5.642 1.00 89.94 372 THR A O 1
ATOM 2770 N N . ALA A 1 373 ? -6.631 -16.605 6.324 1.00 92.12 373 ALA A N 1
ATOM 2771 C CA . ALA A 1 373 ? -7.106 -16.863 4.962 1.00 92.12 373 ALA A CA 1
ATOM 2772 C C . ALA A 1 373 ? -7.097 -15.588 4.117 1.00 92.12 373 ALA A C 1
ATOM 2774 O O . ALA A 1 373 ? -6.650 -15.636 2.978 1.00 92.12 373 ALA A O 1
ATOM 2775 N N . VAL A 1 374 ? -7.516 -14.449 4.686 1.00 93.00 374 VAL A N 1
ATOM 2776 C CA . VAL A 1 374 ? -7.425 -13.147 4.009 1.00 93.00 374 VAL A CA 1
ATOM 2777 C C . VAL A 1 374 ? -5.992 -12.891 3.564 1.00 93.00 374 VAL A C 1
ATOM 2779 O O . VAL A 1 374 ? -5.765 -12.586 2.400 1.00 93.00 374 VAL A O 1
ATOM 2782 N N . ARG A 1 375 ? -5.022 -13.102 4.453 1.00 93.62 375 ARG A N 1
ATOM 2783 C CA . ARG A 1 375 ? -3.610 -12.889 4.151 1.00 93.62 375 ARG A CA 1
ATOM 2784 C C . ARG A 1 375 ? -3.082 -13.795 3.037 1.00 93.62 375 ARG A C 1
ATOM 2786 O O . ARG A 1 375 ? -2.438 -13.296 2.123 1.00 93.62 375 ARG A O 1
ATOM 2793 N N . VAL A 1 376 ? -3.398 -15.091 3.061 1.00 94.94 376 VAL A N 1
ATOM 2794 C CA . VAL A 1 376 ? -2.985 -16.028 1.996 1.00 94.94 376 VAL A CA 1
ATOM 2795 C C . VAL A 1 376 ? -3.629 -15.672 0.652 1.00 94.94 376 VAL A C 1
ATOM 2797 O O . VAL A 1 376 ? -2.957 -15.704 -0.375 1.00 94.94 376 VAL A O 1
ATOM 2800 N N . ILE A 1 377 ? -4.914 -15.307 0.646 1.00 96.69 377 ILE A N 1
ATOM 2801 C CA . ILE A 1 377 ? -5.641 -14.921 -0.572 1.00 96.69 377 ILE A CA 1
ATOM 2802 C C . ILE A 1 377 ? -5.105 -13.609 -1.149 1.00 96.69 377 ILE A C 1
ATOM 2804 O O . ILE A 1 377 ? -4.913 -13.509 -2.359 1.00 96.69 377 ILE A O 1
ATOM 2808 N N . VAL A 1 378 ? -4.829 -12.624 -0.293 1.00 96.75 378 VAL A N 1
ATOM 2809 C CA . VAL A 1 378 ? -4.208 -11.357 -0.690 1.00 96.75 378 VAL A CA 1
ATOM 2810 C C . VAL A 1 378 ? -2.823 -11.613 -1.278 1.00 96.75 378 VAL A C 1
ATOM 2812 O O . VAL A 1 378 ? -2.561 -11.161 -2.387 1.00 96.75 378 VAL A O 1
ATOM 2815 N N . ALA A 1 379 ? -1.979 -12.406 -0.612 1.00 95.56 379 ALA A N 1
ATOM 2816 C CA . ALA A 1 379 ? -0.651 -12.758 -1.110 1.00 95.56 379 ALA A CA 1
ATOM 2817 C C . ALA A 1 379 ? -0.691 -13.493 -2.459 1.00 95.56 379 ALA A C 1
ATOM 2819 O O . ALA A 1 379 ? 0.106 -13.196 -3.346 1.00 95.56 379 ALA A O 1
ATOM 2820 N N . LEU A 1 380 ? -1.641 -14.417 -2.652 1.00 97.19 380 LEU A N 1
ATOM 2821 C CA . LEU A 1 380 ? -1.872 -15.063 -3.950 1.00 97.19 380 LEU A CA 1
ATOM 2822 C C . LEU A 1 380 ? -2.261 -14.044 -5.022 1.00 97.19 380 LEU A C 1
ATOM 2824 O O . LEU A 1 380 ? -1.732 -14.092 -6.130 1.00 97.19 380 LEU A O 1
ATOM 2828 N N . GLY A 1 381 ? -3.153 -13.111 -4.686 1.00 97.38 381 GLY A N 1
ATOM 2829 C CA . GLY A 1 381 ? -3.515 -12.003 -5.562 1.00 97.38 381 GLY A CA 1
ATOM 2830 C C . GLY A 1 381 ? -2.302 -11.165 -5.959 1.00 97.38 381 GLY A C 1
ATOM 2831 O O . GLY A 1 381 ? -2.100 -10.942 -7.147 1.00 97.38 381 GLY A O 1
ATOM 2832 N N . VAL A 1 382 ? -1.456 -10.761 -5.005 1.00 96.38 382 VAL A N 1
ATOM 2833 C CA . VAL A 1 382 ? -0.251 -9.968 -5.302 1.00 96.38 382 VAL A CA 1
ATOM 2834 C C . VAL A 1 382 ? 0.702 -10.737 -6.207 1.00 96.38 382 VAL A C 1
ATOM 2836 O O . VAL A 1 382 ? 1.131 -10.195 -7.221 1.00 96.38 382 VAL A O 1
ATOM 2839 N N . GLY A 1 383 ? 0.998 -12.001 -5.888 1.00 96.06 383 GLY A N 1
ATOM 2840 C CA . GLY A 1 383 ? 1.873 -12.836 -6.712 1.00 96.06 383 GLY A CA 1
ATOM 2841 C C . GLY A 1 383 ? 1.371 -12.939 -8.153 1.00 96.06 383 GLY A C 1
ATOM 2842 O O . GLY A 1 383 ? 2.113 -12.666 -9.094 1.00 96.06 383 GLY A O 1
ATOM 2843 N N . LEU A 1 384 ? 0.085 -13.249 -8.343 1.00 97.56 384 LEU A N 1
ATOM 2844 C CA . LEU A 1 384 ? -0.521 -13.300 -9.677 1.00 97.56 384 LEU A CA 1
ATOM 2845 C C . LEU A 1 384 ? -0.523 -11.934 -10.378 1.00 97.56 384 LEU A C 1
ATOM 2847 O O . LEU A 1 384 ? -0.301 -11.882 -11.584 1.00 97.56 384 LEU A O 1
ATOM 2851 N N . GLY A 1 385 ? -0.737 -10.842 -9.642 1.00 96.81 385 GLY A N 1
ATOM 2852 C CA . GLY A 1 385 ? -0.706 -9.481 -10.173 1.00 96.81 385 GLY A CA 1
ATOM 2853 C C . GLY A 1 385 ? 0.683 -9.064 -10.649 1.00 96.81 385 GLY A C 1
ATOM 2854 O O . GLY A 1 385 ? 0.831 -8.615 -11.783 1.00 96.81 385 GLY A O 1
ATOM 2855 N N . ILE A 1 386 ? 1.718 -9.273 -9.832 1.00 95.38 386 ILE A N 1
ATOM 2856 C CA . ILE A 1 386 ? 3.106 -8.978 -10.214 1.00 95.38 386 ILE A CA 1
ATOM 2857 C C . ILE A 1 386 ? 3.517 -9.858 -11.398 1.00 95.38 386 ILE A C 1
ATOM 2859 O O . ILE A 1 386 ? 4.073 -9.345 -12.367 1.00 95.38 386 ILE A O 1
ATOM 2863 N N . GLY A 1 387 ? 3.172 -11.150 -11.381 1.00 96.00 387 GLY A N 1
ATOM 2864 C CA . GLY A 1 387 ? 3.382 -12.037 -12.525 1.00 96.00 387 GLY A CA 1
ATOM 2865 C C . GLY A 1 387 ? 2.700 -11.522 -13.796 1.00 96.00 387 GLY A C 1
ATOM 2866 O O . GLY A 1 387 ? 3.330 -11.430 -14.846 1.00 96.00 387 GLY A O 1
ATOM 2867 N N . PHE A 1 388 ? 1.435 -11.110 -13.711 1.00 96.69 388 PHE A N 1
ATOM 2868 C CA . PHE A 1 388 ? 0.709 -10.528 -14.842 1.00 96.69 388 PHE A CA 1
ATOM 2869 C C . PHE A 1 388 ? 1.363 -9.236 -15.360 1.00 96.69 388 PHE A C 1
ATOM 2871 O O . PHE A 1 388 ? 1.474 -9.034 -16.570 1.00 96.69 388 PHE A O 1
ATOM 2878 N N . GLY A 1 389 ? 1.852 -8.384 -14.460 1.00 95.25 389 GLY A N 1
ATOM 2879 C CA . GLY A 1 389 ? 2.588 -7.176 -14.813 1.00 95.25 389 GLY A CA 1
ATOM 2880 C C . GLY A 1 389 ? 3.921 -7.463 -15.510 1.00 95.25 389 GLY A C 1
ATOM 2881 O O . GLY A 1 389 ? 4.215 -6.852 -16.535 1.00 95.25 389 GLY A O 1
ATOM 2882 N N . VAL A 1 390 ? 4.691 -8.431 -15.009 1.00 94.69 390 VAL A N 1
ATOM 2883 C CA . VAL A 1 390 ? 5.942 -8.898 -15.631 1.00 94.69 390 VAL A CA 1
ATOM 2884 C C . VAL A 1 390 ? 5.670 -9.499 -17.008 1.00 94.69 390 VAL A C 1
ATOM 2886 O O . VAL A 1 390 ? 6.349 -9.159 -17.974 1.00 94.69 390 VAL A O 1
ATOM 2889 N N . TYR A 1 391 ? 4.622 -10.316 -17.140 1.00 95.12 391 TYR A N 1
ATOM 2890 C CA . TYR A 1 391 ? 4.171 -10.829 -18.432 1.00 95.12 391 TYR A CA 1
ATOM 2891 C C . TYR A 1 391 ? 3.857 -9.698 -19.425 1.00 95.12 391 TYR A C 1
ATOM 2893 O O . TYR A 1 391 ? 4.279 -9.767 -20.580 1.00 95.12 391 TYR A O 1
ATOM 2901 N N . ARG A 1 392 ? 3.184 -8.624 -18.982 1.00 94.75 392 ARG A N 1
ATOM 2902 C CA . ARG A 1 392 ? 2.916 -7.439 -19.816 1.00 94.75 392 ARG A CA 1
ATOM 2903 C C . ARG A 1 392 ? 4.204 -6.794 -20.327 1.00 94.75 392 ARG A C 1
ATOM 2905 O O . ARG A 1 392 ? 4.250 -6.460 -21.509 1.00 94.75 392 ARG A O 1
ATOM 2912 N N . ILE A 1 393 ? 5.222 -6.632 -19.476 1.00 93.19 393 ILE A N 1
ATOM 2913 C CA . ILE A 1 393 ? 6.522 -6.047 -19.862 1.00 93.19 393 ILE A CA 1
ATOM 2914 C C . ILE A 1 393 ? 7.224 -6.936 -20.898 1.00 93.19 393 ILE A C 1
ATOM 2916 O O . ILE A 1 393 ? 7.697 -6.439 -21.918 1.00 93.19 393 ILE A O 1
ATOM 2920 N N . LEU A 1 394 ? 7.224 -8.255 -20.684 1.00 91.56 394 LEU A N 1
ATOM 2921 C CA . LEU A 1 394 ? 7.850 -9.222 -21.591 1.00 91.56 394 LEU A CA 1
ATOM 2922 C C . LEU A 1 394 ? 7.187 -9.241 -22.977 1.00 91.56 394 LEU A C 1
ATOM 2924 O O . LEU A 1 394 ? 7.876 -9.264 -23.994 1.00 91.56 394 LEU A O 1
ATOM 2928 N N . VAL A 1 395 ? 5.852 -9.207 -23.031 1.00 91.62 395 VAL A N 1
ATOM 2929 C CA . VAL A 1 395 ? 5.097 -9.190 -24.298 1.00 91.62 395 VAL A CA 1
ATOM 2930 C C . VAL A 1 395 ? 5.110 -7.809 -24.961 1.00 91.62 395 VAL A C 1
ATOM 2932 O O . VAL A 1 395 ? 4.945 -7.708 -26.176 1.00 91.62 395 VAL A O 1
ATOM 2935 N N . GLY A 1 396 ? 5.314 -6.737 -24.193 1.00 88.75 396 GLY A N 1
ATOM 2936 C CA . GLY A 1 396 ? 5.255 -5.368 -24.703 1.00 88.75 396 GLY A CA 1
ATOM 2937 C C . GLY A 1 396 ? 3.853 -4.836 -24.925 1.00 88.75 396 GLY A C 1
ATOM 2938 O O . GLY A 1 396 ? 3.628 -4.039 -25.835 1.00 88.75 396 GLY A O 1
ATOM 2939 N N . GLY A 1 397 ? 2.894 -5.331 -24.147 1.00 88.44 397 GLY A N 1
ATOM 2940 C CA . GLY A 1 397 ? 1.508 -4.911 -24.264 1.00 88.44 397 GLY A CA 1
ATOM 2941 C C . GLY A 1 397 ? 1.305 -3.471 -23.767 1.00 88.44 397 GLY A C 1
ATOM 2942 O O . GLY A 1 397 ? 1.866 -3.103 -22.736 1.00 88.44 397 GLY A O 1
ATOM 2943 N N . PRO A 1 398 ? 0.462 -2.658 -24.427 1.00 92.06 398 PRO A N 1
ATOM 2944 C CA . PRO A 1 398 ? 0.120 -1.316 -23.955 1.00 92.06 398 PRO A CA 1
ATOM 2945 C C . PRO A 1 398 ? -0.534 -1.347 -22.564 1.00 92.06 398 PRO A C 1
ATOM 2947 O O . PRO A 1 398 ? -1.602 -1.937 -22.379 1.00 92.06 398 PRO A O 1
ATOM 2950 N N . PHE A 1 399 ? 0.080 -0.662 -21.591 1.00 92.50 399 PHE A N 1
ATOM 2951 C CA . PHE A 1 399 ? -0.338 -0.691 -20.183 1.00 92.50 399 PHE A CA 1
ATOM 2952 C C . PHE A 1 399 ? -1.818 -0.336 -19.974 1.00 92.50 399 PHE A C 1
ATOM 2954 O O . PHE A 1 399 ? -2.516 -1.039 -19.243 1.00 92.50 399 PHE A O 1
ATOM 2961 N N . HIS A 1 400 ? -2.318 0.705 -20.651 1.00 92.94 400 HIS A N 1
ATOM 2962 C CA . HIS A 1 400 ? -3.680 1.214 -20.463 1.00 92.94 400 HIS A CA 1
ATOM 2963 C C . HIS A 1 400 ? -4.772 0.174 -20.763 1.00 92.94 400 HIS A C 1
ATOM 2965 O O . HIS A 1 400 ? -5.775 0.139 -20.054 1.00 92.94 400 HIS A O 1
ATOM 2971 N N . TYR A 1 401 ? -4.582 -0.718 -21.742 1.00 93.31 401 TYR A N 1
ATOM 2972 C CA . TYR A 1 401 ? -5.560 -1.777 -22.024 1.00 93.31 401 TYR A CA 1
ATOM 2973 C C . TYR A 1 401 ? -5.537 -2.883 -20.967 1.00 93.31 401 TYR A C 1
ATOM 2975 O O . TYR A 1 401 ? -6.594 -3.341 -20.531 1.00 93.31 401 TYR A O 1
ATOM 2983 N N . PHE A 1 402 ? -4.346 -3.295 -20.528 1.00 95.25 402 PHE A N 1
ATOM 2984 C CA . PHE A 1 402 ? -4.195 -4.352 -19.527 1.00 95.25 402 PHE A CA 1
ATOM 2985 C C . PHE A 1 402 ? -4.752 -3.913 -18.167 1.00 95.25 402 PHE A C 1
ATOM 2987 O O . PHE A 1 402 ? -5.514 -4.654 -17.541 1.00 95.25 402 PHE A O 1
ATOM 2994 N N . ILE A 1 403 ? -4.441 -2.686 -17.734 1.00 94.69 403 ILE A N 1
ATOM 2995 C CA . ILE A 1 403 ? -4.954 -2.150 -16.471 1.00 94.69 403 ILE A CA 1
ATOM 2996 C C . ILE A 1 403 ? -6.463 -1.886 -16.551 1.00 94.69 403 ILE A C 1
ATOM 2998 O O . ILE A 1 403 ? -7.190 -2.224 -15.616 1.00 94.69 403 ILE A O 1
ATOM 3002 N N . ALA A 1 404 ? -6.972 -1.386 -17.686 1.00 94.69 404 ALA A N 1
ATOM 3003 C CA . ALA A 1 404 ? -8.407 -1.199 -17.885 1.00 94.69 404 ALA A CA 1
ATOM 3004 C C . ALA A 1 404 ? -9.177 -2.521 -17.832 1.00 94.69 404 ALA A C 1
ATOM 3006 O O . ALA A 1 404 ? -10.227 -2.584 -17.193 1.00 94.69 404 ALA A O 1
ATOM 3007 N N . ALA A 1 405 ? -8.644 -3.591 -18.430 1.00 95.38 405 ALA A N 1
ATOM 3008 C CA . ALA A 1 405 ? -9.239 -4.920 -18.343 1.00 95.38 405 ALA A CA 1
ATOM 3009 C C . ALA A 1 405 ? -9.273 -5.437 -16.894 1.00 95.38 405 ALA A C 1
ATOM 3011 O O . ALA A 1 405 ? -10.316 -5.907 -16.435 1.00 95.38 405 ALA A O 1
ATOM 3012 N N . ALA A 1 406 ? -8.174 -5.295 -16.144 1.00 95.88 406 ALA A N 1
ATOM 3013 C CA . ALA A 1 406 ? -8.111 -5.708 -14.741 1.00 95.88 406 ALA A CA 1
ATOM 3014 C C . ALA A 1 406 ? -9.131 -4.950 -13.868 1.00 95.88 406 ALA A C 1
ATOM 3016 O O . ALA A 1 406 ? -9.881 -5.564 -13.105 1.00 95.88 406 ALA A O 1
ATOM 3017 N N . TYR A 1 407 ? -9.232 -3.626 -14.024 1.00 94.81 407 TYR A N 1
ATOM 3018 C CA . TYR A 1 407 ? -10.236 -2.837 -13.308 1.00 94.81 407 TYR A CA 1
ATOM 3019 C C . TYR A 1 407 ? -11.663 -3.135 -13.765 1.00 94.81 407 TYR A C 1
ATOM 3021 O O . TYR A 1 407 ? -12.556 -3.168 -12.924 1.00 94.81 407 TYR A O 1
ATOM 3029 N N . ALA A 1 408 ? -11.903 -3.407 -15.050 1.00 93.94 408 ALA A N 1
ATOM 3030 C CA . ALA A 1 408 ? -13.221 -3.817 -15.531 1.00 93.94 408 ALA A CA 1
ATOM 3031 C C . ALA A 1 408 ? -13.675 -5.121 -14.857 1.00 93.94 408 ALA A C 1
ATOM 3033 O O . ALA A 1 408 ? -14.805 -5.199 -14.373 1.00 93.94 408 ALA A O 1
ATOM 3034 N N . VAL A 1 409 ? -12.780 -6.109 -14.734 1.00 96.12 409 VAL A N 1
ATOM 3035 C CA . VAL A 1 409 ? -13.046 -7.344 -13.976 1.00 96.12 409 VAL A CA 1
ATOM 3036 C C . VAL A 1 409 ? -13.363 -7.026 -12.515 1.00 96.12 409 VAL A C 1
ATOM 3038 O O . VAL A 1 409 ? -14.366 -7.513 -11.990 1.00 96.12 409 VAL A O 1
ATOM 3041 N N . ALA A 1 410 ? -12.569 -6.174 -11.862 1.00 95.44 410 ALA A N 1
ATOM 3042 C CA . ALA A 1 410 ? -12.825 -5.771 -10.481 1.00 95.44 410 ALA A CA 1
ATOM 3043 C C . ALA A 1 410 ? -14.181 -5.056 -10.316 1.00 95.44 410 ALA A C 1
ATOM 3045 O O . ALA A 1 410 ? -14.896 -5.322 -9.351 1.00 95.44 410 ALA A O 1
ATOM 3046 N N . MET A 1 411 ? -14.570 -4.196 -11.263 1.00 93.81 411 MET A N 1
ATOM 3047 C CA . MET A 1 411 ? -15.865 -3.509 -11.256 1.00 93.81 411 MET A CA 1
ATOM 3048 C C . MET A 1 411 ? -17.025 -4.487 -11.435 1.00 93.81 411 MET A C 1
ATOM 3050 O O . MET A 1 411 ? -18.003 -4.403 -10.698 1.00 93.81 411 MET A O 1
ATOM 3054 N N . VAL A 1 412 ? -16.915 -5.451 -12.355 1.00 94.25 412 VAL A N 1
ATOM 3055 C CA . VAL A 1 412 ? -17.923 -6.509 -12.518 1.00 94.25 412 VAL A CA 1
ATOM 3056 C C . VAL A 1 412 ? -18.054 -7.305 -11.223 1.00 94.25 412 VAL A C 1
ATOM 3058 O O . VAL A 1 412 ? -19.152 -7.416 -10.681 1.00 94.25 412 VAL A O 1
ATOM 3061 N N . LEU A 1 413 ? -16.940 -7.788 -10.668 1.00 95.25 413 LEU A N 1
ATOM 3062 C CA . LEU A 1 413 ? -16.940 -8.544 -9.415 1.00 95.25 413 LEU A CA 1
ATOM 3063 C C . LEU A 1 413 ? -17.524 -7.753 -8.246 1.00 95.25 413 LEU A C 1
ATOM 3065 O O . LEU A 1 413 ? -18.188 -8.343 -7.402 1.00 95.25 413 LEU A O 1
ATOM 3069 N N . MET A 1 414 ? -17.363 -6.431 -8.216 1.00 93.75 414 MET A N 1
ATOM 3070 C CA . MET A 1 414 ? -17.961 -5.581 -7.188 1.00 93.75 414 MET A CA 1
ATOM 3071 C C . MET A 1 414 ? -19.498 -5.650 -7.174 1.00 93.75 414 MET A C 1
ATOM 3073 O O . MET A 1 414 ? -20.099 -5.549 -6.103 1.00 93.75 414 MET A O 1
ATOM 3077 N N . PHE A 1 415 ? -20.144 -5.841 -8.330 1.00 91.62 415 PHE A N 1
ATOM 3078 C CA . PHE A 1 415 ? -21.598 -6.034 -8.402 1.00 91.62 415 PHE A CA 1
ATOM 3079 C C . PHE A 1 415 ? -22.033 -7.430 -7.944 1.00 91.62 415 PHE A C 1
ATOM 3081 O O . PHE A 1 415 ? -23.157 -7.589 -7.467 1.00 91.62 415 PHE A O 1
ATOM 3088 N N . LEU A 1 416 ? -21.160 -8.430 -8.091 1.00 93.25 416 LEU A N 1
ATOM 3089 C CA . LEU A 1 416 ? -21.445 -9.823 -7.745 1.00 93.25 416 LEU A CA 1
ATOM 3090 C C . LEU A 1 416 ? -21.063 -10.170 -6.297 1.00 93.25 416 LEU A C 1
ATOM 3092 O O . LEU A 1 416 ? -21.642 -11.089 -5.718 1.00 93.25 416 LEU A O 1
ATOM 3096 N N . ALA A 1 417 ? -20.085 -9.472 -5.722 1.00 93.31 417 ALA A N 1
ATOM 3097 C CA . ALA A 1 417 ? -19.549 -9.756 -4.402 1.00 93.31 417 ALA A CA 1
ATOM 3098 C C . ALA A 1 417 ? -20.460 -9.233 -3.275 1.00 93.31 417 ALA A C 1
ATOM 3100 O O . ALA A 1 417 ? -21.103 -8.184 -3.410 1.00 93.31 417 ALA A O 1
ATOM 3101 N N . PRO A 1 418 ? -20.490 -9.910 -2.112 1.00 91.31 418 PRO A N 1
ATOM 3102 C CA . PRO A 1 418 ? -21.238 -9.427 -0.959 1.00 91.31 418 PRO A CA 1
ATOM 3103 C C . PRO A 1 418 ? -20.764 -8.046 -0.492 1.00 91.31 418 PRO A C 1
ATOM 3105 O O . PRO A 1 418 ? -19.585 -7.809 -0.232 1.00 91.31 418 PRO A O 1
ATOM 3108 N N . ARG A 1 419 ? -21.712 -7.121 -0.298 1.00 88.56 419 ARG A N 1
ATOM 3109 C CA . ARG A 1 419 ? -21.426 -5.695 -0.036 1.00 88.56 419 ARG A CA 1
ATOM 3110 C C . ARG A 1 419 ? -20.553 -5.428 1.193 1.00 88.56 419 ARG A C 1
ATOM 3112 O O . ARG A 1 419 ? -19.897 -4.393 1.236 1.00 88.56 419 ARG A O 1
ATOM 3119 N N . TYR A 1 420 ? -20.548 -6.328 2.178 1.00 87.50 420 TYR A N 1
ATOM 3120 C CA . TYR A 1 420 ? -19.763 -6.152 3.401 1.00 87.50 420 TYR A CA 1
ATOM 3121 C C . TYR A 1 420 ? -18.252 -6.309 3.175 1.00 87.50 420 TYR A C 1
ATOM 3123 O O . TYR A 1 420 ? -17.484 -5.755 3.954 1.00 87.50 420 TYR A O 1
ATOM 3131 N N . ILE A 1 421 ? -17.819 -7.055 2.144 1.00 91.81 421 ILE A N 1
ATOM 3132 C CA . ILE A 1 421 ? -16.392 -7.322 1.902 1.00 91.81 421 ILE A CA 1
ATOM 3133 C C . ILE A 1 421 ? -15.753 -6.293 0.973 1.00 91.81 421 ILE A C 1
ATOM 3135 O O . ILE A 1 421 ? -14.548 -6.100 1.035 1.00 91.81 421 ILE A O 1
ATOM 3139 N N . VAL A 1 422 ? -16.538 -5.623 0.121 1.00 94.75 422 VAL A N 1
ATOM 3140 C CA . VAL A 1 422 ? -16.016 -4.739 -0.938 1.00 94.75 422 VAL A CA 1
ATOM 3141 C C . VAL A 1 422 ? -15.083 -3.671 -0.368 1.00 94.75 422 VAL A C 1
ATOM 3143 O O . VAL A 1 422 ? -13.999 -3.457 -0.897 1.00 94.75 422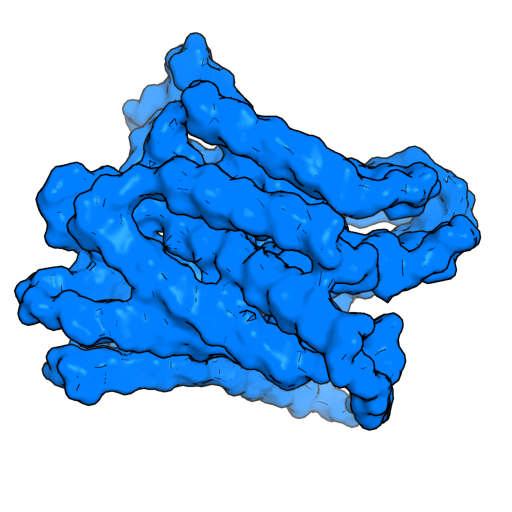 VAL A O 1
ATOM 3146 N N . ALA A 1 423 ? -15.479 -3.034 0.736 1.00 94.31 423 ALA A N 1
ATOM 3147 C CA . ALA A 1 423 ? -14.673 -2.003 1.382 1.00 94.31 423 ALA A CA 1
ATOM 3148 C C . ALA A 1 423 ? -13.316 -2.549 1.858 1.00 94.31 423 ALA A C 1
ATOM 3150 O O . ALA A 1 423 ? -12.276 -1.957 1.585 1.00 94.31 423 ALA A O 1
ATOM 3151 N N . LEU A 1 424 ? -13.340 -3.710 2.516 1.00 95.06 424 LEU A N 1
ATOM 3152 C CA . LEU A 1 424 ? -12.147 -4.388 3.006 1.00 95.06 424 LEU A CA 1
ATOM 3153 C C . LEU A 1 424 ? -11.257 -4.875 1.856 1.00 95.06 424 LEU A C 1
ATOM 3155 O O . LEU A 1 424 ? -10.049 -4.719 1.933 1.00 95.06 424 LEU A O 1
ATOM 3159 N N . ALA A 1 425 ? -11.827 -5.440 0.790 1.00 95.94 425 ALA A N 1
ATOM 3160 C CA . ALA A 1 425 ? -11.066 -5.950 -0.350 1.00 95.94 425 ALA A CA 1
ATOM 3161 C C . ALA A 1 425 ? -10.210 -4.851 -0.991 1.00 95.94 425 ALA A C 1
ATOM 3163 O O . ALA A 1 425 ? -9.031 -5.072 -1.250 1.00 95.94 425 ALA A O 1
ATOM 3164 N N . PHE A 1 426 ? -10.786 -3.662 -1.197 1.00 95.19 426 PHE A N 1
ATOM 3165 C CA . PHE A 1 426 ? -10.049 -2.522 -1.739 1.00 95.19 426 PHE A CA 1
ATOM 3166 C C . PHE A 1 426 ? -9.063 -1.908 -0.743 1.00 95.19 426 PHE A C 1
ATOM 3168 O O . PHE A 1 426 ? -7.982 -1.509 -1.163 1.00 95.19 426 PHE A O 1
ATOM 3175 N N . ASP A 1 427 ? -9.394 -1.856 0.552 1.00 94.88 427 ASP A N 1
ATOM 3176 C CA . ASP A 1 427 ? -8.420 -1.440 1.567 1.00 94.88 427 ASP A CA 1
ATOM 3177 C C . ASP A 1 427 ? -7.211 -2.384 1.557 1.00 94.88 427 ASP A C 1
ATOM 3179 O O . ASP A 1 427 ? -6.086 -1.912 1.481 1.00 94.88 427 ASP A O 1
ATOM 3183 N N . LEU A 1 428 ? -7.431 -3.704 1.529 1.00 93.94 428 LEU A N 1
ATOM 3184 C CA . LEU A 1 428 ? -6.367 -4.710 1.480 1.00 93.94 428 LEU A CA 1
ATOM 3185 C C . LEU A 1 428 ? -5.481 -4.575 0.238 1.00 93.94 428 LEU A C 1
ATOM 3187 O O . LEU A 1 428 ? -4.273 -4.721 0.364 1.00 93.94 428 LEU A O 1
ATOM 3191 N N . GLY A 1 429 ? -6.040 -4.257 -0.934 1.00 92.06 429 GLY A N 1
ATOM 3192 C CA . GLY A 1 429 ? -5.239 -3.983 -2.136 1.00 92.06 429 GLY A CA 1
ATOM 3193 C C . GLY A 1 429 ? -4.342 -2.743 -2.011 1.00 92.06 429 GLY A C 1
ATOM 3194 O O . GLY A 1 429 ? -3.280 -2.684 -2.621 1.00 92.06 429 GLY A O 1
ATOM 3195 N N . GLY A 1 430 ? -4.739 -1.764 -1.194 1.00 87.12 430 GLY A N 1
ATOM 3196 C CA . GLY A 1 430 ? -3.891 -0.627 -0.825 1.00 87.12 430 GLY A CA 1
ATOM 3197 C C . GLY A 1 430 ? -2.893 -0.926 0.296 1.00 87.12 430 GLY A C 1
ATOM 3198 O O . GLY A 1 430 ? -2.025 -0.112 0.563 1.00 87.12 430 GLY A O 1
ATOM 3199 N N . VAL A 1 431 ? -3.012 -2.061 0.985 1.00 90.31 431 VAL A N 1
ATOM 3200 C CA . VAL A 1 431 ? -2.117 -2.448 2.091 1.00 90.31 431 VAL A CA 1
ATOM 3201 C C . VAL A 1 431 ? -0.917 -3.252 1.606 1.00 90.31 431 VAL A C 1
ATOM 3203 O O . VAL A 1 431 ? 0.092 -3.336 2.296 1.00 90.31 431 VAL A O 1
ATOM 3206 N N . THR A 1 432 ? -1.001 -3.845 0.418 1.00 88.88 432 THR A N 1
ATOM 3207 C CA . THR A 1 432 ? 0.061 -4.689 -0.148 1.00 88.88 432 THR A CA 1
ATOM 3208 C C . THR A 1 432 ? 1.266 -3.903 -0.669 1.00 88.88 432 THR A C 1
ATOM 3210 O O . THR A 1 432 ? 2.192 -4.490 -1.221 1.00 88.88 432 THR A O 1
ATOM 3213 N N . THR A 1 433 ? 1.256 -2.582 -0.527 1.00 83.69 433 THR A N 1
ATOM 3214 C CA . THR A 1 433 ? 2.224 -1.638 -1.084 1.00 83.69 433 THR A CA 1
ATOM 3215 C C . THR A 1 433 ? 3.011 -0.968 0.037 1.00 83.69 433 THR A C 1
ATOM 3217 O O . THR A 1 433 ? 2.731 0.150 0.448 1.00 83.69 433 THR A O 1
ATOM 3220 N N . SER A 1 434 ? 4.004 -1.680 0.563 1.00 76.81 434 SER A N 1
ATOM 3221 C CA . SER A 1 434 ? 4.821 -1.217 1.689 1.00 76.81 434 SER A CA 1
ATOM 3222 C C . SER A 1 434 ? 6.179 -0.656 1.284 1.00 76.81 434 SER A C 1
ATOM 3224 O O . SER A 1 434 ? 6.617 -0.807 0.142 1.00 76.81 434 SER A O 1
ATOM 3226 N N . GLU A 1 435 ? 6.895 -0.110 2.273 1.00 75.56 435 GLU A N 1
ATOM 3227 C CA . GLU A 1 435 ? 8.295 0.343 2.189 1.00 75.56 435 GLU A CA 1
ATOM 3228 C C . GLU A 1 435 ? 9.260 -0.725 1.643 1.00 75.56 435 GLU A C 1
ATOM 3230 O O . GLU A 1 435 ? 10.363 -0.409 1.210 1.00 75.56 435 GLU A O 1
ATOM 3235 N N . VAL A 1 436 ? 8.842 -1.991 1.631 1.00 75.38 436 VAL A N 1
ATOM 3236 C CA . VAL A 1 436 ? 9.628 -3.133 1.153 1.00 75.38 436 VAL A CA 1
ATOM 3237 C C . VAL A 1 436 ? 9.213 -3.528 -0.254 1.00 75.38 436 VAL A C 1
ATOM 3239 O O . VAL A 1 436 ? 10.047 -3.693 -1.143 1.00 75.38 436 VAL A O 1
ATOM 3242 N N . THR A 1 437 ? 7.906 -3.693 -0.459 1.00 82.19 437 THR A N 1
ATOM 3243 C CA . THR A 1 437 ? 7.362 -4.183 -1.726 1.00 82.19 437 THR A CA 1
ATOM 3244 C C . THR A 1 437 ? 7.538 -3.141 -2.822 1.00 82.19 437 THR A C 1
ATOM 3246 O O . THR A 1 437 ? 7.874 -3.495 -3.948 1.00 82.19 437 THR A O 1
ATOM 3249 N N . VAL A 1 438 ? 7.360 -1.856 -2.504 1.00 85.25 438 VAL A N 1
ATOM 3250 C CA . VAL A 1 438 ? 7.414 -0.774 -3.491 1.00 85.25 438 VAL A CA 1
ATOM 3251 C C . VAL A 1 438 ? 8.802 -0.642 -4.128 1.00 85.25 438 VAL A C 1
ATOM 3253 O O . VAL A 1 438 ? 8.857 -0.739 -5.357 1.00 85.25 438 VAL A O 1
ATOM 3256 N N . PRO A 1 439 ? 9.920 -0.494 -3.383 1.00 78.38 439 PRO A N 1
ATOM 3257 C CA . PRO A 1 439 ? 11.242 -0.421 -4.005 1.00 78.38 439 PRO A CA 1
ATOM 3258 C C . PRO A 1 439 ? 11.599 -1.689 -4.781 1.00 78.38 439 PRO A C 1
ATOM 3260 O O . PRO A 1 439 ? 12.098 -1.589 -5.895 1.00 78.38 439 PRO A O 1
ATOM 3263 N N . LEU A 1 440 ? 11.283 -2.874 -4.245 1.00 79.81 440 LEU A N 1
ATOM 3264 C CA . LEU A 1 440 ? 11.594 -4.150 -4.893 1.00 79.81 440 LEU A CA 1
ATOM 3265 C C . LEU A 1 440 ? 10.830 -4.333 -6.213 1.00 79.81 440 LEU A C 1
ATOM 3267 O O . LEU A 1 440 ? 11.421 -4.681 -7.232 1.00 79.81 440 LEU A O 1
ATOM 3271 N N . VAL A 1 441 ? 9.516 -4.095 -6.209 1.00 86.62 441 VAL A N 1
ATOM 3272 C CA . VAL A 1 441 ? 8.660 -4.239 -7.396 1.00 86.62 441 VAL A CA 1
ATOM 3273 C C . VAL A 1 441 ? 8.966 -3.153 -8.426 1.00 86.62 441 VAL A C 1
ATOM 3275 O O . VAL A 1 441 ? 9.011 -3.451 -9.616 1.00 86.62 441 VAL A O 1
ATOM 3278 N N . THR A 1 442 ? 9.232 -1.920 -7.986 1.00 83.88 442 THR A N 1
ATOM 3279 C CA . THR A 1 442 ? 9.671 -0.838 -8.882 1.00 83.88 442 THR A CA 1
ATOM 3280 C C . THR A 1 442 ? 11.024 -1.167 -9.511 1.00 83.88 442 THR A C 1
ATOM 3282 O O . THR A 1 442 ? 11.160 -1.058 -10.726 1.00 83.88 442 THR A O 1
ATOM 3285 N N . ALA A 1 443 ? 12.003 -1.634 -8.728 1.00 82.06 443 ALA A N 1
ATOM 3286 C CA . ALA A 1 443 ? 13.309 -2.045 -9.241 1.00 82.06 443 ALA A CA 1
ATOM 3287 C C . ALA A 1 443 ? 13.189 -3.212 -10.228 1.00 82.06 443 ALA A C 1
ATOM 3289 O O . ALA A 1 443 ? 13.802 -3.171 -11.289 1.00 82.06 443 ALA A O 1
ATOM 3290 N N . LEU A 1 444 ? 12.347 -4.211 -9.936 1.00 85.56 444 LEU A N 1
ATOM 3291 C CA . LEU A 1 444 ? 12.068 -5.313 -10.858 1.00 85.56 444 LEU A CA 1
ATOM 3292 C C . LEU A 1 444 ? 11.459 -4.811 -12.175 1.00 85.56 444 LEU A C 1
ATOM 3294 O O . LEU A 1 444 ? 11.873 -5.248 -13.244 1.00 85.56 444 LEU A O 1
ATOM 3298 N N . GLY A 1 445 ? 10.489 -3.895 -12.110 1.00 89.44 445 GLY A N 1
ATOM 3299 C CA . GLY A 1 445 ? 9.847 -3.321 -13.295 1.00 89.44 445 GLY A CA 1
ATOM 3300 C C . GLY A 1 445 ? 10.808 -2.508 -14.147 1.00 89.44 445 GLY A C 1
ATOM 3301 O O . GLY A 1 445 ? 10.922 -2.753 -15.346 1.00 89.44 445 GLY A O 1
ATOM 3302 N N . ILE A 1 446 ? 11.541 -1.587 -13.520 1.00 86.94 446 ILE A N 1
ATOM 3303 C CA . ILE A 1 446 ? 12.543 -0.740 -14.173 1.00 86.94 446 ILE A CA 1
ATOM 3304 C C . ILE A 1 446 ? 13.690 -1.581 -14.737 1.00 86.94 446 ILE A C 1
ATOM 3306 O O . ILE A 1 446 ? 14.050 -1.399 -15.896 1.00 86.94 446 ILE A O 1
ATOM 3310 N N . GLY A 1 447 ? 14.226 -2.528 -13.963 1.00 84.44 447 GLY A N 1
ATOM 3311 C CA . GLY A 1 447 ? 15.312 -3.410 -14.389 1.00 84.44 447 GLY A CA 1
ATOM 3312 C C . GLY A 1 447 ? 14.911 -4.301 -15.563 1.00 84.44 447 GLY A C 1
ATOM 3313 O O . GLY A 1 447 ? 15.642 -4.393 -16.547 1.00 84.44 447 GLY A O 1
ATOM 3314 N N . LEU A 1 448 ? 13.709 -4.885 -15.526 1.00 87.69 448 LEU A N 1
ATOM 3315 C CA . LEU A 1 448 ? 13.194 -5.682 -16.638 1.00 87.69 448 LEU A CA 1
ATOM 3316 C C . LEU A 1 448 ? 12.938 -4.825 -17.885 1.00 87.69 448 LEU A C 1
ATOM 3318 O O . LEU A 1 448 ? 13.278 -5.236 -18.990 1.00 87.69 448 LEU A O 1
ATOM 3322 N N . ALA A 1 449 ? 12.367 -3.629 -17.725 1.00 89.19 449 ALA A N 1
ATOM 3323 C CA . ALA A 1 449 ? 12.151 -2.707 -18.836 1.00 89.19 449 ALA A CA 1
ATOM 3324 C C . ALA A 1 449 ? 13.468 -2.177 -19.427 1.00 89.19 449 ALA A C 1
ATOM 3326 O O . ALA A 1 449 ? 13.520 -1.900 -20.617 1.00 89.19 449 ALA A O 1
ATOM 3327 N N . ALA A 1 450 ? 14.532 -2.045 -18.635 1.00 87.38 450 ALA A N 1
ATOM 3328 C CA . ALA A 1 450 ? 15.847 -1.647 -19.135 1.00 87.38 450 ALA A CA 1
ATOM 3329 C C . ALA A 1 450 ? 16.559 -2.783 -19.889 1.00 87.38 450 ALA A C 1
ATOM 3331 O O . ALA A 1 450 ? 17.293 -2.524 -20.839 1.00 87.38 450 ALA A O 1
ATOM 3332 N N . ALA A 1 451 ? 16.346 -4.034 -19.475 1.00 85.56 451 ALA A N 1
ATOM 3333 C CA . ALA A 1 451 ? 17.031 -5.191 -20.044 1.00 85.56 451 ALA A CA 1
ATOM 3334 C C . ALA A 1 451 ? 16.348 -5.791 -21.283 1.00 85.56 451 ALA A C 1
ATOM 3336 O O . ALA A 1 451 ? 16.998 -6.465 -22.080 1.00 85.56 451 ALA A O 1
ATOM 3337 N N . VAL A 1 452 ? 15.039 -5.585 -21.457 1.00 85.75 452 VAL A N 1
ATOM 3338 C CA . VAL A 1 452 ? 14.297 -6.108 -22.613 1.00 85.75 452 VAL A CA 1
ATOM 3339 C C . VAL A 1 452 ? 14.387 -5.125 -23.783 1.00 85.75 452 VAL A C 1
ATOM 3341 O O . VAL A 1 452 ? 13.960 -3.975 -23.682 1.00 85.75 452 VAL A O 1
ATOM 3344 N N . GLU A 1 453 ? 14.892 -5.595 -24.926 1.00 82.25 453 GLU A N 1
ATOM 3345 C CA . GLU A 1 453 ? 15.024 -4.780 -26.137 1.00 82.25 453 GLU A CA 1
ATOM 3346 C C . GLU A 1 453 ? 13.684 -4.167 -26.587 1.00 82.25 453 GLU A C 1
ATOM 3348 O O . GLU A 1 453 ? 12.634 -4.817 -26.596 1.00 82.25 453 GLU A O 1
ATOM 3353 N N . GLY A 1 454 ? 13.722 -2.893 -26.991 1.00 81.62 454 GLY A N 1
ATOM 3354 C CA . GLY A 1 454 ? 12.553 -2.170 -27.499 1.00 81.62 454 GLY A CA 1
ATOM 3355 C C . GLY A 1 454 ? 11.566 -1.694 -26.426 1.00 81.62 454 GLY A C 1
ATOM 3356 O O . GLY A 1 454 ? 10.477 -1.234 -26.779 1.00 81.62 454 GLY A O 1
ATOM 3357 N N . ARG A 1 455 ? 11.919 -1.788 -25.138 1.00 88.19 455 ARG A N 1
ATOM 3358 C CA . ARG A 1 455 ? 11.133 -1.229 -24.029 1.00 88.19 455 ARG A CA 1
ATOM 3359 C C . ARG A 1 455 ? 11.594 0.169 -23.655 1.00 88.19 455 ARG A C 1
ATOM 3361 O O . ARG A 1 455 ? 12.758 0.530 -23.809 1.00 88.19 455 ARG A O 1
ATOM 3368 N N . ASN A 1 456 ? 10.654 0.962 -23.150 1.00 87.88 456 ASN A N 1
ATOM 3369 C CA . ASN A 1 456 ? 10.947 2.277 -22.597 1.00 87.88 456 ASN A CA 1
ATOM 3370 C C . ASN A 1 456 ? 10.766 2.228 -21.080 1.00 87.88 456 ASN A C 1
ATOM 3372 O O . ASN A 1 456 ? 9.681 1.918 -20.600 1.00 87.88 456 ASN A O 1
ATOM 3376 N N . VAL A 1 457 ? 11.804 2.575 -20.320 1.00 86.88 457 VAL A N 1
ATOM 3377 C CA . VAL A 1 457 ? 11.790 2.484 -18.851 1.00 86.88 457 VAL A CA 1
ATOM 3378 C C . VAL A 1 457 ? 10.662 3.312 -18.218 1.00 86.88 457 VAL A C 1
ATOM 3380 O O . VAL A 1 457 ? 10.047 2.859 -17.255 1.00 86.88 457 VAL A O 1
ATOM 3383 N N . LEU A 1 458 ? 10.331 4.482 -18.772 1.00 85.31 458 LEU A N 1
ATOM 3384 C CA . LEU A 1 458 ? 9.273 5.347 -18.241 1.00 85.31 458 LEU A CA 1
ATOM 3385 C C . LEU A 1 458 ? 7.867 4.787 -18.501 1.00 85.31 458 LEU A C 1
ATOM 3387 O O . LEU A 1 458 ? 6.981 4.919 -17.662 1.00 85.31 458 LEU A O 1
ATOM 3391 N N . ILE A 1 459 ? 7.663 4.157 -19.660 1.00 89.56 459 ILE A N 1
ATOM 3392 C CA . ILE A 1 459 ? 6.358 3.625 -20.086 1.00 89.56 459 ILE A CA 1
ATOM 3393 C C . ILE A 1 459 ? 6.133 2.207 -19.537 1.00 89.56 459 ILE A C 1
ATOM 3395 O O . ILE A 1 459 ? 5.040 1.861 -19.083 1.00 89.56 459 ILE A O 1
ATOM 3399 N N . ASP A 1 460 ? 7.169 1.373 -19.585 1.00 90.44 460 ASP A N 1
ATOM 3400 C CA . ASP A 1 460 ? 7.092 -0.050 -19.272 1.00 90.44 460 ASP A CA 1
ATOM 3401 C C . ASP A 1 460 ? 7.514 -0.378 -17.838 1.00 90.44 460 ASP A C 1
ATOM 3403 O O . ASP A 1 460 ? 6.953 -1.302 -17.248 1.00 90.44 460 ASP A O 1
ATOM 3407 N N . GLY A 1 461 ? 8.451 0.387 -17.267 1.00 87.56 461 GLY A N 1
ATOM 3408 C CA . GLY A 1 461 ? 9.022 0.118 -15.945 1.00 87.56 461 GLY A CA 1
ATOM 3409 C C . GLY A 1 461 ? 8.078 0.416 -14.778 1.00 87.56 461 GLY A C 1
ATOM 3410 O O . GLY A 1 461 ? 8.160 -0.246 -13.745 1.00 87.56 461 GLY A O 1
ATOM 3411 N N . PHE A 1 462 ? 7.141 1.351 -14.959 1.00 91.19 462 PHE A N 1
ATOM 3412 C CA . PHE A 1 462 ? 6.068 1.634 -14.002 1.00 91.19 462 PHE A CA 1
ATOM 3413 C C . PHE A 1 462 ? 4.782 0.848 -14.325 1.00 91.19 462 PHE A C 1
ATOM 3415 O O . PHE A 1 462 ? 4.546 0.379 -15.445 1.00 91.19 462 PHE A O 1
ATOM 3422 N N . GLY A 1 463 ? 3.909 0.712 -13.330 1.00 91.56 463 GLY A N 1
ATOM 3423 C CA . GLY A 1 463 ? 2.606 0.052 -13.408 1.00 91.56 463 GLY A CA 1
ATOM 3424 C C . GLY A 1 463 ? 2.564 -1.343 -12.777 1.00 91.56 463 GLY A C 1
ATOM 3425 O O . GLY A 1 463 ? 1.505 -1.973 -12.765 1.00 91.56 463 GLY A O 1
ATOM 3426 N N . LEU A 1 464 ? 3.686 -1.873 -12.274 1.00 93.12 464 LEU A N 1
ATOM 3427 C CA . LEU A 1 464 ? 3.691 -3.171 -11.587 1.00 93.12 464 LEU A CA 1
ATOM 3428 C C . LEU A 1 464 ? 2.981 -3.108 -10.232 1.00 93.12 464 LEU A C 1
ATOM 3430 O O . LEU A 1 464 ? 2.292 -4.062 -9.859 1.00 93.12 464 LEU A O 1
ATOM 3434 N N . ILE A 1 465 ? 3.095 -1.982 -9.525 1.00 92.56 465 ILE A N 1
ATOM 3435 C CA . ILE A 1 465 ? 2.438 -1.784 -8.231 1.00 92.56 465 ILE A CA 1
ATOM 3436 C C . ILE A 1 465 ? 0.922 -1.734 -8.427 1.00 92.56 465 ILE A C 1
ATOM 3438 O O . ILE A 1 465 ? 0.178 -2.329 -7.652 1.00 92.56 465 ILE A O 1
ATOM 3442 N N . ALA A 1 466 ? 0.458 -1.134 -9.524 1.00 94.31 466 ALA A N 1
ATOM 3443 C CA . ALA A 1 466 ? -0.951 -1.157 -9.910 1.00 94.31 466 ALA A CA 1
ATOM 3444 C C . ALA A 1 466 ? -1.534 -2.582 -9.960 1.00 94.31 466 ALA A C 1
ATOM 3446 O O . ALA A 1 466 ? -2.612 -2.846 -9.415 1.00 94.31 466 ALA A O 1
ATOM 3447 N N . TYR A 1 467 ? -0.813 -3.521 -10.586 1.00 95.75 467 TYR A N 1
ATOM 3448 C CA . TYR A 1 467 ? -1.238 -4.920 -10.649 1.00 95.75 467 TYR A CA 1
ATOM 3449 C C . TYR A 1 467 ? -1.142 -5.617 -9.295 1.00 95.75 467 TYR A C 1
ATOM 3451 O O . TYR A 1 467 ? -2.060 -6.359 -8.931 1.00 95.75 467 TYR A O 1
ATOM 3459 N N . ALA A 1 468 ? -0.076 -5.336 -8.541 1.00 93.94 468 ALA A N 1
ATOM 3460 C CA . ALA A 1 468 ? 0.089 -5.812 -7.174 1.00 93.94 468 ALA A CA 1
ATOM 3461 C C . ALA A 1 468 ? -1.067 -5.361 -6.268 1.00 93.94 468 ALA A C 1
ATOM 3463 O O . ALA A 1 468 ? -1.445 -6.115 -5.384 1.00 93.94 468 ALA A O 1
ATOM 3464 N N . SER A 1 469 ? -1.678 -4.198 -6.513 1.00 93.44 469 SER A N 1
ATOM 3465 C CA . SER A 1 469 ? -2.824 -3.708 -5.744 1.00 93.44 469 SER A CA 1
ATOM 3466 C C . SER A 1 469 ? -4.175 -4.240 -6.222 1.00 93.44 469 SER A C 1
ATOM 3468 O O . SER A 1 469 ? -5.001 -4.599 -5.387 1.00 93.44 469 SER A O 1
ATOM 3470 N N . ILE A 1 470 ? -4.451 -4.319 -7.532 1.00 96.19 470 ILE A N 1
ATOM 3471 C CA . ILE A 1 470 ? -5.800 -4.677 -8.029 1.00 96.19 470 ILE A CA 1
ATOM 3472 C C . ILE A 1 470 ? -6.101 -6.183 -7.980 1.00 96.19 470 ILE A C 1
ATOM 3474 O O . ILE A 1 470 ? -7.242 -6.582 -7.732 1.00 96.19 470 ILE A O 1
ATOM 3478 N N . PHE A 1 471 ? -5.100 -7.045 -8.175 1.00 97.56 471 PHE A N 1
ATOM 3479 C CA . PHE A 1 471 ? -5.311 -8.495 -8.147 1.00 97.56 471 PHE A CA 1
ATOM 3480 C C . PHE A 1 471 ? -5.690 -9.039 -6.757 1.00 97.56 471 PHE A C 1
ATOM 3482 O O . PHE A 1 471 ? -6.580 -9.890 -6.693 1.00 97.56 471 PHE A O 1
ATOM 3489 N N . PRO A 1 472 ? -5.129 -8.553 -5.634 1.00 96.75 472 PRO A N 1
ATOM 3490 C CA . PRO A 1 472 ? -5.639 -8.866 -4.299 1.00 96.75 472 PRO A CA 1
ATOM 3491 C C . PRO A 1 472 ? -7.107 -8.516 -4.104 1.00 96.75 472 PRO A C 1
ATOM 3493 O O . PRO A 1 472 ? -7.848 -9.303 -3.519 1.00 96.75 472 PRO A O 1
ATOM 3496 N N . VAL A 1 473 ? -7.551 -7.369 -4.627 1.00 96.81 473 VAL A N 1
ATOM 3497 C CA . VAL A 1 473 ? -8.958 -6.952 -4.546 1.00 96.81 473 VAL A CA 1
ATOM 3498 C C . VAL A 1 473 ? -9.842 -7.987 -5.238 1.00 96.81 473 VAL A C 1
ATOM 3500 O O . VAL A 1 473 ? -10.823 -8.460 -4.662 1.00 96.81 473 VAL A O 1
ATOM 3503 N N . ILE A 1 474 ? -9.455 -8.390 -6.452 1.00 97.69 474 ILE A N 1
ATOM 3504 C CA . ILE A 1 474 ? -10.117 -9.447 -7.224 1.00 97.69 474 ILE A CA 1
ATOM 3505 C C . ILE A 1 474 ? -10.128 -10.762 -6.432 1.00 97.69 474 ILE A C 1
ATOM 3507 O O . ILE A 1 474 ? -11.191 -11.356 -6.250 1.00 97.69 474 ILE A O 1
ATOM 3511 N N . ALA A 1 475 ? -8.978 -11.190 -5.906 1.00 97.50 475 ALA A N 1
ATOM 3512 C CA . ALA A 1 475 ? -8.829 -12.442 -5.169 1.00 97.50 475 ALA A CA 1
ATOM 3513 C C . ALA A 1 475 ? -9.712 -12.487 -3.910 1.00 97.50 475 ALA A C 1
ATOM 3515 O O . ALA A 1 475 ? -10.408 -13.477 -3.681 1.00 97.50 475 ALA A O 1
ATOM 3516 N N . VAL A 1 476 ? -9.753 -11.404 -3.128 1.00 96.25 476 VAL A N 1
ATOM 3517 C CA . VAL A 1 476 ? -10.583 -11.302 -1.916 1.00 96.25 476 VAL A CA 1
ATOM 3518 C C . VAL A 1 476 ? -12.075 -11.299 -2.256 1.00 96.25 476 VAL A C 1
ATOM 3520 O O . VAL A 1 476 ? -12.854 -11.972 -1.576 1.00 96.25 476 VAL A O 1
ATOM 3523 N N . MET A 1 477 ? -12.495 -10.596 -3.315 1.00 95.88 477 MET A N 1
ATOM 3524 C CA . MET A 1 477 ? -13.896 -10.611 -3.758 1.00 95.88 477 MET A CA 1
ATOM 3525 C C . MET A 1 477 ? -14.326 -12.004 -4.233 1.00 95.88 477 MET A C 1
ATOM 3527 O O . MET A 1 477 ? -15.383 -12.487 -3.825 1.00 95.88 477 MET A O 1
ATOM 3531 N N . VAL A 1 478 ? -13.492 -12.679 -5.031 1.00 95.31 478 VAL A N 1
ATOM 3532 C CA . VAL A 1 478 ? -13.741 -14.059 -5.480 1.00 95.31 478 VAL A CA 1
ATOM 3533 C C . VAL A 1 478 ? -13.816 -15.008 -4.284 1.00 95.31 478 VAL A C 1
ATOM 3535 O O . VAL A 1 478 ? -14.763 -15.787 -4.175 1.00 95.31 478 VAL A O 1
ATOM 3538 N N . TYR A 1 479 ? -12.872 -14.907 -3.347 1.00 93.12 479 TYR A N 1
ATOM 3539 C CA . TYR A 1 479 ? -12.864 -15.705 -2.123 1.00 93.12 479 TYR A CA 1
ATOM 3540 C C . TYR A 1 479 ? -14.157 -15.536 -1.318 1.00 93.12 479 TYR A C 1
ATOM 3542 O O . TYR A 1 479 ? -14.787 -16.525 -0.939 1.00 93.12 479 TYR A O 1
ATOM 3550 N N . ALA A 1 480 ? -14.609 -14.298 -1.115 1.00 91.25 480 ALA A N 1
ATOM 3551 C CA . ALA A 1 480 ? -15.841 -14.023 -0.385 1.00 91.25 480 ALA A CA 1
ATOM 3552 C C . ALA A 1 480 ? -17.082 -14.616 -1.073 1.00 91.25 480 ALA A C 1
ATOM 3554 O O . ALA A 1 480 ? -17.932 -15.201 -0.402 1.00 91.25 480 ALA A O 1
ATOM 3555 N N . MET A 1 481 ? -17.164 -14.535 -2.406 1.00 91.62 481 MET A N 1
ATOM 3556 C CA . MET A 1 481 ? -18.247 -15.160 -3.174 1.00 91.62 481 MET A CA 1
ATOM 3557 C C . MET A 1 481 ? -18.256 -16.688 -3.029 1.00 91.62 481 MET A C 1
ATOM 3559 O O . MET A 1 481 ? -19.321 -17.296 -2.902 1.00 91.62 481 MET A O 1
ATOM 3563 N N . VAL A 1 482 ? -17.079 -17.323 -3.033 1.00 89.38 482 VAL A N 1
ATOM 3564 C CA . VAL A 1 482 ? -16.944 -18.777 -2.844 1.00 89.38 482 VAL A CA 1
ATOM 3565 C C . VAL A 1 482 ? -17.365 -19.185 -1.431 1.00 89.38 482 VAL A C 1
ATOM 3567 O O . VAL A 1 482 ? -18.128 -20.142 -1.272 1.00 89.38 482 VAL A O 1
ATOM 3570 N N . MET A 1 483 ? -16.930 -18.438 -0.410 1.00 84.62 483 MET A N 1
ATOM 3571 C CA . MET A 1 483 ? -17.314 -18.686 0.982 1.00 84.62 483 MET A CA 1
ATOM 3572 C C . MET A 1 483 ? -18.821 -18.555 1.217 1.00 84.62 483 MET A C 1
ATOM 3574 O O . MET A 1 483 ? -19.389 -19.305 2.009 1.00 84.62 483 MET A O 1
ATOM 3578 N N . GLU A 1 484 ? -19.482 -17.600 0.564 1.00 82.94 484 GLU A N 1
ATOM 3579 C CA . GLU A 1 484 ? -20.917 -17.373 0.747 1.00 82.94 484 GLU A CA 1
ATOM 3580 C C . GLU A 1 484 ? -21.768 -18.477 0.107 1.00 82.94 484 GLU A C 1
ATOM 3582 O O . GLU A 1 484 ? -22.787 -18.873 0.671 1.00 82.94 484 GLU A O 1
ATOM 3587 N N . ARG A 1 485 ? -21.309 -19.045 -1.016 1.00 82.06 485 ARG A N 1
ATOM 3588 C CA . ARG A 1 485 ? -21.960 -20.192 -1.673 1.00 82.06 485 ARG A CA 1
ATOM 3589 C C . ARG A 1 485 ? -21.725 -21.522 -0.957 1.00 82.06 485 ARG A C 1
ATOM 3591 O O . ARG A 1 485 ? -22.520 -22.442 -1.128 1.00 82.06 485 ARG A O 1
ATOM 3598 N N . SER A 1 486 ? -20.662 -21.630 -0.160 1.00 73.88 486 SER A N 1
ATOM 3599 C CA . SER A 1 486 ? -20.260 -22.872 0.512 1.00 73.88 486 SER A CA 1
ATOM 3600 C C . SER A 1 486 ? -20.301 -22.729 2.041 1.00 73.88 486 SER A C 1
ATOM 3602 O O . SER A 1 486 ? -19.247 -22.661 2.677 1.00 73.88 486 SER A O 1
ATOM 3604 N N . PRO A 1 487 ? -21.493 -22.735 2.676 1.00 59.25 487 PRO A N 1
ATOM 3605 C CA . PRO A 1 487 ? -21.628 -22.570 4.127 1.00 59.25 487 PRO A CA 1
ATOM 3606 C C . PRO A 1 487 ? -20.880 -23.630 4.955 1.00 59.25 487 PRO A C 1
ATOM 3608 O O . PRO A 1 487 ? -20.522 -23.349 6.091 1.00 59.25 487 PRO A O 1
ATOM 3611 N N . ARG A 1 488 ? -20.550 -24.798 4.375 1.00 56.28 488 ARG A N 1
ATOM 3612 C CA . ARG A 1 488 ? -19.734 -25.854 5.013 1.00 56.28 488 ARG A CA 1
ATOM 3613 C C . ARG A 1 488 ? -18.276 -25.451 5.294 1.00 56.28 488 ARG A C 1
ATOM 3615 O O . ARG A 1 488 ? -17.615 -26.123 6.073 1.00 56.28 488 ARG A O 1
ATOM 3622 N N . LEU A 1 489 ? -17.765 -24.390 4.660 1.00 53.94 489 LEU A N 1
ATOM 3623 C CA . LEU A 1 489 ? -16.403 -23.874 4.874 1.00 53.94 489 LEU A CA 1
ATOM 3624 C C . LEU A 1 489 ? -16.335 -22.788 5.959 1.00 53.94 489 LEU A C 1
ATOM 3626 O O . LEU A 1 489 ? -15.241 -22.345 6.313 1.00 53.94 489 LEU A O 1
ATOM 3630 N N . ARG A 1 490 ? -17.479 -22.344 6.499 1.00 55.91 490 ARG A N 1
ATOM 3631 C CA . ARG A 1 490 ? -17.488 -21.477 7.679 1.00 55.91 490 ARG A CA 1
ATOM 3632 C C . ARG A 1 490 ? -17.071 -22.335 8.867 1.00 55.91 490 ARG A C 1
ATOM 3634 O O . ARG A 1 490 ? -17.804 -23.238 9.253 1.00 55.91 490 ARG A O 1
ATOM 3641 N N . ARG A 1 491 ? -15.886 -22.073 9.427 1.00 51.28 491 ARG A N 1
ATOM 3642 C CA . ARG A 1 491 ? -15.542 -22.593 10.753 1.00 51.28 491 ARG A CA 1
ATOM 3643 C C . ARG A 1 491 ? -16.581 -22.034 11.716 1.00 51.28 491 ARG A C 1
ATOM 3645 O O . ARG A 1 491 ? -16.590 -20.829 11.964 1.00 51.28 491 ARG A O 1
ATOM 3652 N N . GLU A 1 492 ? -17.484 -22.886 12.188 1.00 41.62 492 GLU A N 1
ATOM 3653 C CA . GLU A 1 492 ? -18.329 -22.537 13.321 1.00 41.62 492 GLU A CA 1
ATOM 3654 C C . GLU A 1 492 ? -17.392 -22.206 14.492 1.00 41.62 492 GLU A C 1
ATOM 3656 O O . GLU A 1 492 ? -16.455 -22.972 14.744 1.00 41.62 492 GLU A O 1
ATOM 3661 N N . PRO A 1 493 ? -17.542 -21.039 15.140 1.00 44.06 493 PRO A N 1
ATOM 3662 C CA . PRO A 1 493 ? -16.794 -20.755 16.352 1.00 44.06 493 PRO A CA 1
ATOM 3663 C C . PRO A 1 493 ? -17.238 -21.768 17.414 1.00 44.06 493 PRO A C 1
ATOM 3665 O O . PRO A 1 493 ? -18.385 -21.728 17.858 1.00 44.06 493 PRO A O 1
ATOM 3668 N N . GLY A 1 494 ? -16.347 -22.710 17.730 1.00 36.31 494 GLY A N 1
ATOM 3669 C CA . GLY A 1 494 ? -16.452 -23.585 18.896 1.00 36.31 494 GLY A CA 1
ATOM 3670 C C . GLY A 1 494 ? -16.034 -22.869 20.167 1.00 36.31 494 GLY A C 1
ATOM 3671 O O . GLY A 1 494 ? -15.157 -21.976 20.067 1.00 36.31 494 GLY A O 1
#

Radius of gyration: 21.6 Å; chains: 1; bounding box: 59×49×60 Å

Foldseek 3Di:
DVVVVQLVVQLVLLLVLQVLLVVLLVCCCCPPVVHDDPCVPLQVVLSSLQSNLLSLQLQLCVLAQLLLLLVLLLLCLVVVVLVLVLQLQLLLQLLLQLLQVLLLVLLLVLCQLVLQLRHSNVLSNLLSNQRSNLSSVLLVCLVVVPFLLVVLVVLVVLLLVLLVVFDLLQLLSLLLSLLRSDELRSLSNSLSNLLSNQVNDPPRASQRRSFQSLLSSSRRSSNSSRVVRRCSVVPNDRDDRPDDPPPPPDVDPPVNVLVVLLVSLCVSCVSNVVSSCCCQCPVSVHDDDPVVSNVSSNVSSSSSVSSSVVSCVSHRQVSLLVSLLVVLVVVDLVVNLVSQLSNQLSVLSSQSSLLSLQVVNCVSPPLLGHSVVLSNLLSNLLSVLLSLLSVCLQVVPRLSVSLVVLVVLLSVLCVVFDSSCLRVQSSSLSSSNYPRCSVSSLSSQLVNQVSDPPHRSSSGSGNSSSSSRSSSSSSSRVVRSVCVVCVVPRPDDD

Secondary structure (DSSP, 8-state):
-HHHHHHHHHHHHHHHHHHHHHHHHHHIIIIII----S-HHHHHHHHHHHHHHHHHHHHHHHHTHHHHHHHHHHHHHHTT-HHHHHHHHHHHHHHHHHS-HHHHHHHHHHHHHTTTSS-HHHHHHHHHHHHHHHHHHHHHHHHHT--HHHHHHHHHHHHHHHHTTS-HHHHHHHHHHHHTT--TTHHHHHHHHHHHHHHHSTT--IIIIIS-HHHHHHHHHHHHHHHHHHHHHHHPPP-PPPPPPP---S---HHHHHHHHHHHHHHHHHHHHHHHHIIIIIIS--PPSSHHHHHHHHHHHHHHHHHHHHHHHHHTHHHHHHHHHHHHHHT-HHHHHHHHHHHHHHHHHH-HHHHHHHHHHHHHSTTT--HHHHHHHHHHHHHHHHHHHHHHHHHT--HHHHHHHHHHHHHHHHHHS-HHHHHHHHHHHHHS--TTHHHHHHHHHHHHHHHSTT--HHHHSS-HHHHHHHHHHHHHHHHHHHHHH-GGGS----

pLDDT: mean 87.04, std 9.68, range [36.31, 97.69]

Sequence (494 aa):
MEHLSRFANEFVGALRNLLPIVAVVVVFQLMVFRRMPDDPLELVAGLLIVATGIGVFLQGLDLSIFPVGKNLANQFVRNGALRLLLPFGFAIGFAASIAEPAVIAVAQQAQIVSEGRINGLTLRLVIAVSVGLVLVLGILRVLRGWPIHRLLIAGYAVALTFTFVAPAEIIGLAYDAGGVTTNIVSVPLIAAIGLGLANSIRGRSLLADGFGLVALCVMVPMVGVQLYGTWVYSFGGAGDIPPPPDSDDGPADWVLGMILGLAEMVREVLPIVGVVLFFQYIALRRRLAHPWRVVVGFVMVLVGLYAFVVGLKLGLVPLGTLMAEQLIEQGVPALILLFAVLIGFAVTMAEPALVAIGEQAQDASPGRISATAVRVIVALGVGLGIGFGVYRILVGGPFHYFIAAAYAVAMVLMFLAPRYIVALAFDLGGVTTSEVTVPLVTALGIGLAAAVEGRNVLIDGFGLIAYASIFPVIAVMVYAMVMERSPRLRREPG